Protein AF-A0A661NHG7-F1 (afdb_monomer_lite)

Foldseek 3Di:
DDDDPPDPPPPPPDDDDQFDDDPDLAGPAQWFQDPVRGTDRLAVVQVVLLVPQDADPPQLVVVLVVVLVVVLVVCVVVVVVCVQAFDQDDLVCLVPCNLEDAAQPDQCCLFPVLLVQLLVQLQSRVLRRHFLVVSLVSSLVSLCCCQSPSVNRHRRHPSSSCNNSQSNRQNNVVLSLFLVQLLLAAPDHDPVSLVCNCPSNVSNNVVCVVVVDSPNDDDDADPNRTDPLKPKDKDKDKDWDWDPPPDTWIKIKMKIKMWIANRPQVLGGHWHKDKDQRQRIKMKMWMWIDTDQKIKTKIKIKTFRIWMKTWHAHNVSFTKIKTWGWMWIWIWIWIGHDVDTWTKIKTFATFIWMWMWGDDPPDIDIDIDTDGDIDMDIDDPVLVVVVVVQPDPVSRPPDSNDDPD

Secondary structure (DSSP, 8-state):
-----------------TT-----SSPPBT-EE-TTS-EE-HHHHHHHHHHT----HHHHHHHHHHHHHHHHHHHHHTHHHHTTT-----HHHHTSGGGEE---S-HHIIIIIHHHHHHHHHHHHHHTT--HHHHHHHHHHHHHHIIIIISTTS-EEHHHHHHHHHHHHHHHHHHHHHHHHHH-B-SS--HHHHHHHHHHSHHHHHHHHHHT---BPPS-B-TTS-BSSSEEEEEEEEEEEEEESSSEEEEEEEEEEEEEE--TTTTSSEEEEEEE-S--EEEEEEEEEEETTEEEEEEEEEEEEEEEEEEEE-TTS-EEEEEEEEEEEEEEEEEEETTEEEEEEEEEEEEEEEEEEEEETTEEEEEEEE---EEEEE--HHHHHHHHH--STTTS---TTS---

Radius of gyration: 24.3 Å; chains: 1; bounding box: 63×52×73 Å

Structure (mmCIF, N/CA/C/O backbone):
data_AF-A0A661NHG7-F1
#
_entry.id   AF-A0A661NHG7-F1
#
loop_
_atom_site.group_PDB
_atom_site.id
_atom_site.type_symbol
_atom_site.label_atom_id
_atom_site.label_alt_id
_atom_site.label_comp_id
_atom_site.label_asym_id
_atom_site.label_entity_id
_atom_site.label_seq_id
_atom_site.pdbx_PDB_ins_code
_atom_site.Cartn_x
_atom_site.Cartn_y
_atom_site.Cartn_z
_atom_site.occupancy
_atom_site.B_iso_or_equiv
_atom_site.auth_seq_id
_atom_site.auth_comp_id
_atom_site.auth_asym_id
_atom_site.auth_atom_id
_atom_site.pdbx_PDB_model_num
ATOM 1 N N . MET A 1 1 ? -18.693 26.271 -10.370 1.00 32.28 1 MET A N 1
ATOM 2 C CA . MET A 1 1 ? -17.605 26.913 -11.136 1.00 32.28 1 MET A CA 1
ATOM 3 C C . MET A 1 1 ? -16.540 25.847 -11.310 1.00 32.28 1 MET A C 1
ATOM 5 O O . MET A 1 1 ? -15.818 25.562 -10.369 1.00 32.28 1 MET A O 1
ATOM 9 N N . VAL A 1 2 ? -16.598 25.130 -12.432 1.00 24.67 2 VAL A N 1
ATOM 10 C CA . VAL A 1 2 ? -15.747 23.969 -12.719 1.00 24.67 2 VAL A CA 1
ATOM 11 C C . VAL A 1 2 ? -14.413 24.510 -13.219 1.00 24.67 2 VAL A C 1
ATOM 13 O O . VAL A 1 2 ? -14.357 25.106 -14.290 1.00 24.67 2 VAL A O 1
ATOM 16 N N . LEU A 1 3 ? -13.368 24.384 -12.405 1.00 22.94 3 LEU A N 1
ATOM 17 C CA . LEU A 1 3 ? -11.997 24.658 -12.819 1.00 22.94 3 LEU A CA 1
ATOM 18 C C . LEU A 1 3 ? -11.470 23.400 -13.508 1.00 22.94 3 LEU A C 1
ATOM 20 O O . LEU A 1 3 ? -10.959 22.488 -12.869 1.00 22.94 3 LEU A O 1
ATOM 24 N N . THR A 1 4 ? -11.640 23.347 -14.825 1.00 26.80 4 THR A N 1
ATOM 25 C CA . THR A 1 4 ? -10.845 22.489 -15.701 1.00 26.80 4 THR A CA 1
ATOM 26 C C . THR A 1 4 ? -9.389 22.932 -15.598 1.00 26.80 4 THR A C 1
ATOM 28 O O . THR A 1 4 ? -9.035 24.017 -16.065 1.00 26.80 4 THR A O 1
ATOM 31 N N . LEU A 1 5 ? -8.550 22.112 -14.966 1.00 27.47 5 LEU A N 1
ATOM 32 C CA . LEU A 1 5 ? -7.099 22.197 -15.097 1.00 27.47 5 LEU A CA 1
ATOM 33 C C . LEU A 1 5 ? -6.747 21.737 -16.511 1.00 27.47 5 LEU A C 1
ATOM 35 O O . LEU A 1 5 ? -6.543 20.557 -16.774 1.00 27.47 5 LEU A O 1
ATOM 39 N N . SER A 1 6 ? -6.757 22.687 -17.441 1.00 29.53 6 SER A N 1
ATOM 40 C CA . SER A 1 6 ? -6.206 22.488 -18.772 1.00 29.53 6 SER A CA 1
ATOM 41 C C . SER A 1 6 ? -4.728 22.144 -18.636 1.00 29.53 6 SER A C 1
ATOM 43 O O . SER A 1 6 ? -3.968 22.886 -18.011 1.00 29.53 6 SER A O 1
ATOM 45 N N . SER A 1 7 ? -4.346 21.022 -19.239 1.00 32.25 7 SER A N 1
ATOM 46 C CA . SER A 1 7 ? -2.970 20.602 -19.457 1.00 32.25 7 SER A CA 1
ATOM 47 C C . SER A 1 7 ? -2.106 21.791 -19.876 1.00 32.25 7 SER A C 1
ATOM 49 O O . SER A 1 7 ? -2.339 22.401 -20.926 1.00 32.25 7 SER A O 1
ATOM 51 N N . LEU A 1 8 ? -1.063 22.085 -19.104 1.00 31.55 8 LEU A N 1
ATOM 52 C CA . LEU A 1 8 ? 0.116 22.746 -19.648 1.00 31.55 8 LEU A CA 1
ATOM 53 C C . LEU A 1 8 ? 0.832 21.711 -20.515 1.00 31.55 8 LEU A C 1
ATOM 55 O O . LEU A 1 8 ? 1.840 21.133 -20.126 1.00 31.55 8 LEU A O 1
ATOM 59 N N . ALA A 1 9 ? 0.255 21.458 -21.690 1.00 35.59 9 ALA A N 1
ATOM 60 C CA . ALA A 1 9 ? 0.953 20.844 -22.796 1.00 35.59 9 ALA A CA 1
ATOM 61 C C . ALA A 1 9 ? 2.107 21.790 -23.137 1.00 35.59 9 ALA A C 1
ATOM 63 O O . ALA A 1 9 ? 1.919 22.835 -23.768 1.00 35.59 9 ALA A O 1
ATOM 64 N N . GLY A 1 10 ? 3.293 21.454 -22.632 1.00 32.88 10 GLY A N 1
ATOM 65 C CA . GLY A 1 10 ? 4.533 22.010 -23.129 1.00 32.88 10 GLY A CA 1
ATOM 66 C C . GLY A 1 10 ? 4.544 21.797 -24.634 1.00 32.88 10 GLY A C 1
ATOM 67 O O . GLY A 1 10 ? 4.445 20.672 -25.116 1.00 32.88 10 GLY A O 1
ATOM 68 N N . GLN A 1 11 ? 4.600 22.894 -25.381 1.00 32.38 11 GLN A N 1
ATOM 69 C CA . GLN A 1 11 ? 4.905 22.848 -26.799 1.00 32.38 11 GLN A CA 1
ATOM 70 C C . GLN A 1 11 ? 6.247 22.132 -26.955 1.00 32.38 11 GLN A C 1
ATOM 72 O O . GLN A 1 11 ? 7.293 22.691 -26.625 1.00 32.38 11 GLN A O 1
ATOM 77 N N . ALA A 1 12 ? 6.196 20.897 -27.449 1.00 37.38 12 ALA A N 1
ATOM 78 C CA . ALA A 1 12 ? 7.343 20.192 -27.984 1.00 37.38 12 ALA A CA 1
ATOM 79 C C . ALA A 1 12 ? 7.836 20.969 -29.214 1.00 37.38 12 ALA A C 1
ATOM 81 O O . ALA A 1 12 ? 7.380 20.777 -30.342 1.00 37.38 12 ALA A O 1
ATOM 82 N N . LEU A 1 13 ? 8.742 21.917 -28.978 1.00 37.12 13 LEU A N 1
ATOM 83 C CA . LEU A 1 13 ? 9.694 22.344 -29.991 1.00 37.12 13 LEU A CA 1
ATOM 84 C C . LEU A 1 13 ? 10.563 21.125 -30.292 1.00 37.12 13 LEU A C 1
ATOM 86 O O . LEU A 1 13 ? 11.159 20.567 -29.377 1.00 37.12 13 LEU A O 1
ATOM 90 N N . GLY A 1 14 ? 10.573 20.706 -31.558 1.00 41.03 14 GLY A N 1
ATOM 91 C CA . GLY A 1 14 ? 11.269 19.510 -32.016 1.00 41.03 14 GLY A CA 1
ATOM 92 C C . GLY A 1 14 ? 12.696 19.417 -31.480 1.00 41.03 14 GLY A C 1
ATOM 93 O O . GLY A 1 14 ? 13.563 20.209 -31.845 1.00 41.03 14 GLY A O 1
ATOM 94 N N . SER A 1 15 ? 12.917 18.421 -30.635 1.00 41.69 15 SER A N 1
ATOM 95 C CA . SER A 1 15 ? 14.217 17.847 -30.330 1.00 41.69 15 SER A CA 1
ATOM 96 C C . SER A 1 15 ? 14.134 16.371 -30.697 1.00 41.69 15 SER A C 1
ATOM 98 O O . SER A 1 15 ? 13.107 15.740 -30.448 1.00 41.69 15 SER A O 1
ATOM 100 N N . GLU A 1 16 ? 15.180 15.843 -31.325 1.00 46.25 16 GLU A N 1
ATOM 101 C CA . GLU A 1 16 ? 15.379 14.403 -31.537 1.00 46.25 16 GLU A CA 1
ATOM 102 C C . GLU A 1 16 ? 15.041 13.615 -30.252 1.00 46.25 16 GLU A C 1
ATOM 104 O O . GLU A 1 16 ? 15.240 14.157 -29.155 1.00 46.25 16 GLU A O 1
ATOM 109 N N . PRO A 1 17 ? 14.506 12.380 -30.340 1.00 55.28 17 PRO A N 1
ATOM 110 C CA . PRO A 1 17 ? 14.228 11.602 -29.139 1.00 55.28 17 PRO A CA 1
ATOM 111 C C . PRO A 1 17 ? 15.533 11.459 -28.329 1.00 55.28 17 PRO A C 1
ATOM 113 O O . PRO A 1 17 ? 16.549 11.034 -28.880 1.00 55.28 17 PRO A O 1
ATOM 116 N N . PRO A 1 18 ? 15.553 11.843 -27.037 1.00 65.81 18 PRO A N 1
ATOM 117 C CA . PRO A 1 18 ? 16.789 12.064 -26.272 1.00 65.81 18 PRO A CA 1
ATOM 118 C C . PRO A 1 18 ? 17.635 10.799 -26.064 1.00 65.81 18 PRO A C 1
ATOM 120 O O . PRO A 1 18 ? 18.792 10.887 -25.649 1.00 65.81 18 PRO A O 1
ATOM 123 N N . CYS A 1 19 ? 17.062 9.633 -26.361 1.00 75.31 19 CYS A N 1
ATOM 124 C CA . CYS A 1 19 ? 17.597 8.315 -26.060 1.00 75.31 19 CYS A CA 1
ATOM 125 C C . CYS A 1 19 ? 17.831 7.475 -27.333 1.00 75.31 19 CYS A C 1
ATOM 127 O O . CYS A 1 19 ? 17.554 6.281 -27.338 1.00 75.31 19 CYS A O 1
ATOM 129 N N . GLU A 1 20 ? 18.326 8.071 -28.427 1.00 66.56 20 GLU A N 1
ATOM 130 C CA . GLU A 1 20 ? 18.779 7.290 -29.591 1.00 66.56 20 GLU A CA 1
ATOM 131 C C . GLU A 1 20 ? 20.102 6.544 -29.315 1.00 66.56 20 GLU A C 1
ATOM 133 O O . GLU A 1 20 ? 20.973 7.055 -28.598 1.00 66.56 20 GLU A O 1
ATOM 138 N N . PRO A 1 21 ? 20.295 5.344 -29.899 1.00 55.72 21 PRO A N 1
ATOM 139 C CA . PRO A 1 21 ? 21.520 4.576 -29.738 1.00 55.72 21 PRO A CA 1
ATOM 140 C C . PRO A 1 21 ? 22.687 5.281 -30.434 1.00 55.72 21 PRO A C 1
ATOM 142 O O . PRO A 1 21 ? 22.868 5.197 -31.646 1.00 55.72 21 PRO A O 1
ATOM 145 N N . ALA A 1 22 ? 23.538 5.929 -29.647 1.00 53.41 22 ALA A N 1
ATOM 146 C CA . ALA A 1 22 ? 24.937 6.097 -30.009 1.00 53.41 22 ALA A CA 1
ATOM 147 C C . ALA A 1 22 ? 25.782 5.269 -29.039 1.00 53.41 22 ALA A C 1
ATOM 149 O O . ALA A 1 22 ? 25.380 5.062 -27.893 1.00 53.41 22 ALA A O 1
ATOM 150 N N . ASP A 1 23 ? 26.934 4.787 -29.510 1.00 56.84 23 ASP A N 1
ATOM 151 C CA . ASP A 1 23 ? 27.945 4.040 -28.749 1.00 56.84 23 ASP A CA 1
ATOM 152 C C . ASP A 1 23 ? 28.507 4.880 -27.583 1.00 56.84 23 ASP A C 1
ATOM 154 O O . ASP A 1 23 ? 29.670 5.292 -27.564 1.00 56.84 23 ASP A O 1
ATOM 158 N N . PHE A 1 24 ? 27.672 5.191 -26.593 1.00 56.75 24 PHE A N 1
ATOM 159 C CA . PHE A 1 24 ? 28.050 5.991 -25.452 1.00 56.75 24 PHE A CA 1
ATOM 160 C C . PHE A 1 24 ? 28.531 5.071 -24.320 1.00 56.75 24 PHE A C 1
ATOM 162 O O . PHE A 1 24 ? 27.822 4.148 -23.891 1.00 56.75 24 PHE A O 1
ATOM 169 N N . PRO A 1 25 ? 29.726 5.332 -23.759 1.00 62.66 25 PRO A N 1
ATOM 170 C CA . PRO A 1 25 ? 30.231 4.579 -22.613 1.00 62.66 25 PRO A CA 1
ATOM 171 C C . PRO A 1 25 ? 29.322 4.704 -21.373 1.00 62.66 25 PRO A C 1
ATOM 173 O O . PRO A 1 25 ? 29.355 3.835 -20.502 1.00 62.66 25 PRO A O 1
ATOM 176 N N . GLN A 1 26 ? 28.462 5.728 -21.314 1.00 67.69 26 GLN A N 1
ATOM 177 C CA . GLN A 1 26 ? 27.430 5.955 -20.294 1.00 67.69 26 GLN A CA 1
ATOM 178 C C . GLN A 1 26 ? 26.118 6.394 -20.960 1.00 67.69 26 GLN A C 1
ATOM 180 O O . GLN A 1 26 ? 26.167 6.998 -22.027 1.00 67.69 26 GLN A O 1
ATOM 185 N N . ALA A 1 27 ? 24.965 6.122 -20.341 1.00 72.94 27 ALA A N 1
ATOM 186 C CA . ALA A 1 27 ? 23.686 6.615 -20.854 1.00 72.94 27 ALA A CA 1
ATOM 187 C C . ALA A 1 27 ? 23.687 8.160 -20.929 1.00 72.94 27 ALA A C 1
ATOM 189 O O . ALA A 1 27 ? 24.213 8.802 -20.008 1.00 72.94 27 ALA A O 1
ATOM 190 N N . PRO A 1 28 ? 23.103 8.775 -21.975 1.00 82.88 28 PRO A N 1
ATOM 191 C CA . PRO A 1 28 ? 22.867 10.214 -22.003 1.00 82.88 28 PRO A CA 1
ATOM 192 C C . PRO A 1 28 ? 22.072 10.680 -20.776 1.00 82.88 28 PRO A C 1
ATOM 194 O O . PRO A 1 28 ? 21.264 9.937 -20.214 1.00 82.88 28 PRO A O 1
ATOM 197 N N . LYS A 1 29 ? 22.283 11.933 -20.353 1.00 87.25 29 LYS A N 1
ATOM 198 C CA . LYS A 1 29 ? 21.451 12.540 -19.303 1.00 87.25 29 LYS A CA 1
ATOM 199 C C . LYS A 1 29 ? 19.991 12.547 -19.754 1.00 87.25 29 LYS A C 1
ATOM 201 O O . LYS A 1 29 ? 19.704 13.002 -20.853 1.00 87.25 29 LYS A O 1
ATOM 206 N N . GLY A 1 30 ? 19.100 12.115 -18.872 1.00 91.56 30 GLY A N 1
ATOM 207 C CA . GLY A 1 30 ? 17.677 11.945 -19.152 1.00 91.56 30 GLY A CA 1
ATOM 208 C C . GLY A 1 30 ? 17.290 10.522 -19.549 1.00 91.56 30 GLY A C 1
ATOM 209 O O . GLY A 1 30 ? 16.104 10.249 -19.590 1.00 91.56 30 GLY A O 1
ATOM 210 N N . CYS A 1 31 ? 18.248 9.615 -19.762 1.00 93.56 31 CYS A N 1
ATOM 211 C CA . CYS A 1 31 ? 17.981 8.238 -20.178 1.00 93.56 31 CYS A CA 1
ATOM 212 C C . CYS A 1 31 ? 18.509 7.215 -19.162 1.00 93.56 31 CYS A C 1
ATOM 214 O O . CYS A 1 31 ? 19.413 7.499 -18.361 1.00 93.56 31 CYS A O 1
ATOM 216 N N . PHE A 1 32 ? 17.988 5.993 -19.249 1.00 93.81 32 PHE A N 1
ATOM 217 C CA . PHE A 1 32 ? 18.575 4.804 -18.635 1.00 93.81 32 PHE A CA 1
ATOM 218 C C . PHE A 1 32 ? 18.783 3.700 -19.676 1.00 93.81 32 PHE A C 1
ATOM 220 O O . PHE A 1 32 ? 18.190 3.731 -20.750 1.00 93.81 32 PHE A O 1
ATOM 227 N N . ILE A 1 33 ? 19.670 2.760 -19.365 1.00 91.44 33 ILE A N 1
ATOM 228 C CA . ILE A 1 33 ? 19.903 1.545 -20.145 1.00 91.44 33 ILE A CA 1
ATOM 229 C C . ILE A 1 33 ? 19.070 0.448 -19.494 1.00 91.44 33 ILE A C 1
ATOM 231 O O . ILE A 1 33 ? 19.286 0.146 -18.320 1.00 91.44 33 ILE A O 1
ATOM 235 N N . ASP A 1 34 ? 18.106 -0.111 -20.215 1.00 88.62 34 ASP A N 1
ATOM 236 C CA . ASP A 1 34 ? 17.303 -1.220 -19.709 1.00 88.62 34 ASP A CA 1
ATOM 237 C C . ASP A 1 34 ? 18.105 -2.535 -19.645 1.00 88.62 34 ASP A C 1
ATOM 239 O O . ASP A 1 34 ? 19.319 -2.583 -19.867 1.00 88.62 34 ASP A O 1
ATOM 243 N N . ARG A 1 35 ? 17.433 -3.630 -19.281 1.00 83.19 35 ARG A N 1
ATOM 244 C CA . ARG A 1 35 ? 18.085 -4.938 -19.122 1.00 83.19 35 ARG A CA 1
ATOM 245 C C . ARG A 1 35 ? 18.503 -5.577 -20.446 1.00 83.19 35 ARG A C 1
ATOM 247 O O . ARG A 1 35 ? 19.421 -6.396 -20.431 1.00 83.19 35 ARG A O 1
ATOM 254 N N . ASP A 1 36 ? 17.862 -5.197 -21.546 1.00 83.38 36 ASP A N 1
ATOM 255 C CA . ASP A 1 36 ? 18.183 -5.665 -22.895 1.00 83.38 36 ASP A CA 1
ATOM 256 C C . ASP A 1 36 ? 19.317 -4.832 -23.520 1.00 83.38 36 ASP A C 1
ATOM 258 O O . ASP A 1 36 ? 19.936 -5.234 -24.507 1.00 83.38 36 ASP A O 1
ATOM 262 N N . GLY A 1 37 ? 19.682 -3.725 -22.866 1.00 85.50 37 GLY A N 1
ATOM 263 C CA . GLY A 1 37 ? 20.762 -2.833 -23.264 1.00 85.50 37 GLY A CA 1
ATOM 264 C C . GLY A 1 37 ? 20.285 -1.631 -24.073 1.00 85.50 37 GLY A C 1
ATO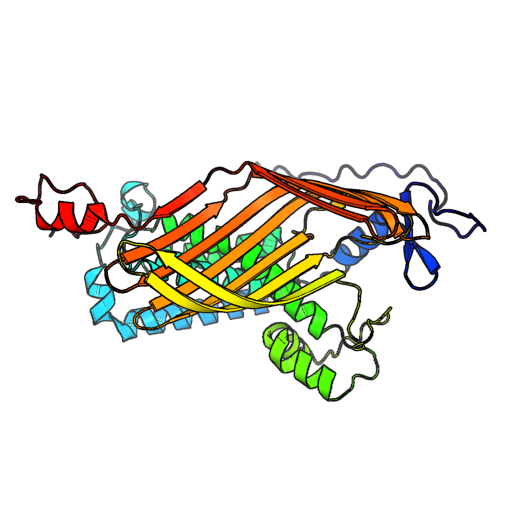M 265 O O . GLY A 1 37 ? 21.130 -0.851 -24.524 1.00 85.50 37 GLY A O 1
ATOM 266 N N . ASP A 1 38 ? 18.972 -1.458 -24.226 1.00 86.94 38 ASP A N 1
ATOM 267 C CA . ASP A 1 38 ? 18.381 -0.367 -24.984 1.00 86.94 38 ASP A CA 1
ATOM 268 C C . ASP A 1 38 ? 18.301 0.906 -24.140 1.00 86.94 38 ASP A C 1
ATOM 270 O O . ASP A 1 38 ? 18.118 0.885 -22.919 1.00 86.94 38 ASP A O 1
ATOM 274 N N . LEU A 1 39 ? 18.448 2.050 -24.807 1.00 90.81 39 LEU A N 1
ATOM 275 C CA . LEU A 1 39 ? 18.260 3.352 -24.183 1.00 90.81 39 LEU A CA 1
ATOM 276 C C . LEU A 1 39 ? 16.768 3.682 -24.113 1.00 90.81 39 LEU A C 1
ATOM 278 O O . LEU A 1 39 ? 16.072 3.678 -25.126 1.00 90.81 39 LEU A O 1
ATOM 282 N N . ARG A 1 40 ? 16.297 4.014 -22.911 1.00 92.00 40 ARG A N 1
ATOM 283 C CA . ARG A 1 40 ? 14.896 4.331 -22.623 1.00 92.00 40 ARG A CA 1
ATOM 284 C C . ARG A 1 40 ? 14.761 5.705 -21.982 1.00 92.00 40 ARG A C 1
ATOM 286 O O . ARG A 1 40 ? 15.602 6.110 -21.172 1.00 92.00 40 ARG A O 1
ATOM 293 N N . ASP A 1 41 ? 13.679 6.396 -22.333 1.00 94.12 41 ASP A N 1
ATOM 294 C CA . ASP A 1 41 ? 13.258 7.640 -21.691 1.00 94.12 41 ASP A CA 1
ATOM 295 C C . ASP A 1 41 ? 12.294 7.300 -20.538 1.00 94.12 41 ASP A C 1
ATOM 297 O O . ASP A 1 41 ? 11.213 6.760 -20.782 1.00 94.12 41 ASP A O 1
ATOM 301 N N . PRO A 1 42 ? 12.651 7.597 -19.278 1.00 95.12 42 PRO A N 1
ATOM 302 C CA . PRO A 1 42 ? 11.833 7.247 -18.125 1.00 95.12 42 PRO A CA 1
ATOM 303 C C . PRO A 1 42 ? 10.481 7.963 -18.102 1.00 95.12 42 PRO A C 1
ATOM 305 O O . PRO A 1 42 ? 9.543 7.409 -17.539 1.00 95.12 42 PRO A O 1
ATOM 308 N N . ALA A 1 43 ? 10.357 9.160 -18.684 1.00 95.25 43 ALA A N 1
ATOM 309 C CA . ALA A 1 43 ? 9.086 9.876 -18.749 1.00 95.25 43 ALA A CA 1
ATOM 310 C C . ALA A 1 43 ? 8.154 9.246 -19.789 1.00 95.25 43 ALA A C 1
ATOM 312 O O . ALA A 1 43 ? 6.990 9.011 -19.484 1.00 95.25 43 ALA A O 1
ATOM 313 N N . LEU A 1 44 ? 8.673 8.885 -20.968 1.00 94.94 44 LEU A N 1
ATOM 314 C CA . LEU A 1 44 ? 7.870 8.200 -21.989 1.00 94.94 44 LEU A CA 1
ATOM 315 C C . LEU A 1 44 ? 7.405 6.816 -21.522 1.00 94.94 44 LEU A C 1
ATOM 317 O O . LEU A 1 44 ? 6.249 6.468 -21.727 1.00 94.94 44 LEU A O 1
ATOM 321 N N . GLU A 1 45 ? 8.277 6.043 -20.869 1.00 93.25 45 GLU A N 1
ATOM 322 C CA . GLU A 1 45 ? 7.909 4.742 -20.291 1.00 93.25 45 GLU A CA 1
ATOM 323 C C . GLU A 1 45 ? 6.876 4.898 -19.160 1.00 93.25 45 GLU A C 1
ATOM 325 O O . GLU A 1 45 ? 5.971 4.075 -19.006 1.00 93.25 45 GLU A O 1
ATOM 330 N N . TYR A 1 46 ? 6.984 5.972 -18.370 1.00 95.75 46 TYR A N 1
ATOM 331 C CA . TYR A 1 46 ? 6.017 6.276 -17.321 1.00 95.75 46 TYR A CA 1
ATOM 332 C C . TYR A 1 46 ? 4.643 6.607 -17.905 1.00 95.75 46 TYR A C 1
ATOM 334 O O . TYR A 1 46 ? 3.663 5.975 -17.515 1.00 95.75 46 TYR A O 1
ATOM 342 N N . ASP A 1 47 ? 4.587 7.539 -18.858 1.00 95.88 47 ASP A N 1
ATOM 343 C CA . ASP A 1 47 ? 3.352 7.985 -19.504 1.00 95.88 47 ASP A CA 1
ATOM 344 C C . ASP A 1 47 ? 2.694 6.844 -20.291 1.00 95.88 47 ASP A C 1
ATOM 346 O O . ASP A 1 47 ? 1.499 6.612 -20.137 1.00 95.88 47 ASP A O 1
ATOM 350 N N . ALA A 1 48 ? 3.472 6.044 -21.029 1.00 93.69 48 ALA A N 1
ATOM 351 C CA . ALA A 1 48 ? 2.957 4.889 -21.766 1.00 93.69 48 ALA A CA 1
ATOM 352 C C . ALA A 1 48 ? 2.264 3.867 -20.851 1.00 93.69 48 ALA A C 1
ATOM 354 O O . ALA A 1 48 ? 1.237 3.298 -21.218 1.00 93.69 48 ALA A O 1
ATOM 355 N N . ARG A 1 49 ? 2.788 3.649 -19.638 1.00 92.00 49 ARG A N 1
ATOM 356 C CA . ARG A 1 49 ? 2.149 2.777 -18.645 1.00 92.00 49 ARG A CA 1
ATOM 357 C C . ARG A 1 49 ? 0.828 3.354 -18.130 1.00 92.00 49 ARG A C 1
ATOM 359 O O . ARG A 1 49 ? -0.075 2.577 -17.834 1.00 92.00 49 ARG A O 1
ATOM 366 N N . LEU A 1 50 ? 0.719 4.675 -17.986 1.00 93.88 50 LEU A N 1
ATOM 367 C CA . LEU A 1 50 ? -0.525 5.324 -17.554 1.00 93.88 50 LEU A CA 1
ATOM 368 C C . LEU A 1 50 ? -1.573 5.338 -18.666 1.00 93.88 50 LEU A C 1
ATOM 370 O O . LEU A 1 50 ? -2.742 5.077 -18.399 1.00 93.88 50 LEU A O 1
ATOM 374 N N . ASP A 1 51 ? -1.144 5.568 -19.905 1.00 95.00 51 ASP A N 1
ATOM 375 C CA . ASP A 1 51 ? -1.999 5.524 -21.093 1.00 95.00 51 ASP A CA 1
ATOM 376 C C . ASP A 1 51 ? -2.521 4.108 -21.387 1.00 95.00 51 ASP A C 1
ATOM 378 O O . ASP A 1 51 ? -3.561 3.954 -22.023 1.00 95.00 51 ASP A O 1
ATOM 382 N N . ALA A 1 52 ? -1.817 3.074 -20.915 1.00 91.50 52 ALA A N 1
ATOM 383 C CA . ALA A 1 52 ? -2.219 1.675 -21.047 1.00 91.50 52 ALA A CA 1
ATOM 384 C C . ALA A 1 52 ? -3.278 1.221 -20.024 1.00 91.50 52 ALA A C 1
ATOM 386 O O . ALA A 1 52 ? -3.724 0.078 -20.098 1.00 91.50 52 ALA A O 1
ATOM 387 N N . LEU A 1 53 ? -3.669 2.061 -19.058 1.00 92.12 53 LEU A N 1
ATOM 388 C CA . LEU A 1 53 ? -4.752 1.727 -18.129 1.00 92.12 53 LEU A CA 1
ATOM 389 C C . LEU A 1 53 ? -6.094 1.659 -18.877 1.00 92.12 53 LEU A C 1
ATOM 391 O O . LEU A 1 53 ? -6.453 2.604 -19.580 1.00 92.12 53 LEU A O 1
ATOM 395 N N . ASP A 1 54 ? -6.862 0.586 -18.666 1.00 93.75 54 ASP A N 1
ATOM 396 C CA . ASP A 1 54 ? -8.209 0.400 -19.231 1.00 93.75 54 ASP A CA 1
ATOM 397 C C . ASP A 1 54 ? -9.245 0.178 -18.113 1.00 93.75 54 ASP A C 1
ATOM 399 O O . ASP A 1 54 ? -9.561 -0.960 -17.761 1.00 93.75 54 ASP A O 1
ATOM 403 N N . PRO A 1 55 ? -9.736 1.254 -17.466 1.00 96.31 55 PRO A N 1
ATOM 404 C CA . PRO A 1 55 ? -10.464 1.099 -16.217 1.00 96.31 55 PRO A CA 1
ATOM 405 C C . PRO A 1 55 ? -11.897 0.565 -16.380 1.00 96.31 55 PRO A C 1
ATOM 407 O O . PRO A 1 55 ? -12.738 1.202 -17.024 1.00 96.31 55 PRO A O 1
ATOM 410 N N . ASP A 1 56 ? -12.236 -0.531 -15.689 1.00 96.56 56 ASP A N 1
ATOM 411 C CA . ASP A 1 56 ? -13.605 -1.074 -15.651 1.00 96.56 56 ASP A CA 1
ATOM 412 C C . ASP A 1 56 ? -14.399 -0.549 -14.444 1.00 96.56 56 ASP A C 1
ATOM 414 O O . ASP A 1 56 ? -14.450 -1.129 -13.351 1.00 96.56 56 ASP A O 1
ATOM 418 N N . HIS A 1 57 ? -15.095 0.565 -14.673 1.00 96.56 57 HIS A N 1
ATOM 419 C CA . HIS A 1 57 ? -15.950 1.188 -13.666 1.00 96.56 57 HIS A CA 1
ATOM 420 C C . HIS A 1 57 ? -17.136 0.314 -13.236 1.00 96.56 57 HIS A C 1
ATOM 422 O O . HIS A 1 57 ? -17.569 0.404 -12.085 1.00 96.56 57 HIS A O 1
ATOM 428 N N . LEU A 1 58 ? -17.719 -0.480 -14.142 1.00 97.19 58 LEU A N 1
ATOM 429 C CA . LEU A 1 58 ? -18.943 -1.230 -13.850 1.00 97.19 58 LEU A CA 1
ATOM 430 C C . LEU A 1 58 ? -18.641 -2.451 -12.991 1.00 97.19 58 LEU A C 1
ATOM 432 O O . LEU A 1 58 ? -19.368 -2.692 -12.024 1.00 97.19 58 LEU A O 1
ATOM 436 N N . ARG A 1 59 ? -17.568 -3.183 -13.307 1.00 96.81 59 ARG A N 1
ATOM 437 C CA . ARG A 1 59 ? -17.095 -4.292 -12.475 1.00 96.81 59 ARG A CA 1
ATOM 438 C C . ARG A 1 59 ? -16.661 -3.782 -11.104 1.00 96.81 59 ARG A C 1
ATOM 440 O O . ARG A 1 59 ? -17.157 -4.308 -10.113 1.00 96.81 59 ARG A O 1
ATOM 447 N N . THR A 1 60 ? -15.903 -2.682 -11.043 1.00 98.00 60 THR A N 1
ATOM 448 C CA . THR A 1 60 ? -15.520 -2.043 -9.768 1.00 98.00 60 THR A CA 1
ATOM 449 C C . THR A 1 60 ? -16.738 -1.697 -8.910 1.00 98.00 60 THR A C 1
ATOM 451 O O . THR A 1 60 ? -16.828 -2.117 -7.761 1.00 98.00 60 THR A O 1
ATOM 454 N N . ILE A 1 61 ? -17.728 -0.977 -9.455 1.00 97.75 61 ILE A N 1
ATOM 455 C CA . ILE A 1 61 ? -18.953 -0.634 -8.708 1.00 97.75 61 ILE A CA 1
ATOM 456 C C . ILE A 1 61 ? -19.702 -1.901 -8.272 1.00 97.75 61 ILE A C 1
ATOM 458 O O . ILE A 1 61 ? -20.234 -1.949 -7.164 1.00 97.75 61 ILE A O 1
ATOM 462 N N . GLY A 1 62 ? -19.757 -2.921 -9.131 1.00 98.06 62 GLY A N 1
ATOM 463 C CA . GLY A 1 62 ? -20.378 -4.205 -8.817 1.00 98.06 62 GLY A CA 1
ATOM 464 C C . GLY A 1 62 ? -19.718 -4.911 -7.632 1.00 98.06 62 GLY A C 1
ATOM 465 O O . GLY A 1 62 ? -20.428 -5.386 -6.747 1.00 98.06 62 GLY A O 1
ATOM 466 N N . GLU A 1 63 ? -18.388 -4.942 -7.588 1.00 97.50 63 GLU A N 1
ATOM 467 C CA . GLU A 1 63 ? -17.591 -5.535 -6.505 1.00 97.50 63 GLU A CA 1
ATOM 468 C C . GLU A 1 63 ? -17.767 -4.785 -5.186 1.00 97.50 63 GLU A C 1
ATOM 470 O O . GLU A 1 63 ? -18.053 -5.403 -4.160 1.00 97.50 63 GLU A O 1
ATOM 475 N N . GLU A 1 64 ? -17.698 -3.455 -5.231 1.00 97.38 64 GLU A N 1
ATOM 476 C CA . GLU A 1 64 ? -17.895 -2.584 -4.070 1.00 97.38 64 GLU A CA 1
ATOM 477 C C . GLU A 1 64 ? -19.304 -2.754 -3.483 1.00 97.38 64 GLU A C 1
ATOM 479 O O . GLU A 1 64 ? -19.474 -2.981 -2.284 1.00 97.38 64 GLU A O 1
ATOM 484 N N . VAL A 1 65 ? -20.343 -2.725 -4.328 1.00 96.56 65 VAL A N 1
ATOM 485 C CA . VAL A 1 65 ? -21.737 -2.927 -3.898 1.00 96.56 65 VAL A CA 1
ATOM 486 C C . VAL A 1 65 ? -21.962 -4.342 -3.377 1.00 96.56 65 VAL A C 1
ATOM 488 O O . VAL A 1 65 ? -22.673 -4.520 -2.385 1.00 96.56 65 VAL A O 1
ATOM 491 N N . PHE A 1 66 ? -21.380 -5.355 -4.022 1.00 96.25 66 PHE A N 1
ATOM 492 C CA . PHE A 1 66 ? -21.466 -6.734 -3.554 1.00 96.25 66 PHE A CA 1
ATOM 493 C C . PHE A 1 66 ? -20.857 -6.871 -2.157 1.00 96.25 66 PHE A C 1
ATOM 495 O O . PHE A 1 66 ? -21.497 -7.437 -1.268 1.00 96.25 66 PHE A O 1
ATOM 502 N N . PHE A 1 67 ? -19.669 -6.305 -1.937 1.00 94.81 67 PHE A N 1
ATOM 503 C CA . PHE A 1 67 ? -18.997 -6.376 -0.647 1.00 94.81 67 PHE A CA 1
ATOM 504 C C . PHE A 1 67 ? -19.727 -5.574 0.437 1.00 94.81 67 PHE A C 1
ATOM 506 O O . PHE A 1 67 ? -19.968 -6.110 1.519 1.00 94.81 67 PHE A O 1
ATOM 513 N N . LEU A 1 68 ? -20.186 -4.353 0.140 1.00 94.31 68 LEU A N 1
ATOM 514 C CA . LEU A 1 68 ? -21.066 -3.589 1.035 1.00 94.31 68 LEU A CA 1
ATOM 515 C C . LEU A 1 68 ? -22.330 -4.384 1.392 1.00 94.31 68 LEU A C 1
ATOM 517 O O . LEU A 1 68 ? -22.768 -4.380 2.540 1.00 94.31 68 LEU A O 1
ATOM 521 N N . GLY A 1 69 ? -22.906 -5.103 0.427 1.00 94.75 69 GLY A N 1
ATOM 522 C CA . GLY A 1 69 ? -24.052 -5.983 0.642 1.00 94.75 69 GLY A CA 1
ATOM 523 C C . GLY A 1 69 ? -23.752 -7.140 1.599 1.00 94.75 69 GLY A C 1
ATOM 524 O O . GLY A 1 69 ? -24.581 -7.441 2.460 1.00 94.75 69 GLY A O 1
ATOM 525 N N . LEU A 1 70 ? -22.572 -7.762 1.492 1.00 93.81 70 LEU A N 1
ATOM 526 C CA . LEU A 1 70 ? -22.116 -8.791 2.434 1.00 93.81 70 LEU A CA 1
ATOM 527 C C . LEU A 1 70 ? -21.902 -8.220 3.836 1.00 93.81 70 LEU A C 1
ATOM 529 O O . LEU A 1 70 ? -22.378 -8.815 4.804 1.00 93.81 70 LEU A O 1
ATOM 533 N N . GLY A 1 71 ? -21.247 -7.062 3.938 1.00 90.38 71 GLY A N 1
ATOM 534 C CA . GLY A 1 71 ? -21.076 -6.345 5.199 1.00 90.38 71 GLY A CA 1
ATOM 535 C C . GLY A 1 71 ? -22.428 -6.051 5.839 1.00 90.38 71 GLY A C 1
ATOM 536 O O . GLY A 1 71 ? -22.658 -6.401 6.993 1.00 90.38 71 GLY A O 1
ATOM 537 N N . ALA A 1 72 ? -23.375 -5.506 5.073 1.00 90.56 72 ALA A N 1
ATOM 538 C CA . ALA A 1 72 ? -24.705 -5.183 5.569 1.00 90.56 72 ALA A CA 1
ATOM 539 C C . ALA A 1 72 ? -25.437 -6.450 6.030 1.00 90.56 72 ALA A C 1
ATOM 541 O O . ALA A 1 72 ? -26.011 -6.477 7.116 1.00 90.56 72 ALA A O 1
ATOM 542 N N . ALA A 1 73 ? -25.389 -7.533 5.250 1.00 91.31 73 ALA A N 1
ATOM 543 C CA . ALA A 1 73 ? -25.977 -8.807 5.652 1.00 91.31 73 ALA A CA 1
ATOM 544 C C . ALA A 1 73 ? -25.385 -9.317 6.976 1.00 91.31 73 ALA A C 1
ATOM 546 O O . ALA A 1 73 ? -26.137 -9.768 7.839 1.00 91.31 73 ALA A O 1
ATOM 547 N N . TRP A 1 74 ? -24.067 -9.202 7.162 1.00 87.81 74 TRP A N 1
ATOM 548 C CA . TRP A 1 74 ? -23.400 -9.562 8.411 1.00 87.81 74 TRP A CA 1
ATOM 549 C C . TRP A 1 74 ? -23.806 -8.649 9.577 1.00 87.81 74 TRP A C 1
ATOM 551 O O . TRP A 1 74 ? -24.170 -9.156 10.636 1.00 87.81 74 TRP A O 1
ATOM 561 N N . TYR A 1 75 ? -23.865 -7.333 9.360 1.00 84.25 75 TYR A N 1
ATOM 562 C CA . TYR A 1 75 ? -24.315 -6.339 10.339 1.00 84.25 75 TYR A CA 1
ATOM 563 C C . TYR A 1 75 ? -25.718 -6.643 10.887 1.00 84.25 75 TYR A C 1
ATOM 565 O O . TYR A 1 75 ? -25.989 -6.519 12.082 1.00 84.25 75 TYR A O 1
ATOM 573 N N . TRP A 1 76 ? -26.627 -7.094 10.025 1.00 85.06 76 TRP A N 1
ATOM 574 C CA . TRP A 1 76 ? -27.974 -7.487 10.439 1.00 85.06 76 TRP A CA 1
ATOM 575 C C . TRP A 1 76 ? -28.057 -8.913 10.991 1.00 85.06 76 TRP A C 1
ATOM 577 O O . TRP A 1 76 ? -28.937 -9.192 11.802 1.00 85.06 76 TRP A O 1
ATOM 587 N N . ALA A 1 77 ? -27.168 -9.816 10.576 1.00 87.50 77 ALA A N 1
ATOM 588 C CA . ALA A 1 77 ? -27.101 -11.171 11.118 1.00 87.50 77 ALA A CA 1
ATOM 589 C C . ALA A 1 77 ? -26.532 -11.200 12.547 1.00 87.50 77 ALA A C 1
ATOM 591 O O . ALA A 1 77 ? -26.989 -11.998 13.361 1.00 87.50 77 ALA A O 1
ATOM 592 N N . ASP A 1 78 ? -25.579 -10.318 12.863 1.00 82.88 78 ASP A N 1
ATOM 593 C CA . ASP A 1 78 ? -24.975 -10.157 14.195 1.00 82.88 78 ASP A CA 1
ATOM 594 C C . ASP A 1 78 ? -25.606 -8.986 14.972 1.00 82.88 78 ASP A C 1
ATOM 596 O O . ASP A 1 78 ? -24.947 -8.239 15.698 1.00 82.88 78 ASP A O 1
ATOM 600 N N . GLN A 1 79 ? -26.921 -8.809 14.800 1.00 79.12 79 GLN A N 1
ATOM 601 C CA . GLN A 1 79 ? -27.671 -7.688 15.365 1.00 79.12 79 GLN A CA 1
ATOM 602 C C . GLN A 1 79 ? -27.486 -7.555 16.884 1.00 79.12 79 GLN A C 1
ATOM 604 O O . GLN A 1 79 ? -27.431 -6.437 17.388 1.00 79.12 79 GLN A O 1
ATOM 609 N N . ASP A 1 80 ? -27.385 -8.665 17.618 1.00 77.38 80 ASP A N 1
ATOM 610 C CA . ASP A 1 80 ? -27.247 -8.643 19.079 1.00 77.38 80 ASP A CA 1
ATOM 611 C C . ASP A 1 80 ? -25.965 -7.938 19.546 1.00 77.38 80 ASP A C 1
ATOM 613 O O . ASP A 1 80 ? -25.968 -7.316 20.610 1.00 77.38 80 ASP A O 1
ATOM 617 N N . ARG A 1 81 ? -24.886 -7.989 18.752 1.00 71.44 81 ARG A N 1
ATOM 618 C CA . ARG A 1 81 ? -23.666 -7.220 19.023 1.00 71.44 81 ARG A CA 1
ATOM 619 C C . ARG A 1 81 ? -23.847 -5.752 18.657 1.00 71.44 81 ARG A C 1
ATOM 621 O O . ARG A 1 81 ? -23.605 -4.903 19.504 1.00 71.44 81 ARG A O 1
ATOM 628 N N . ASN A 1 82 ? -24.375 -5.468 17.468 1.00 72.31 82 ASN A N 1
ATOM 629 C CA . ASN A 1 82 ? -24.488 -4.099 16.945 1.00 72.31 82 ASN A CA 1
ATOM 630 C C . ASN A 1 82 ? -25.559 -3.259 17.668 1.00 72.31 82 ASN A C 1
ATOM 632 O O . ASN A 1 82 ? -25.457 -2.039 17.763 1.00 72.31 82 ASN A O 1
ATOM 636 N N . LEU A 1 83 ? -26.576 -3.896 18.265 1.00 71.25 83 LEU A N 1
ATOM 637 C CA . LEU A 1 83 ? -27.554 -3.231 19.139 1.00 71.25 83 LEU A CA 1
ATOM 638 C C . LEU A 1 83 ? -26.878 -2.459 20.282 1.00 71.25 83 LEU A C 1
ATOM 640 O O . LEU A 1 83 ? -27.412 -1.445 20.745 1.00 71.25 83 LEU A O 1
ATOM 644 N N . ALA A 1 84 ? -25.716 -2.934 20.739 1.00 67.88 84 ALA A N 1
ATOM 645 C CA . ALA A 1 84 ? -24.932 -2.271 21.766 1.00 67.88 84 ALA A CA 1
ATOM 646 C C . ALA A 1 84 ? -24.367 -0.923 21.309 1.00 67.88 84 ALA A C 1
ATOM 648 O O . ALA A 1 84 ? -24.122 -0.098 22.184 1.00 67.88 84 ALA A O 1
ATOM 649 N N . ASP A 1 85 ? -24.308 -0.636 20.008 1.00 67.56 85 ASP A N 1
ATOM 650 C CA . ASP A 1 85 ? -23.680 0.565 19.438 1.00 67.56 85 ASP A CA 1
ATOM 651 C C . ASP A 1 85 ? -24.700 1.532 18.804 1.00 67.56 85 ASP A C 1
ATOM 653 O O . ASP A 1 85 ? -24.450 2.729 18.689 1.00 67.56 85 ASP A O 1
ATOM 657 N N . TRP A 1 86 ? -25.939 1.087 18.554 1.00 79.50 86 TRP A N 1
ATOM 658 C CA . TRP A 1 86 ? -26.997 1.942 17.992 1.00 79.50 86 TRP A CA 1
ATOM 659 C C . TRP A 1 86 ? -27.325 3.164 18.869 1.00 79.50 86 TRP A C 1
ATOM 661 O O . TRP A 1 86 ? -27.659 3.029 20.051 1.00 79.50 86 TRP A O 1
ATOM 671 N N . ASP A 1 87 ? -27.289 4.342 18.245 1.00 75.00 87 ASP A N 1
ATOM 672 C CA . ASP A 1 87 ? -27.440 5.682 18.831 1.00 75.00 87 ASP A CA 1
ATOM 673 C C . ASP A 1 87 ? -28.596 6.495 18.207 1.00 75.00 87 ASP A C 1
ATOM 675 O O . ASP A 1 87 ? -28.983 7.538 18.735 1.00 75.00 87 ASP A O 1
ATOM 679 N N . TYR A 1 88 ? -29.145 6.021 17.084 1.00 84.94 88 TYR A N 1
ATOM 680 C CA . TYR A 1 88 ? -30.294 6.568 16.354 1.00 84.94 88 TYR A CA 1
ATOM 681 C C . TYR A 1 88 ? -30.237 8.085 16.071 1.00 84.94 88 TYR A C 1
ATOM 683 O O . TYR A 1 88 ? -31.185 8.804 16.413 1.00 84.94 88 TYR A O 1
ATOM 691 N N . PRO A 1 89 ? -29.171 8.607 15.430 1.00 83.31 89 PRO A N 1
ATOM 692 C CA . PRO A 1 89 ? -29.159 10.001 14.997 1.00 83.31 89 PRO A CA 1
ATOM 693 C C . PRO A 1 89 ? -30.274 10.261 13.976 1.00 83.31 89 PRO A C 1
ATOM 695 O O . PRO A 1 89 ? -30.612 9.400 13.158 1.00 83.31 89 PRO A O 1
ATOM 698 N N . SER A 1 90 ? -30.840 11.469 13.982 1.00 87.31 90 SER A N 1
ATOM 699 C CA . SER A 1 90 ? -31.759 11.868 12.915 1.00 87.31 90 SER A CA 1
ATOM 700 C C . SER A 1 90 ? -31.005 12.025 11.591 1.00 87.31 90 SER A C 1
ATOM 702 O O . SER A 1 90 ? -29.814 12.334 11.570 1.00 87.31 90 SER A O 1
ATOM 704 N N . TRP A 1 91 ? -31.706 11.876 10.465 1.00 88.00 91 TRP A N 1
ATOM 705 C CA . TRP A 1 91 ? -31.111 12.119 9.146 1.00 88.00 91 TRP A CA 1
ATOM 706 C C . TRP A 1 91 ? -30.503 13.519 9.026 1.00 88.00 91 TRP A C 1
ATOM 708 O O . TRP A 1 91 ? -29.411 13.660 8.489 1.00 88.00 91 TRP A O 1
ATOM 718 N N . GLU A 1 92 ? -31.163 14.540 9.578 1.00 89.44 92 GLU A N 1
ATOM 719 C CA . GLU A 1 92 ? -30.643 15.912 9.596 1.00 89.44 92 GLU A CA 1
ATOM 720 C C . GLU A 1 92 ? -29.324 16.011 10.374 1.00 89.44 92 GLU A C 1
ATOM 722 O O . GLU A 1 92 ? -28.384 16.643 9.899 1.00 89.44 92 GLU A O 1
ATOM 727 N N . GLN A 1 93 ? -29.214 15.330 11.521 1.00 83.81 93 GLN A N 1
ATOM 728 C CA . GLN A 1 93 ? -27.996 15.322 12.340 1.00 83.81 93 GLN A CA 1
ATOM 729 C C . GLN A 1 93 ? -26.801 14.675 11.638 1.00 83.81 93 GLN A C 1
ATOM 731 O O . GLN A 1 93 ? -25.668 15.035 11.939 1.00 83.81 93 GLN A O 1
ATOM 736 N N . ARG A 1 94 ? -27.024 13.747 10.699 1.00 87.38 94 ARG A N 1
ATOM 737 C CA . ARG A 1 94 ? -25.947 13.130 9.902 1.00 87.38 94 ARG A CA 1
ATOM 738 C C . ARG A 1 94 ? -25.311 14.124 8.927 1.00 87.38 94 ARG A C 1
ATOM 740 O O . ARG A 1 94 ? -24.114 14.046 8.667 1.00 87.38 94 ARG A O 1
ATOM 747 N N . PHE A 1 95 ? -26.089 15.092 8.437 1.00 88.50 95 PHE A N 1
ATOM 748 C CA . PHE A 1 95 ? -25.593 16.191 7.600 1.00 88.50 95 PHE A CA 1
ATOM 749 C C . PHE A 1 95 ? -24.974 17.343 8.408 1.00 88.50 95 PHE A C 1
ATOM 751 O O . PHE A 1 95 ? -24.412 18.268 7.820 1.00 88.50 95 PHE A O 1
ATOM 758 N N . THR A 1 96 ? -25.048 17.305 9.741 1.00 85.94 96 THR A N 1
ATOM 759 C CA . THR A 1 96 ? -24.340 18.235 10.628 1.00 85.94 96 THR A CA 1
ATOM 760 C C . THR A 1 96 ? -23.192 17.516 11.337 1.00 85.94 96 THR A C 1
ATOM 762 O O . THR A 1 96 ? -23.132 16.292 11.376 1.00 85.94 96 THR A O 1
ATOM 765 N N . LEU A 1 97 ? -22.268 18.262 11.950 1.00 81.25 97 LEU A N 1
ATOM 766 C CA . LEU A 1 97 ? -21.204 17.664 12.773 1.00 81.25 97 LEU A CA 1
ATOM 767 C C . LEU A 1 97 ? -21.732 17.088 14.107 1.00 81.25 97 LEU A C 1
ATOM 769 O O . LEU A 1 97 ? -20.966 16.554 14.908 1.00 81.25 97 LEU A O 1
ATOM 773 N N . GLU A 1 98 ? -23.041 17.169 14.374 1.00 81.38 98 GLU A N 1
ATOM 774 C CA . GLU A 1 98 ? -23.640 16.691 15.623 1.00 81.38 98 GLU A CA 1
ATOM 775 C C . GLU A 1 98 ? -23.644 15.166 15.734 1.00 81.38 98 GLU A C 1
ATOM 777 O O . GLU A 1 98 ? -23.522 14.661 16.852 1.00 81.38 98 GLU A O 1
ATOM 782 N N . ALA A 1 99 ? -23.723 14.440 14.615 1.00 84.06 99 ALA A N 1
ATOM 783 C CA . ALA A 1 99 ? -23.667 12.979 14.580 1.00 84.06 99 ALA A CA 1
ATOM 784 C C . ALA A 1 99 ? -22.252 12.408 14.388 1.00 84.06 99 ALA A C 1
ATOM 786 O O . ALA A 1 99 ? -22.126 11.200 14.259 1.00 84.06 99 ALA A O 1
ATOM 787 N N . TRP A 1 100 ? -21.198 13.230 14.377 1.00 85.12 100 TRP A N 1
ATOM 788 C CA . TRP A 1 100 ? -19.823 12.773 14.135 1.00 85.12 100 TRP A CA 1
ATOM 789 C C . TRP A 1 100 ? -19.085 12.542 15.448 1.00 85.12 100 TRP A C 1
ATOM 791 O O . TRP A 1 100 ? -18.962 13.464 16.262 1.00 85.12 100 TRP A O 1
ATOM 801 N N . ARG A 1 101 ? -18.591 11.332 15.696 1.00 85.75 101 ARG A N 1
ATOM 802 C CA . ARG A 1 101 ? -17.846 10.993 16.917 1.00 85.75 101 ARG A CA 1
ATOM 803 C C . ARG A 1 101 ? -16.630 10.160 16.565 1.00 85.75 101 ARG A C 1
ATOM 805 O O . ARG A 1 101 ? -16.589 9.526 15.526 1.00 85.75 101 ARG A O 1
ATOM 812 N N . LEU A 1 102 ? -15.631 10.179 17.438 1.00 82.75 102 LEU A N 1
ATOM 813 C CA . LEU A 1 102 ? -14.668 9.088 17.428 1.00 82.75 102 LEU A CA 1
ATOM 814 C C . LEU A 1 102 ? -15.443 7.833 17.846 1.00 82.75 102 LEU A C 1
ATOM 816 O O . LEU A 1 102 ? -16.187 7.881 18.824 1.00 82.75 102 LEU A O 1
ATOM 820 N N . ASP A 1 103 ? -15.319 6.766 17.085 1.00 72.75 103 ASP A N 1
ATOM 821 C CA . ASP A 1 103 ? -15.934 5.487 17.380 1.00 72.75 103 ASP A CA 1
ATOM 822 C C . ASP A 1 103 ? -15.116 4.708 18.422 1.00 72.75 103 ASP A C 1
ATOM 824 O O . ASP A 1 103 ? -13.894 4.849 18.555 1.00 72.75 103 ASP A O 1
ATOM 828 N N . ASN A 1 104 ? -15.833 3.920 19.213 1.00 70.44 104 ASN A N 1
ATOM 829 C CA . ASN A 1 104 ? -15.369 3.167 20.359 1.00 70.44 104 ASN A CA 1
ATOM 830 C C . ASN A 1 104 ? -15.496 1.652 20.207 1.00 70.44 104 ASN A C 1
ATOM 832 O O . ASN A 1 104 ? -15.446 0.949 21.229 1.00 70.44 104 ASN A O 1
ATOM 836 N N . ASN A 1 105 ? -15.651 1.153 18.982 1.00 75.81 105 ASN A N 1
ATOM 837 C CA . ASN A 1 105 ? -15.584 -0.270 18.704 1.00 75.81 105 ASN A CA 1
ATOM 838 C C . ASN A 1 105 ? -14.255 -0.884 19.166 1.00 75.81 105 ASN A C 1
ATOM 840 O O . ASN A 1 105 ? -13.296 -0.231 19.602 1.00 75.81 105 ASN A O 1
ATOM 844 N N . GLN A 1 106 ? -14.208 -2.215 19.142 1.00 81.69 106 GLN A N 1
ATOM 845 C CA . GLN A 1 106 ? -13.030 -2.943 19.593 1.00 81.69 106 GLN A CA 1
ATOM 846 C C . GLN A 1 106 ? -11.799 -2.510 18.794 1.00 81.69 106 GLN A C 1
ATOM 848 O O . GLN A 1 106 ? -11.819 -2.499 17.573 1.00 81.69 106 GLN A O 1
ATOM 853 N N . PHE A 1 107 ? -10.685 -2.243 19.481 1.00 86.75 107 PHE A N 1
ATOM 854 C CA . PHE A 1 107 ? -9.453 -1.760 18.843 1.00 86.75 107 PHE A CA 1
ATOM 855 C C . PHE A 1 107 ? -9.030 -2.528 17.568 1.00 86.75 107 PHE A C 1
ATOM 857 O O . PHE A 1 107 ? -8.639 -1.878 16.601 1.00 86.75 107 PHE A O 1
ATOM 864 N N . PRO A 1 108 ? -9.081 -3.880 17.515 1.00 87.81 108 PRO A N 1
ATOM 865 C CA . PRO A 1 108 ? -8.744 -4.608 16.293 1.00 87.81 108 PRO A CA 1
ATOM 866 C C . PRO A 1 108 ? -9.722 -4.376 15.136 1.00 87.81 108 PRO A C 1
ATOM 868 O O . PRO A 1 108 ? -9.317 -4.544 13.999 1.00 87.81 108 PRO A O 1
ATOM 871 N N . ILE A 1 109 ? -10.972 -3.989 15.385 1.00 87.44 109 ILE A N 1
ATOM 872 C CA . ILE A 1 109 ? -11.894 -3.579 14.320 1.00 87.44 109 ILE A CA 1
ATOM 873 C C . ILE A 1 109 ? -11.397 -2.252 13.731 1.00 87.44 109 ILE A C 1
ATOM 875 O O . ILE A 1 109 ? -10.974 -2.236 12.579 1.00 87.44 109 ILE A O 1
ATOM 879 N N . ASN A 1 110 ? -11.248 -1.207 14.550 1.00 89.44 110 ASN A N 1
ATOM 880 C CA . ASN A 1 110 ? -10.932 0.149 14.061 1.00 89.44 110 ASN A CA 1
ATOM 881 C C . ASN A 1 110 ? -9.518 0.307 13.505 1.00 89.44 110 ASN A C 1
ATOM 883 O O . ASN A 1 110 ? -9.275 1.120 12.620 1.00 89.44 110 ASN A O 1
ATOM 887 N N . PHE A 1 111 ? -8.564 -0.471 14.018 1.00 93.81 111 PHE A N 1
ATOM 888 C CA . PHE A 1 111 ? -7.151 -0.342 13.655 1.00 93.81 111 PHE A CA 1
ATOM 889 C C . PHE A 1 111 ? -6.563 -1.599 13.003 1.00 93.81 111 PHE A C 1
ATOM 891 O O . PHE A 1 111 ? -5.362 -1.649 12.745 1.00 93.81 111 PHE A O 1
ATOM 898 N N . LEU A 1 112 ? -7.363 -2.614 12.680 1.00 94.62 112 LEU A N 1
ATOM 899 C CA . LEU A 1 112 ? -6.902 -3.704 11.812 1.00 94.62 112 LEU A CA 1
ATOM 900 C C . LEU A 1 112 ? -7.963 -4.101 10.784 1.00 94.62 112 LEU A C 1
ATOM 902 O O . LEU A 1 112 ? -7.642 -4.123 9.604 1.00 94.62 112 LEU A O 1
ATOM 906 N N . GLY A 1 113 ? -9.203 -4.360 11.201 1.00 95.00 113 GLY A N 1
ATOM 907 C CA . GLY A 1 113 ? -10.313 -4.707 10.308 1.00 95.00 113 GLY A CA 1
ATOM 908 C C . GLY A 1 113 ? -10.578 -3.614 9.277 1.00 95.00 113 GLY A C 1
ATOM 909 O O . GLY A 1 113 ? -10.328 -3.815 8.094 1.00 95.00 113 GLY A O 1
ATOM 910 N N . HIS A 1 114 ? -10.961 -2.430 9.741 1.00 95.50 114 HIS A N 1
ATOM 911 C CA . HIS A 1 114 ? -11.240 -1.262 8.912 1.00 95.50 114 HIS A CA 1
ATOM 912 C C . HIS A 1 114 ? -10.069 -0.856 7.988 1.00 95.50 114 HIS A C 1
ATOM 914 O O . HIS A 1 114 ? -10.286 -0.717 6.788 1.00 95.50 114 HIS A O 1
ATOM 920 N N . PRO A 1 115 ? -8.798 -0.774 8.435 1.00 97.75 115 PRO A N 1
ATOM 921 C CA . PRO A 1 115 ? -7.658 -0.630 7.522 1.00 97.75 115 PRO A CA 1
ATOM 922 C C . PRO A 1 115 ? -7.590 -1.668 6.392 1.00 97.75 115 PRO A C 1
ATOM 924 O O . PRO A 1 115 ? -7.269 -1.322 5.255 1.00 97.75 115 PRO A O 1
ATOM 927 N N . LEU A 1 116 ? -7.867 -2.942 6.694 1.00 97.75 116 LEU A N 1
ATOM 928 C CA . LEU A 1 116 ? -7.857 -4.018 5.700 1.00 97.75 116 LEU A CA 1
ATOM 929 C C . LEU A 1 116 ? -9.072 -3.948 4.766 1.00 97.75 116 LEU A C 1
ATOM 931 O O . LEU A 1 116 ? -8.930 -4.241 3.582 1.00 97.75 116 LEU A O 1
ATOM 935 N N . GLU A 1 117 ? -10.234 -3.518 5.254 1.00 96.69 117 GLU A N 1
ATOM 936 C CA . GLU A 1 117 ? -11.413 -3.234 4.427 1.00 96.69 117 GLU A CA 1
ATOM 937 C C . GLU A 1 117 ? -11.150 -2.068 3.475 1.00 96.69 117 GLU A C 1
ATOM 939 O O . GLU A 1 117 ? -11.385 -2.184 2.277 1.00 96.69 117 GLU A O 1
ATOM 944 N N . GLY A 1 118 ? -10.556 -0.978 3.964 1.00 97.94 118 GLY A N 1
ATOM 945 C CA . GLY A 1 118 ? -10.142 0.138 3.120 1.00 97.94 118 GLY A CA 1
ATOM 946 C C . GLY A 1 118 ? -9.133 -0.279 2.052 1.00 97.94 118 GLY A C 1
ATOM 947 O O . GLY A 1 118 ? -9.226 0.175 0.908 1.00 97.94 118 GLY A O 1
ATOM 948 N N . ALA A 1 119 ? -8.203 -1.177 2.396 1.00 98.56 119 ALA A N 1
ATOM 949 C CA . ALA A 1 119 ? -7.263 -1.765 1.445 1.00 98.56 119 ALA A CA 1
ATOM 950 C C . ALA A 1 119 ? -7.969 -2.649 0.412 1.00 98.56 119 ALA A C 1
ATOM 952 O O . ALA A 1 119 ? -7.544 -2.682 -0.742 1.00 98.56 119 ALA A O 1
ATOM 953 N N . LEU A 1 120 ? -9.044 -3.337 0.798 1.00 97.75 120 LEU A N 1
ATOM 954 C CA . LEU A 1 120 ? -9.860 -4.151 -0.095 1.00 97.75 120 LEU A CA 1
ATOM 955 C C . LEU A 1 120 ? -10.671 -3.290 -1.075 1.00 97.75 120 LEU A C 1
ATOM 957 O O . LEU A 1 120 ? -10.586 -3.535 -2.274 1.00 97.75 120 LEU A O 1
ATOM 961 N N . TYR A 1 121 ? -11.362 -2.248 -0.601 1.00 97.75 121 TYR A N 1
ATOM 962 C CA . TYR A 1 121 ? -12.074 -1.282 -1.456 1.00 97.75 121 TYR A CA 1
ATOM 963 C C . TYR A 1 121 ? -11.123 -0.638 -2.472 1.00 97.75 121 TYR A C 1
ATOM 965 O O . TYR A 1 121 ? -11.340 -0.659 -3.681 1.00 97.75 121 TYR A O 1
ATOM 973 N N . TYR A 1 122 ? -9.970 -0.170 -1.984 1.00 98.69 122 TYR A N 1
ATOM 974 C CA . TYR A 1 122 ? -8.897 0.341 -2.835 1.00 98.69 122 TYR A CA 1
ATOM 975 C C . TYR A 1 122 ? -8.462 -0.692 -3.890 1.00 98.69 122 TYR A C 1
ATOM 977 O O . TYR A 1 122 ? -8.283 -0.376 -5.067 1.00 98.69 122 TYR A O 1
ATOM 985 N N . SER A 1 123 ? -8.306 -1.944 -3.465 1.00 98.31 123 SER A N 1
ATOM 986 C CA . SER A 1 123 ? -7.843 -3.047 -4.300 1.00 98.31 123 SER A CA 1
ATOM 987 C C . SER A 1 123 ? -8.827 -3.451 -5.393 1.00 98.31 123 SER A C 1
ATOM 989 O O . SER A 1 123 ? -8.357 -3.814 -6.469 1.00 98.31 123 SER A O 1
ATOM 991 N N . PHE A 1 124 ? -10.144 -3.373 -5.168 1.00 98.12 124 PHE A N 1
ATOM 992 C CA . PHE A 1 124 ? -11.136 -3.608 -6.225 1.00 98.12 124 PHE A CA 1
ATOM 993 C C . PHE A 1 124 ? -10.905 -2.642 -7.380 1.00 98.12 124 PHE A C 1
ATOM 995 O O . PHE A 1 124 ? -10.681 -3.071 -8.508 1.00 98.12 124 PHE A O 1
ATOM 1002 N N . ALA A 1 125 ? -10.813 -1.343 -7.093 1.00 98.31 125 ALA A N 1
ATOM 1003 C CA . ALA A 1 125 ? -10.538 -0.353 -8.125 1.00 98.31 125 ALA A CA 1
ATOM 1004 C C . ALA A 1 125 ? -9.186 -0.593 -8.826 1.00 98.31 125 ALA A C 1
ATOM 1006 O O . ALA A 1 125 ? -9.112 -0.568 -10.053 1.00 98.31 125 ALA A O 1
ATOM 1007 N N . ARG A 1 126 ? -8.109 -0.885 -8.084 1.00 97.94 126 ARG A N 1
ATOM 1008 C CA . ARG A 1 126 ? -6.796 -1.140 -8.707 1.00 97.94 126 ARG A CA 1
ATOM 1009 C C . ARG A 1 126 ? -6.752 -2.416 -9.543 1.00 97.94 126 ARG A C 1
ATOM 1011 O O . ARG A 1 126 ? -6.113 -2.424 -10.587 1.00 97.94 126 ARG A O 1
ATOM 1018 N N . ALA A 1 127 ? -7.409 -3.492 -9.113 1.00 96.81 127 ALA A N 1
ATOM 1019 C CA . ALA A 1 127 ? -7.520 -4.731 -9.889 1.00 96.81 127 ALA A CA 1
ATOM 1020 C C . ALA A 1 127 ? -8.375 -4.563 -11.162 1.00 96.81 127 ALA A C 1
ATOM 1022 O O . ALA A 1 127 ? -8.367 -5.439 -12.023 1.00 96.81 127 ALA A O 1
ATOM 1023 N N . ASN A 1 128 ? -9.086 -3.441 -11.270 1.00 96.94 128 ASN A N 1
ATOM 1024 C CA . ASN A 1 128 ? -9.835 -2.978 -12.431 1.00 96.94 128 ASN A CA 1
ATOM 1025 C C . ASN A 1 128 ? -9.104 -1.860 -13.198 1.00 96.94 128 ASN A C 1
ATOM 1027 O O . ASN A 1 128 ? -9.755 -1.050 -13.847 1.00 96.94 128 ASN A O 1
ATOM 1031 N N . ASP A 1 129 ? -7.776 -1.770 -13.072 1.00 95.31 129 ASP A N 1
ATOM 1032 C CA . ASP A 1 129 ? -6.903 -0.811 -13.766 1.00 95.31 129 ASP A CA 1
ATOM 1033 C C . ASP A 1 129 ? -7.213 0.682 -13.534 1.00 95.31 129 ASP A C 1
ATOM 1035 O O . ASP A 1 129 ? -6.680 1.556 -14.217 1.00 95.31 129 ASP A O 1
ATOM 1039 N N . HIS A 1 130 ? -7.989 1.035 -12.504 1.00 98.19 130 HIS A N 1
ATOM 1040 C CA . HIS A 1 130 ? -8.120 2.435 -12.090 1.00 98.19 130 HIS A CA 1
ATOM 1041 C C . HIS A 1 130 ? -6.807 2.965 -11.530 1.00 98.19 130 HIS A C 1
ATOM 1043 O O . HIS A 1 130 ? -6.187 2.284 -10.723 1.00 98.19 130 HIS A O 1
ATOM 1049 N N . SER A 1 131 ? -6.427 4.202 -11.854 1.00 98.12 131 SER A N 1
ATOM 1050 C CA . SER A 1 131 ? -5.269 4.876 -11.249 1.00 98.12 131 SER A CA 1
ATOM 1051 C C . SER A 1 131 ? -5.376 5.003 -9.721 1.00 98.12 131 SER A C 1
ATOM 1053 O O . SER A 1 131 ? -6.463 4.934 -9.139 1.00 98.12 131 SER A O 1
ATOM 1055 N N . VAL A 1 132 ? -4.247 5.219 -9.047 1.00 98.25 132 VAL A N 1
ATOM 1056 C CA . VAL A 1 132 ? -4.139 5.353 -7.587 1.00 98.25 132 VAL A CA 1
ATOM 1057 C C . VAL A 1 132 ? -5.065 6.437 -7.021 1.00 98.25 132 VAL A C 1
ATOM 1059 O O . VAL A 1 132 ? -5.780 6.143 -6.058 1.00 98.25 132 VAL A O 1
ATOM 1062 N N . PRO A 1 133 ? -5.152 7.661 -7.587 1.00 97.88 133 PRO A N 1
ATOM 1063 C CA . PRO A 1 133 ? -6.079 8.673 -7.077 1.00 97.88 133 PRO A CA 1
ATOM 1064 C C . PRO A 1 133 ? -7.553 8.259 -7.200 1.00 97.88 133 PRO A C 1
ATOM 1066 O O . PRO A 1 133 ? -8.371 8.566 -6.326 1.00 97.88 133 PRO A O 1
ATOM 1069 N N . VAL A 1 134 ? -7.902 7.544 -8.274 1.00 98.31 134 VAL A N 1
ATOM 1070 C CA . VAL A 1 134 ? -9.264 7.042 -8.491 1.00 98.31 134 VAL A CA 1
ATOM 1071 C C . VAL A 1 134 ? -9.571 5.922 -7.499 1.00 98.31 134 VAL A C 1
ATOM 1073 O O . VAL A 1 134 ? -10.603 5.971 -6.833 1.00 98.31 134 VAL A O 1
ATOM 1076 N N . ALA A 1 135 ? -8.655 4.975 -7.306 1.00 98.62 135 ALA A N 1
ATOM 1077 C CA . ALA A 1 135 ? -8.801 3.901 -6.327 1.00 98.62 135 ALA A CA 1
ATOM 1078 C C . ALA A 1 135 ? -8.895 4.410 -4.879 1.00 98.62 135 ALA A C 1
ATOM 1080 O O . ALA A 1 135 ? -9.723 3.934 -4.103 1.00 98.62 135 ALA A O 1
ATOM 1081 N N . ALA A 1 136 ? -8.119 5.437 -4.520 1.00 98.31 136 ALA A N 1
ATOM 1082 C CA . ALA A 1 136 ? -8.245 6.111 -3.228 1.00 98.31 136 ALA A CA 1
ATOM 1083 C C . ALA A 1 136 ? -9.636 6.745 -3.046 1.00 98.31 136 ALA A C 1
ATOM 1085 O O . ALA A 1 136 ? -10.199 6.707 -1.952 1.00 98.31 136 ALA A O 1
ATOM 1086 N N . THR A 1 137 ? -10.219 7.281 -4.124 1.00 98.00 137 THR A N 1
ATOM 1087 C CA . THR A 1 137 ? -11.577 7.842 -4.112 1.00 98.00 137 THR A CA 1
ATOM 1088 C C . THR A 1 137 ? -12.636 6.755 -3.945 1.00 98.00 137 THR A C 1
ATOM 1090 O O . THR A 1 137 ? -13.588 6.975 -3.198 1.00 98.00 137 THR A O 1
ATOM 1093 N N . TYR A 1 138 ? -12.476 5.586 -4.575 1.00 98.19 138 TYR A N 1
ATOM 1094 C CA . TYR A 1 138 ? -13.350 4.429 -4.339 1.00 98.19 138 TYR A CA 1
ATOM 1095 C C . TYR A 1 138 ? -13.284 3.984 -2.877 1.00 98.19 138 TYR A C 1
ATOM 1097 O O . TYR A 1 138 ? -14.310 3.982 -2.207 1.00 98.19 138 TYR A O 1
ATOM 1105 N N . SER A 1 139 ? -12.081 3.769 -2.337 1.00 97.94 139 SER A N 1
ATOM 1106 C CA . SER A 1 139 ? -11.886 3.393 -0.929 1.00 97.94 139 SER A CA 1
ATOM 1107 C C . SER A 1 139 ? -12.540 4.375 0.051 1.00 97.94 139 SER A C 1
ATOM 1109 O O . SER A 1 139 ? -13.280 3.968 0.951 1.00 97.94 139 SER A O 1
ATOM 1111 N N . PHE A 1 140 ? -12.348 5.682 -0.163 1.00 97.75 140 PHE A N 1
ATOM 1112 C CA . PHE A 1 140 ? -13.025 6.721 0.615 1.00 97.75 140 PHE A CA 1
ATOM 1113 C C . PHE A 1 140 ? -14.546 6.670 0.454 1.00 97.75 140 PHE A C 1
ATOM 1115 O O . PHE A 1 140 ? -15.266 6.718 1.447 1.00 97.75 140 PHE A O 1
ATOM 1122 N N . THR A 1 141 ? -15.044 6.577 -0.779 1.00 97.25 141 THR A N 1
ATOM 1123 C CA . THR A 1 141 ? -16.484 6.627 -1.065 1.00 97.25 141 THR A CA 1
ATOM 1124 C C . THR A 1 141 ? -17.207 5.408 -0.507 1.00 97.25 141 THR A C 1
ATOM 1126 O O . THR A 1 141 ? -18.271 5.565 0.085 1.00 97.25 141 THR A O 1
ATOM 1129 N N . THR A 1 142 ? -16.631 4.215 -0.640 1.00 96.50 142 THR A N 1
ATOM 1130 C CA . THR A 1 142 ? -17.192 2.974 -0.101 1.00 96.50 142 THR A CA 1
ATOM 1131 C C . THR A 1 142 ? -17.217 3.005 1.424 1.00 96.50 142 THR A C 1
ATOM 1133 O O . THR A 1 142 ? -18.269 2.748 2.009 1.00 96.50 142 THR A O 1
ATOM 1136 N N . SER A 1 143 ? -16.116 3.416 2.070 1.00 95.50 143 SER A N 1
ATOM 1137 C CA . SER A 1 143 ? -16.080 3.629 3.526 1.00 95.50 143 SER A CA 1
ATOM 1138 C C . SER A 1 143 ? -17.134 4.654 3.963 1.00 95.50 143 SER A C 1
ATOM 1140 O O . SER A 1 143 ? -17.930 4.407 4.865 1.00 95.50 143 SER A O 1
ATOM 1142 N N . PHE A 1 144 ? -17.225 5.788 3.261 1.00 95.19 144 PHE A N 1
ATOM 1143 C CA . PHE A 1 144 ? -18.236 6.808 3.528 1.00 95.19 144 PHE A CA 1
ATOM 1144 C C . PHE A 1 144 ? -19.658 6.270 3.369 1.00 95.19 144 PHE A C 1
ATOM 1146 O O . PHE A 1 144 ? -20.520 6.579 4.184 1.00 95.19 144 PHE A O 1
ATOM 1153 N N . MET A 1 145 ? -19.936 5.464 2.344 1.00 95.06 145 MET A N 1
ATOM 1154 C CA . MET A 1 145 ? -21.248 4.847 2.158 1.00 95.06 145 MET A CA 1
ATOM 1155 C C . MET A 1 145 ? -21.580 3.872 3.285 1.00 95.06 145 MET A C 1
ATOM 1157 O O . MET A 1 145 ? -22.718 3.887 3.751 1.00 95.06 145 MET A O 1
ATOM 1161 N N . TRP A 1 146 ? -20.618 3.058 3.728 1.00 94.38 146 TRP A N 1
ATOM 1162 C CA . TRP A 1 146 ? -20.781 2.160 4.871 1.00 94.38 146 TRP A CA 1
ATOM 1163 C C . TRP A 1 146 ? -21.252 2.937 6.105 1.00 94.38 146 TRP A C 1
ATOM 1165 O O . TRP A 1 146 ? -22.381 2.771 6.569 1.00 94.38 146 TRP A O 1
ATOM 1175 N N . GLU A 1 147 ? -20.444 3.901 6.514 1.00 91.69 147 GLU A N 1
ATOM 1176 C CA . GLU A 1 147 ? -20.641 4.701 7.718 1.00 91.69 147 GLU A CA 1
ATOM 1177 C C . GLU A 1 147 ? -21.869 5.600 7.618 1.00 91.69 147 GLU A C 1
ATOM 1179 O O . GLU A 1 147 ? -22.674 5.687 8.540 1.00 91.69 147 GLU A O 1
ATOM 1184 N N . PHE A 1 148 ? -22.066 6.268 6.478 1.00 90.88 148 PHE A N 1
ATOM 1185 C CA . PHE A 1 148 ? -23.139 7.240 6.303 1.00 90.88 148 PHE A CA 1
ATOM 1186 C C . PHE A 1 148 ? -24.499 6.586 6.023 1.00 90.88 148 PHE A C 1
ATOM 1188 O O . PHE A 1 148 ? -25.506 7.084 6.537 1.00 90.88 148 PHE A O 1
ATOM 1195 N N . LEU A 1 149 ? -24.554 5.510 5.229 1.00 90.94 149 LEU A N 1
ATOM 1196 C CA . LEU A 1 149 ? -25.804 4.912 4.735 1.00 90.94 149 LEU A CA 1
ATOM 1197 C C . LEU A 1 149 ? -26.154 3.573 5.388 1.00 90.94 149 LEU A C 1
ATOM 1199 O O . LEU A 1 149 ? -27.336 3.345 5.644 1.00 90.94 149 LEU A O 1
ATOM 1203 N N . PHE A 1 150 ? -25.185 2.686 5.624 1.00 87.12 150 PHE A N 1
ATOM 1204 C CA . PHE A 1 150 ? -25.455 1.329 6.117 1.00 87.12 150 PHE A CA 1
ATOM 1205 C C . PHE A 1 150 ? -25.468 1.263 7.645 1.00 87.12 150 PHE A C 1
ATOM 1207 O O . PHE A 1 150 ? -26.401 0.696 8.216 1.00 87.12 150 PHE A O 1
ATOM 1214 N N . GLU A 1 151 ? -24.561 1.974 8.308 1.00 84.06 151 GLU A N 1
ATOM 1215 C CA . GLU A 1 151 ? -24.548 2.180 9.763 1.00 84.06 151 GLU A CA 1
ATOM 1216 C C . GLU A 1 151 ? -25.399 3.393 10.170 1.00 84.06 151 GLU A C 1
ATOM 1218 O O . GLU A 1 151 ? -25.095 4.172 11.071 1.00 84.06 151 GLU A O 1
ATOM 1223 N N . PHE A 1 152 ? -26.547 3.574 9.510 1.00 84.06 152 PHE A N 1
ATOM 1224 C CA . PHE A 1 152 ? -27.417 4.731 9.741 1.00 84.06 152 PHE A CA 1
ATOM 1225 C C . PHE A 1 152 ? -27.993 4.802 11.167 1.00 84.06 152 PHE A C 1
ATOM 1227 O O . PHE A 1 152 ? -28.488 5.855 11.582 1.00 84.06 152 PHE A O 1
ATOM 1234 N N . ARG A 1 153 ? -27.951 3.693 11.918 1.00 83.62 153 ARG A N 1
ATOM 1235 C CA . ARG A 1 153 ? -28.349 3.639 13.330 1.00 83.62 153 ARG A CA 1
ATOM 1236 C C . ARG A 1 153 ? -27.267 4.110 14.290 1.00 83.62 153 ARG A C 1
ATOM 1238 O O . ARG A 1 153 ? -27.580 4.324 15.459 1.00 83.62 153 ARG A O 1
ATOM 1245 N N . GLU A 1 154 ? -26.049 4.303 13.820 1.00 84.19 154 GLU A N 1
ATOM 1246 C CA . GLU A 1 154 ? -24.893 4.697 14.618 1.00 84.19 154 GLU A CA 1
ATOM 1247 C C . GLU A 1 154 ? -24.464 6.115 14.253 1.00 84.19 154 GLU A C 1
ATOM 1249 O O . GLU A 1 154 ? -24.891 6.682 13.242 1.00 84.19 154 GLU A O 1
ATOM 1254 N N . LYS A 1 155 ? -23.682 6.747 15.125 1.00 86.00 155 LYS A N 1
ATOM 1255 C CA . LYS A 1 155 ? -23.036 8.026 14.810 1.00 86.00 155 LYS A CA 1
ATOM 1256 C C . LYS A 1 155 ? -21.886 7.769 13.838 1.00 86.00 155 LYS A C 1
ATOM 1258 O O . LYS A 1 155 ? -21.256 6.731 13.915 1.00 86.00 155 LYS A O 1
ATOM 1263 N N . ILE A 1 156 ? -21.611 8.726 12.956 1.00 87.19 156 ILE A N 1
ATOM 1264 C CA . ILE A 1 156 ? -20.565 8.588 11.935 1.00 87.19 156 ILE A CA 1
ATOM 1265 C C . ILE A 1 156 ? -19.196 8.568 12.621 1.00 87.19 156 ILE A C 1
ATOM 1267 O O . ILE A 1 156 ? -18.870 9.509 13.365 1.00 87.19 156 ILE A O 1
ATOM 1271 N N . SER A 1 157 ? -18.405 7.535 12.339 1.00 90.50 157 SER A N 1
ATOM 1272 C CA . SER A 1 157 ? -17.074 7.340 12.896 1.00 90.50 157 SER A CA 1
ATOM 1273 C C . SER A 1 157 ? -16.035 8.240 12.231 1.00 90.50 157 SER A C 1
ATOM 1275 O O . SER A 1 157 ? -15.699 8.126 11.053 1.00 90.50 157 SER A O 1
ATOM 1277 N N . ILE A 1 158 ? -15.458 9.153 13.010 1.00 91.12 158 ILE A N 1
ATOM 1278 C CA . ILE A 1 158 ? -14.364 10.017 12.555 1.00 91.12 158 ILE A CA 1
ATOM 1279 C C . ILE A 1 158 ? -13.096 9.194 12.299 1.00 91.12 158 ILE A C 1
ATOM 1281 O O . ILE A 1 158 ? -12.380 9.485 11.343 1.00 91.12 158 ILE A O 1
ATOM 1285 N N . ASN A 1 159 ? -12.782 8.201 13.141 1.00 90.94 159 ASN A N 1
ATOM 1286 C CA . ASN A 1 159 ? -11.603 7.363 12.910 1.00 90.94 159 ASN A CA 1
ATOM 1287 C C . ASN A 1 159 ? -11.771 6.512 11.661 1.00 90.94 159 ASN A C 1
ATOM 1289 O O . ASN A 1 159 ? -10.819 6.449 10.900 1.00 90.94 159 ASN A O 1
ATOM 1293 N N . ASP A 1 160 ? -12.940 5.946 11.384 1.00 92.19 160 ASP A N 1
ATOM 1294 C CA . ASP A 1 160 ? -13.094 5.063 10.220 1.00 92.19 160 ASP A CA 1
ATOM 1295 C C . ASP A 1 160 ? -13.225 5.874 8.920 1.00 92.19 160 ASP A C 1
ATOM 1297 O O . ASP A 1 160 ? -12.752 5.458 7.865 1.00 92.19 160 ASP A O 1
ATOM 1301 N N . MET A 1 161 ? -13.670 7.134 8.998 1.00 94.06 161 MET A N 1
ATOM 1302 C CA . MET A 1 161 ? -13.532 8.098 7.893 1.00 94.06 161 MET A CA 1
ATOM 1303 C C . MET A 1 161 ? -12.090 8.456 7.531 1.00 94.06 161 MET A C 1
ATOM 1305 O O . MET A 1 161 ? -11.839 8.902 6.410 1.00 94.06 161 MET A O 1
ATOM 1309 N N . LEU A 1 162 ? -11.140 8.286 8.449 1.00 95.50 162 LEU A N 1
ATOM 1310 C CA . LEU A 1 162 ? -9.736 8.638 8.228 1.00 95.50 162 LEU A CA 1
ATOM 1311 C C . LEU A 1 162 ? -8.870 7.397 8.011 1.00 95.50 162 LEU A C 1
ATOM 1313 O O . LEU A 1 162 ? -8.169 7.286 7.008 1.00 95.50 162 LEU A O 1
ATOM 1317 N N . VAL A 1 163 ? -8.915 6.473 8.965 1.00 97.06 163 VAL A N 1
ATOM 1318 C CA . VAL A 1 163 ? -8.065 5.290 9.071 1.00 97.06 163 VAL A CA 1
ATOM 1319 C C . VAL A 1 163 ? -8.402 4.274 7.989 1.00 97.06 163 VAL A C 1
ATOM 1321 O O . VAL A 1 163 ? -7.469 3.801 7.349 1.00 97.06 163 VAL A O 1
ATOM 1324 N N . THR A 1 164 ? -9.681 3.992 7.720 1.00 97.31 164 THR A N 1
ATOM 1325 C CA . THR A 1 164 ? -10.099 3.027 6.685 1.00 97.31 164 THR A CA 1
ATOM 1326 C C . THR A 1 164 ? -9.513 3.394 5.318 1.00 97.31 164 THR A C 1
ATOM 1328 O O . THR A 1 164 ? -8.638 2.670 4.836 1.00 97.31 164 THR A O 1
ATOM 1331 N N . PRO A 1 165 ? -9.872 4.534 4.690 1.00 97.62 165 PRO A N 1
ATOM 1332 C CA . PRO A 1 165 ? -9.320 4.870 3.381 1.00 97.62 165 PRO A CA 1
ATOM 1333 C C . PRO A 1 165 ? -7.838 5.256 3.438 1.00 97.62 165 PRO A C 1
ATOM 1335 O O . PRO A 1 165 ? -7.082 4.939 2.522 1.00 97.62 165 PRO A O 1
ATOM 1338 N N . GLY A 1 166 ? -7.393 5.913 4.515 1.00 98.19 166 GLY A N 1
ATOM 1339 C CA . GLY A 1 166 ? -6.014 6.373 4.656 1.00 98.19 166 GLY A CA 1
ATOM 1340 C C . GLY A 1 166 ? -5.007 5.228 4.747 1.00 98.19 166 GLY A C 1
ATOM 1341 O O . GLY A 1 166 ? -3.981 5.263 4.074 1.00 98.19 166 GLY A O 1
ATOM 1342 N N . ALA A 1 167 ? -5.299 4.195 5.541 1.00 98.38 167 ALA A N 1
ATOM 1343 C CA . ALA A 1 167 ? -4.480 2.986 5.612 1.00 98.38 167 ALA A CA 1
ATOM 1344 C C . ALA A 1 167 ? -4.672 2.093 4.379 1.00 98.38 167 ALA A C 1
ATOM 1346 O O . ALA A 1 167 ? -3.747 1.379 3.981 1.00 98.38 167 ALA A O 1
ATOM 1347 N N . GLY A 1 168 ? -5.851 2.171 3.755 1.00 98.12 168 GLY A N 1
ATOM 1348 C CA . GLY A 1 168 ? -6.188 1.419 2.557 1.00 98.12 168 GLY A CA 1
ATOM 1349 C C . GLY A 1 168 ? -5.243 1.675 1.387 1.00 98.12 168 GLY A C 1
ATOM 1350 O O . GLY A 1 168 ? -4.866 0.726 0.708 1.00 98.12 168 GLY A O 1
ATOM 1351 N N . VAL A 1 169 ? -4.780 2.914 1.196 1.00 98.69 169 VAL A N 1
ATOM 1352 C CA . VAL A 1 169 ? -3.862 3.266 0.098 1.00 98.69 169 VAL A CA 1
ATOM 1353 C C . VAL A 1 169 ? -2.506 2.542 0.191 1.00 98.69 169 VAL A C 1
ATOM 1355 O O . VAL A 1 169 ? -2.194 1.781 -0.724 1.00 98.69 169 VAL A O 1
ATOM 1358 N N . PRO A 1 170 ? -1.674 2.708 1.243 1.00 98.62 170 PRO A N 1
ATOM 1359 C CA . PRO A 1 170 ? -0.359 2.064 1.287 1.00 98.62 170 PRO A CA 1
ATOM 1360 C C . PRO A 1 170 ? -0.440 0.531 1.380 1.00 98.62 170 PRO A C 1
ATOM 1362 O O . PRO A 1 170 ? 0.401 -0.157 0.801 1.00 98.62 170 PRO A O 1
ATOM 1365 N N . ILE A 1 171 ? -1.442 -0.022 2.077 1.00 98.81 171 ILE A N 1
ATOM 1366 C CA . ILE A 1 171 ? -1.629 -1.480 2.180 1.00 98.81 171 ILE A CA 1
ATOM 1367 C C . ILE A 1 171 ? -2.117 -2.049 0.843 1.00 98.81 171 ILE A C 1
ATOM 1369 O O . ILE A 1 171 ? -1.547 -3.016 0.332 1.00 98.81 171 ILE A O 1
ATOM 1373 N N . GLY A 1 172 ? -3.163 -1.446 0.279 1.00 98.56 172 GLY A N 1
ATOM 1374 C CA . GLY A 1 172 ? -3.801 -1.882 -0.955 1.00 98.56 172 GLY A CA 1
ATOM 1375 C C . GLY A 1 172 ? -2.897 -1.716 -2.171 1.00 98.56 172 GLY A C 1
ATOM 1376 O O . GLY A 1 172 ? -2.842 -2.617 -3.000 1.00 98.56 172 GLY A O 1
ATOM 1377 N N . GLU A 1 173 ? -2.114 -0.637 -2.267 1.00 98.69 173 GLU A N 1
ATOM 1378 C CA . GLU A 1 173 ? -1.184 -0.462 -3.391 1.00 98.69 173 GLU A CA 1
ATOM 1379 C C . GLU A 1 173 ? -0.039 -1.471 -3.336 1.00 98.69 173 GLU A C 1
ATOM 1381 O O . GLU A 1 173 ? 0.332 -2.031 -4.369 1.00 98.69 173 GLU A O 1
ATOM 1386 N N . PHE A 1 174 ? 0.487 -1.775 -2.143 1.00 98.69 174 PHE A N 1
ATOM 1387 C CA . PHE A 1 174 ? 1.444 -2.870 -2.003 1.00 98.69 174 PHE A CA 1
ATOM 1388 C C . PHE A 1 174 ? 0.833 -4.197 -2.461 1.00 98.69 174 PHE A C 1
ATOM 1390 O O . PHE A 1 174 ? 1.449 -4.911 -3.253 1.00 98.69 174 PHE A O 1
ATOM 1397 N N . ALA A 1 175 ? -0.376 -4.514 -1.990 1.00 98.31 175 ALA A N 1
ATOM 1398 C CA . ALA A 1 175 ? -1.067 -5.747 -2.343 1.00 98.31 175 ALA A CA 1
ATOM 1399 C C . ALA A 1 175 ? -1.324 -5.840 -3.856 1.00 98.31 175 ALA A C 1
ATOM 1401 O O . ALA A 1 175 ? -0.959 -6.838 -4.471 1.00 98.31 175 ALA A O 1
ATOM 1402 N N . HIS A 1 176 ? -1.835 -4.776 -4.479 1.00 98.12 176 HIS A N 1
ATOM 1403 C CA . HIS A 1 176 ? -2.069 -4.711 -5.919 1.00 98.12 176 HIS A CA 1
ATOM 1404 C C . HIS A 1 176 ? -0.784 -4.915 -6.729 1.00 98.12 176 HIS A C 1
ATOM 1406 O O . HIS A 1 176 ? -0.745 -5.792 -7.594 1.00 98.12 176 HIS A O 1
ATOM 1412 N N . LYS A 1 177 ? 0.290 -4.162 -6.440 1.00 97.12 177 LYS A N 1
ATOM 1413 C CA . LYS A 1 177 ? 1.570 -4.323 -7.153 1.00 97.12 177 LYS A CA 1
ATOM 1414 C C . LYS A 1 177 ? 2.146 -5.730 -6.953 1.00 97.12 177 LYS A C 1
ATOM 1416 O O . LYS A 1 177 ? 2.690 -6.305 -7.894 1.00 97.12 177 LYS A O 1
ATOM 1421 N N . PHE A 1 178 ? 1.996 -6.307 -5.758 1.00 96.94 178 PHE A N 1
ATOM 1422 C CA . PHE A 1 178 ? 2.409 -7.680 -5.467 1.00 96.94 178 PHE A CA 1
ATOM 1423 C C . PHE A 1 178 ? 1.625 -8.689 -6.315 1.00 96.94 178 PHE A C 1
ATOM 1425 O O . PHE A 1 178 ? 2.226 -9.527 -6.983 1.00 96.94 178 PHE A O 1
ATOM 1432 N N . TRP A 1 179 ? 0.295 -8.580 -6.363 1.00 96.12 179 TRP A N 1
ATOM 1433 C CA . TRP A 1 179 ? -0.546 -9.445 -7.191 1.00 96.12 179 TRP A CA 1
ATOM 1434 C C . TRP A 1 179 ? -0.222 -9.311 -8.675 1.00 96.12 179 TRP A C 1
ATOM 1436 O O . TRP A 1 179 ? -0.205 -10.317 -9.389 1.00 96.12 179 TRP A O 1
ATOM 1446 N N . ARG A 1 180 ? 0.048 -8.084 -9.135 1.00 93.00 180 ARG A N 1
ATOM 1447 C CA . ARG A 1 180 ? 0.362 -7.787 -10.534 1.00 93.00 180 ARG A CA 1
ATOM 1448 C C . ARG A 1 180 ? 1.673 -8.443 -10.938 1.00 93.00 180 ARG A C 1
ATOM 1450 O O . ARG A 1 180 ? 1.691 -9.157 -11.932 1.00 93.00 180 ARG A O 1
ATOM 1457 N N . HIS A 1 181 ? 2.711 -8.328 -10.111 1.00 92.44 181 HIS A N 1
ATOM 1458 C CA . HIS A 1 181 ? 3.999 -8.985 -10.345 1.00 92.44 181 HIS A CA 1
ATOM 1459 C C . HIS A 1 181 ? 3.864 -10.502 -10.581 1.00 92.44 181 HIS A C 1
ATOM 1461 O O . HIS A 1 181 ? 4.449 -11.027 -11.525 1.00 92.44 181 HIS A O 1
ATOM 1467 N N . PHE A 1 182 ? 3.043 -11.206 -9.791 1.00 92.25 182 PHE A N 1
ATOM 1468 C CA . PHE A 1 182 ? 2.818 -12.647 -9.986 1.00 92.25 182 PHE A CA 1
ATOM 1469 C C . PHE A 1 182 ? 1.922 -12.993 -11.180 1.00 92.25 182 PHE A C 1
ATOM 1471 O O . PHE A 1 182 ? 1.940 -14.138 -11.632 1.00 92.25 182 PHE A O 1
ATOM 1478 N N . ASN A 1 183 ? 1.137 -12.041 -11.688 1.00 91.31 183 ASN A N 1
ATOM 1479 C CA . ASN A 1 183 ? 0.259 -12.251 -12.835 1.00 91.31 183 ASN A CA 1
ATOM 1480 C C . ASN A 1 183 ? 0.891 -11.850 -14.168 1.00 91.31 183 ASN A C 1
ATOM 1482 O O . ASN A 1 183 ? 0.451 -12.348 -15.197 1.00 91.31 183 ASN A O 1
ATOM 1486 N N . GLU A 1 184 ? 1.920 -11.006 -14.196 1.00 88.56 184 GLU A N 1
ATOM 1487 C CA . GLU A 1 184 ? 2.683 -10.679 -15.409 1.00 88.56 184 GLU A CA 1
ATOM 1488 C C . GLU A 1 184 ? 3.546 -11.877 -15.858 1.00 88.56 184 GLU A C 1
ATOM 1490 O O . GLU A 1 184 ? 4.767 -11.921 -15.696 1.00 88.56 184 GLU A O 1
ATOM 1495 N N . LEU A 1 185 ? 2.862 -12.898 -16.375 1.00 87.62 185 LEU A N 1
ATOM 1496 C CA . LEU A 1 185 ? 3.420 -14.180 -16.776 1.00 87.62 185 LEU A CA 1
ATOM 1497 C C . LEU A 1 185 ? 4.129 -14.083 -18.138 1.00 87.62 185 LEU A C 1
ATOM 1499 O O . LEU A 1 185 ? 3.691 -13.329 -19.009 1.00 87.62 185 LEU A O 1
ATOM 1503 N N . PRO A 1 186 ? 5.184 -14.885 -18.371 1.00 88.19 186 PRO A N 1
ATOM 1504 C CA . PRO A 1 186 ? 5.790 -15.009 -19.693 1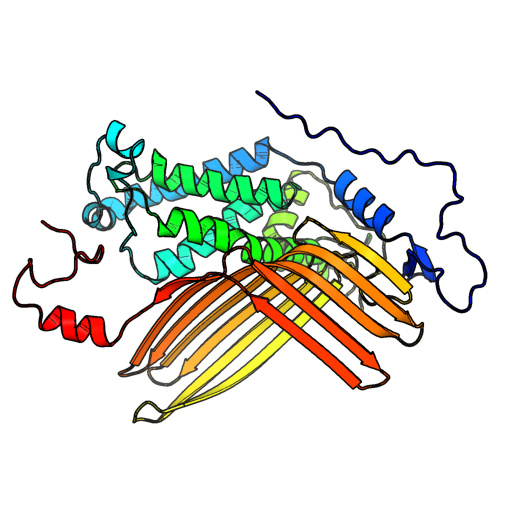.00 88.19 186 PRO A CA 1
ATOM 1505 C C . PRO A 1 186 ? 4.846 -15.712 -20.689 1.00 88.19 186 PRO A C 1
ATOM 1507 O O . PRO A 1 186 ? 3.950 -16.438 -20.258 1.00 88.19 186 PRO A O 1
ATOM 1510 N N . PRO A 1 187 ? 5.081 -15.609 -22.016 1.00 87.06 187 PRO A N 1
ATOM 1511 C CA . PRO A 1 187 ? 4.286 -16.288 -23.052 1.00 87.06 187 PRO A CA 1
ATOM 1512 C C . PRO A 1 187 ? 4.115 -17.802 -22.873 1.00 87.06 187 PRO A C 1
ATOM 1514 O O . PRO A 1 187 ? 3.114 -18.368 -23.298 1.00 87.06 187 PRO A O 1
ATOM 1517 N N . ASN A 1 188 ? 5.080 -18.471 -22.236 1.00 87.56 188 ASN A N 1
ATOM 1518 C CA . ASN A 1 188 ? 5.032 -19.906 -21.953 1.00 87.56 188 ASN A CA 1
ATOM 1519 C C . ASN A 1 188 ? 5.252 -20.159 -20.450 1.00 87.56 188 ASN A C 1
ATOM 1521 O O . ASN A 1 188 ? 6.346 -20.581 -20.062 1.00 87.56 188 ASN A O 1
ATOM 1525 N N . PRO A 1 189 ? 4.256 -19.885 -19.585 1.00 90.06 189 PRO A N 1
ATOM 1526 C CA . PRO A 1 189 ? 4.442 -19.965 -18.145 1.00 90.06 189 PRO A CA 1
ATOM 1527 C C . PRO A 1 189 ? 4.440 -21.414 -17.660 1.00 90.06 189 PRO A C 1
ATOM 1529 O O . PRO A 1 189 ? 3.607 -22.238 -18.049 1.00 90.06 189 PRO A O 1
ATOM 1532 N N . THR A 1 190 ? 5.348 -21.724 -16.741 1.00 91.88 190 THR A N 1
ATOM 1533 C CA . THR A 1 190 ? 5.402 -23.022 -16.060 1.00 91.88 190 THR A CA 1
ATOM 1534 C C . THR A 1 190 ? 4.181 -23.230 -15.158 1.00 91.88 190 THR A C 1
ATOM 1536 O O . THR A 1 190 ? 3.538 -22.278 -14.716 1.00 91.88 190 THR A O 1
ATOM 1539 N N . THR A 1 191 ? 3.882 -24.482 -14.795 1.00 92.88 191 THR A N 1
ATOM 1540 C CA . THR A 1 191 ? 2.813 -24.785 -13.825 1.00 92.88 191 THR A CA 1
ATOM 1541 C C . THR A 1 191 ? 3.034 -24.089 -12.481 1.00 92.88 191 THR A C 1
ATOM 1543 O O . THR A 1 191 ? 2.076 -23.622 -11.876 1.00 92.88 191 THR A O 1
ATOM 1546 N N . ALA A 1 192 ? 4.284 -23.980 -12.021 1.00 92.88 192 ALA A N 1
ATOM 1547 C CA . ALA A 1 192 ? 4.601 -23.297 -10.768 1.00 92.88 192 ALA A CA 1
ATOM 1548 C C . ALA A 1 192 ? 4.234 -21.806 -10.822 1.00 92.88 192 ALA A C 1
ATOM 1550 O O . ALA A 1 192 ? 3.650 -21.289 -9.874 1.00 92.88 192 ALA A O 1
ATOM 1551 N N . GLN A 1 193 ? 4.506 -21.138 -11.946 1.00 92.38 193 GLN A N 1
ATOM 1552 C CA . GLN A 1 193 ? 4.146 -19.733 -12.148 1.00 92.38 193 GLN A CA 1
ATOM 1553 C C . GLN A 1 193 ? 2.631 -19.539 -12.246 1.00 92.38 193 GLN A C 1
ATOM 1555 O O . GLN A 1 193 ? 2.098 -18.617 -11.642 1.00 92.38 193 GLN A O 1
ATOM 1560 N N . GLN A 1 194 ? 1.918 -20.443 -12.923 1.00 92.19 194 GLN A N 1
ATOM 1561 C CA . GLN A 1 194 ? 0.452 -20.405 -12.978 1.00 92.19 194 GLN A CA 1
ATOM 1562 C C . GLN A 1 194 ? -0.179 -20.584 -11.587 1.00 92.19 194 GLN A C 1
ATOM 1564 O O . GLN A 1 194 ? -1.124 -19.881 -11.238 1.00 92.19 194 GLN A O 1
ATOM 1569 N N . VAL A 1 195 ? 0.369 -21.487 -10.764 1.00 94.38 195 VAL A N 1
ATOM 1570 C CA . VAL A 1 195 ? -0.059 -21.660 -9.366 1.00 94.38 195 VAL A CA 1
ATOM 1571 C C . VAL A 1 195 ? 0.271 -20.419 -8.537 1.00 94.38 195 VAL A C 1
ATOM 1573 O O . VAL A 1 195 ? -0.564 -19.981 -7.750 1.00 94.38 195 VAL A O 1
ATOM 1576 N N . ALA A 1 196 ? 1.452 -19.824 -8.719 1.00 93.88 196 ALA A N 1
ATOM 1577 C CA . ALA A 1 196 ? 1.827 -18.592 -8.033 1.00 93.88 196 ALA A CA 1
ATOM 1578 C C . ALA A 1 196 ? 0.889 -17.430 -8.398 1.00 93.88 196 ALA A C 1
ATOM 1580 O O . ALA A 1 196 ? 0.410 -16.756 -7.494 1.00 93.88 196 ALA A O 1
ATOM 1581 N N . ALA A 1 197 ? 0.544 -17.253 -9.676 1.00 92.75 197 ALA A N 1
ATOM 1582 C CA . ALA A 1 197 ? -0.435 -16.259 -10.118 1.00 92.75 197 ALA A CA 1
ATOM 1583 C C . ALA A 1 197 ? -1.797 -16.459 -9.431 1.00 92.75 197 ALA A C 1
ATOM 1585 O O . ALA A 1 197 ? -2.348 -15.519 -8.860 1.00 92.75 197 ALA A O 1
ATOM 1586 N N . ALA A 1 198 ? -2.299 -17.697 -9.400 1.00 93.88 198 ALA A N 1
ATOM 1587 C CA . ALA A 1 198 ? -3.594 -18.015 -8.799 1.00 93.88 198 ALA A CA 1
ATOM 1588 C C . ALA A 1 198 ? -3.623 -17.860 -7.269 1.00 93.88 198 ALA A C 1
ATOM 1590 O O . ALA A 1 198 ? -4.649 -17.478 -6.717 1.00 93.88 198 ALA A O 1
ATOM 1591 N N . VAL A 1 199 ? -2.526 -18.169 -6.570 1.00 95.56 199 VAL A N 1
ATOM 1592 C CA . VAL A 1 199 ? -2.475 -18.148 -5.096 1.00 95.56 199 VAL A CA 1
ATOM 1593 C C . VAL A 1 199 ? -2.020 -16.794 -4.562 1.00 95.56 199 VAL A C 1
ATOM 1595 O O . VAL A 1 199 ? -2.624 -16.259 -3.636 1.00 95.56 199 VAL A O 1
ATOM 1598 N N . LEU A 1 200 ? -0.943 -16.248 -5.123 1.00 94.75 200 LEU A N 1
ATOM 1599 C CA . LEU A 1 200 ? -0.307 -15.022 -4.649 1.00 94.75 200 LEU A CA 1
ATOM 1600 C C . LEU A 1 200 ? -0.845 -13.777 -5.337 1.00 94.75 200 LEU A C 1
ATOM 1602 O O . LEU A 1 200 ? -0.653 -12.703 -4.791 1.00 94.75 200 LEU A O 1
ATOM 1606 N N . GLY A 1 201 ? -1.515 -13.901 -6.484 1.00 94.50 201 GLY A N 1
ATOM 1607 C CA . GLY A 1 201 ? -2.112 -12.788 -7.219 1.00 94.50 201 GLY A CA 1
ATOM 1608 C C . GLY A 1 201 ? -3.586 -13.007 -7.559 1.00 94.50 201 GLY A C 1
ATOM 1609 O O . GLY A 1 201 ? -4.056 -12.530 -8.592 1.00 94.50 201 GLY A O 1
ATOM 1610 N N . PHE A 1 202 ? -4.305 -13.736 -6.700 1.00 94.44 202 PHE A N 1
ATOM 1611 C CA . PHE A 1 202 ? -5.679 -14.187 -6.930 1.00 94.44 202 PHE A CA 1
ATOM 1612 C C . PHE A 1 202 ? -6.630 -13.117 -7.509 1.00 94.44 202 PHE A C 1
ATOM 1614 O O . PHE A 1 202 ? -7.299 -13.440 -8.491 1.00 94.44 202 PHE A O 1
ATOM 1621 N N . PRO A 1 203 ? -6.691 -11.865 -6.996 1.00 93.62 203 PRO A N 1
ATOM 1622 C CA . PRO A 1 203 ? -7.643 -10.872 -7.509 1.00 93.62 203 PRO A CA 1
ATOM 1623 C C . PRO A 1 203 ? -7.436 -10.530 -8.991 1.00 93.62 203 PRO A C 1
ATOM 1625 O O . PRO A 1 203 ? -8.387 -10.477 -9.761 1.00 93.62 203 PRO A O 1
ATOM 1628 N N . ILE A 1 204 ? -6.184 -10.380 -9.427 1.00 94.00 204 ILE A N 1
ATOM 1629 C CA . ILE A 1 204 ? -5.875 -10.108 -10.839 1.00 94.00 204 ILE A CA 1
ATOM 1630 C C . ILE A 1 204 ? -6.053 -11.376 -11.680 1.00 94.00 204 ILE A C 1
ATOM 1632 O O . ILE A 1 204 ? -6.547 -11.317 -12.806 1.00 94.00 204 ILE A O 1
ATOM 1636 N N . TRP A 1 205 ? -5.697 -12.535 -11.123 1.00 94.00 205 TRP A N 1
ATOM 1637 C CA . TRP A 1 205 ? -5.843 -13.820 -11.802 1.00 94.00 205 TRP A CA 1
ATOM 1638 C C . TRP A 1 205 ? -7.306 -14.123 -12.156 1.00 94.00 205 TRP A C 1
ATOM 1640 O O . TRP A 1 205 ? -7.590 -14.547 -13.277 1.00 94.00 205 TRP A O 1
ATOM 1650 N N . ILE A 1 206 ? -8.244 -13.881 -11.231 1.00 93.38 206 ILE A N 1
ATOM 1651 C CA . ILE A 1 206 ? -9.665 -14.145 -11.476 1.00 93.38 206 ILE A CA 1
ATOM 1652 C C . ILE A 1 206 ? -10.272 -13.159 -12.484 1.00 93.38 206 ILE A C 1
ATOM 1654 O O . ILE A 1 206 ? -11.050 -13.594 -13.330 1.00 93.38 206 ILE A O 1
ATOM 1658 N N . HIS A 1 207 ? -9.881 -11.877 -12.473 1.00 93.69 207 HIS A N 1
ATOM 1659 C CA . HIS A 1 207 ? -10.327 -10.903 -13.483 1.00 93.69 207 HIS A CA 1
ATOM 1660 C C . HIS A 1 207 ? -9.885 -11.325 -14.882 1.00 93.69 207 HIS A C 1
ATOM 1662 O O . HIS A 1 207 ? -10.709 -11.464 -15.778 1.00 93.69 207 HIS A O 1
ATOM 1668 N N . ARG A 1 208 ? -8.611 -11.687 -15.039 1.00 90.06 208 ARG A N 1
ATOM 1669 C CA . ARG A 1 208 ? -8.073 -12.184 -16.313 1.00 90.06 208 ARG A CA 1
ATOM 1670 C C . ARG A 1 208 ? -8.760 -13.455 -16.803 1.00 90.06 208 ARG A C 1
ATOM 1672 O O . ARG A 1 208 ? -8.965 -13.620 -18.005 1.00 90.06 208 ARG A O 1
ATOM 1679 N N . LEU A 1 209 ? -9.138 -14.350 -15.885 1.00 90.44 209 LEU A N 1
ATOM 1680 C CA . LEU A 1 209 ? -9.931 -15.537 -16.211 1.00 90.44 209 LEU A CA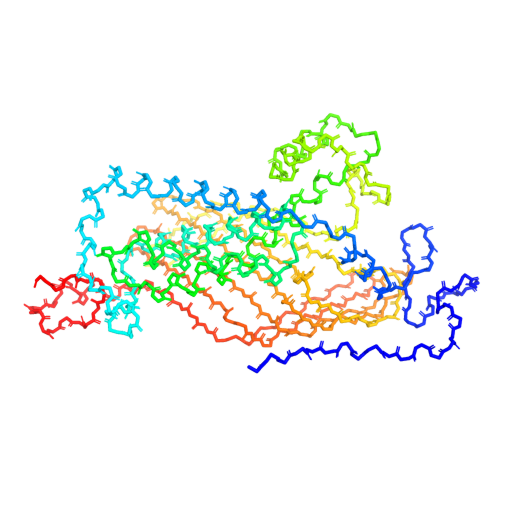 1
ATOM 1681 C C . LEU A 1 209 ? -11.323 -15.158 -16.746 1.00 90.44 209 LEU A C 1
ATOM 1683 O O . LEU A 1 209 ? -11.779 -15.767 -17.712 1.00 90.44 209 LEU A O 1
ATOM 1687 N N . ILE A 1 210 ? -11.985 -14.175 -16.126 1.00 91.69 210 ILE A N 1
ATOM 1688 C CA . ILE A 1 210 ? -13.300 -13.661 -16.543 1.00 91.69 210 ILE A CA 1
ATOM 1689 C C . ILE A 1 210 ? -13.207 -12.982 -17.915 1.00 91.69 210 ILE A C 1
ATOM 1691 O O . ILE A 1 210 ? -14.051 -13.232 -18.776 1.00 91.69 210 ILE A O 1
ATOM 1695 N N . ASP A 1 211 ? -12.156 -12.195 -18.134 1.00 90.25 211 ASP A N 1
ATOM 1696 C CA . ASP A 1 211 ? -11.943 -11.420 -19.360 1.00 90.25 211 ASP A CA 1
ATOM 1697 C C . ASP A 1 211 ? -11.457 -12.294 -20.531 1.00 90.25 211 ASP A C 1
ATOM 1699 O O . ASP A 1 211 ? -11.450 -11.870 -21.686 1.00 90.25 211 ASP A O 1
ATOM 1703 N N . GLY A 1 212 ? -11.058 -13.542 -20.256 1.00 83.88 212 GLY A N 1
ATOM 1704 C CA . GLY A 1 212 ? -10.508 -14.456 -21.256 1.00 83.88 212 GLY A CA 1
ATOM 1705 C C . GLY A 1 212 ? -9.127 -14.038 -21.773 1.00 83.88 212 GLY A C 1
ATOM 1706 O O . GLY A 1 212 ? -8.711 -14.508 -22.833 1.00 83.88 212 GLY A O 1
ATOM 1707 N N . ALA A 1 213 ? -8.420 -13.176 -21.037 1.00 68.31 213 ALA A N 1
ATOM 1708 C CA . ALA A 1 213 ? -7.152 -12.577 -21.434 1.00 68.31 213 ALA A CA 1
ATOM 1709 C C . ALA A 1 213 ? -6.003 -13.066 -20.535 1.00 68.31 213 ALA A C 1
ATOM 1711 O O . ALA A 1 213 ? -5.763 -12.510 -19.461 1.00 68.31 213 ALA A O 1
ATOM 1712 N N . PRO A 1 214 ? -5.230 -14.087 -20.946 1.00 62.59 214 PRO A N 1
ATOM 1713 C CA . PRO A 1 214 ? -3.915 -14.294 -20.375 1.00 62.59 214 PRO A CA 1
ATOM 1714 C C . PRO A 1 214 ? -2.984 -13.278 -21.039 1.00 62.59 214 PRO A C 1
ATOM 1716 O O . PRO A 1 214 ? -2.368 -13.581 -22.058 1.00 62.59 214 PRO A O 1
ATOM 1719 N N . GLU A 1 215 ? -2.905 -12.057 -20.514 1.00 61.97 215 GLU A N 1
ATOM 1720 C CA . GLU A 1 215 ? -1.840 -11.148 -20.936 1.00 61.97 215 GLU A CA 1
ATOM 1721 C C . GLU A 1 215 ? -0.505 -11.731 -20.480 1.00 61.97 215 GLU A C 1
ATOM 1723 O O . GLU A 1 215 ? -0.067 -11.563 -19.338 1.00 61.97 215 GLU A O 1
ATOM 1728 N N . SER A 1 216 ? 0.122 -12.479 -21.383 1.00 68.38 216 SER A N 1
ATOM 1729 C CA . SER A 1 216 ? 1.551 -12.683 -21.323 1.00 68.38 216 SER A CA 1
ATOM 1730 C C . SER A 1 216 ? 2.212 -11.343 -21.591 1.00 68.38 216 SER A C 1
ATOM 1732 O O . SER A 1 216 ? 1.987 -10.750 -22.647 1.00 68.38 216 SER A O 1
ATOM 1734 N N . VAL A 1 217 ? 3.025 -10.877 -20.655 1.00 72.00 217 VAL A N 1
ATOM 1735 C CA . VAL A 1 217 ? 3.790 -9.646 -20.838 1.00 72.00 217 VAL A CA 1
ATOM 1736 C C . VAL A 1 217 ? 5.122 -10.037 -21.450 1.00 72.00 217 VAL A C 1
ATOM 1738 O O . VAL A 1 217 ? 5.863 -10.801 -20.834 1.00 72.00 217 VAL A O 1
ATOM 1741 N N . GLU A 1 218 ? 5.421 -9.565 -22.661 1.00 71.50 218 GLU A N 1
ATOM 1742 C CA . GLU A 1 218 ? 6.773 -9.662 -23.216 1.00 71.50 218 GLU A CA 1
ATOM 1743 C C . GLU A 1 218 ? 7.705 -8.721 -22.446 1.00 71.50 218 GLU A C 1
ATOM 1745 O O . GLU A 1 218 ? 7.357 -7.573 -22.178 1.00 71.50 218 GLU A O 1
ATOM 1750 N N . GLY A 1 219 ? 8.888 -9.203 -22.074 1.00 73.38 219 GLY A N 1
ATOM 1751 C CA . GLY A 1 219 ? 9.882 -8.373 -21.407 1.00 73.38 219 GLY A CA 1
ATOM 1752 C C . GLY A 1 219 ? 10.920 -9.178 -20.635 1.00 73.38 219 GLY A C 1
ATOM 1753 O O . GLY A 1 219 ? 10.908 -10.411 -20.661 1.00 73.38 219 GLY A O 1
ATOM 1754 N N . PRO A 1 220 ? 11.833 -8.493 -19.932 1.00 78.94 220 PRO A N 1
ATOM 1755 C CA . PRO A 1 220 ? 12.824 -9.156 -19.108 1.00 78.94 220 PRO A CA 1
ATOM 1756 C C . PRO A 1 220 ? 12.175 -9.811 -17.885 1.00 78.94 220 PRO A C 1
ATOM 1758 O O . PRO A 1 220 ? 11.429 -9.177 -17.128 1.00 78.94 220 PRO A O 1
ATOM 1761 N N . TYR A 1 221 ? 12.539 -11.069 -17.649 1.00 84.94 221 TYR A N 1
ATOM 1762 C CA . TYR A 1 221 ? 12.123 -11.841 -16.481 1.00 84.94 221 TYR A CA 1
ATOM 1763 C C . TYR A 1 221 ? 13.273 -11.998 -15.479 1.00 84.94 221 TYR A C 1
ATOM 1765 O O . TYR A 1 221 ? 14.451 -11.889 -15.829 1.00 84.94 221 TYR A O 1
ATOM 1773 N N . ASP A 1 222 ? 12.940 -12.228 -14.214 1.00 84.56 222 ASP A N 1
ATOM 1774 C CA . ASP A 1 222 ? 13.910 -12.587 -13.183 1.00 84.56 222 ASP A CA 1
ATOM 1775 C C . ASP A 1 222 ? 14.323 -14.071 -13.258 1.00 84.56 222 ASP A C 1
ATOM 1777 O O . ASP A 1 222 ? 13.898 -14.824 -14.135 1.00 84.56 222 ASP A O 1
ATOM 1781 N N . GLU A 1 223 ? 15.173 -14.511 -12.326 1.00 84.88 223 GLU A N 1
ATOM 1782 C CA . GLU A 1 223 ? 15.653 -15.901 -12.256 1.00 84.88 223 GLU A CA 1
ATOM 1783 C C . GLU A 1 223 ? 14.532 -16.927 -11.997 1.00 84.88 223 GLU A C 1
ATOM 1785 O O . GLU A 1 223 ? 14.708 -18.117 -12.264 1.00 84.88 223 GLU A O 1
ATOM 1790 N N . LEU A 1 224 ? 13.380 -16.479 -11.490 1.00 83.81 224 LEU A N 1
ATOM 1791 C CA . LEU A 1 224 ? 12.177 -17.284 -11.265 1.00 83.81 224 LEU A CA 1
ATOM 1792 C C . LEU A 1 224 ? 11.187 -17.184 -12.443 1.00 83.81 224 LEU A C 1
ATOM 1794 O O . LEU A 1 224 ? 10.137 -17.833 -12.439 1.00 83.81 224 LEU A O 1
ATOM 1798 N N . GLY A 1 225 ? 11.534 -16.407 -13.471 1.00 82.94 225 GLY A N 1
ATOM 1799 C CA . GLY A 1 225 ? 10.756 -16.197 -14.680 1.00 82.94 225 GLY A CA 1
ATOM 1800 C C . GLY A 1 225 ? 9.555 -15.261 -14.504 1.00 82.94 225 GLY A C 1
ATOM 1801 O O . GLY A 1 225 ? 8.646 -15.327 -15.329 1.00 82.94 225 GLY A O 1
ATOM 1802 N N . PHE A 1 226 ? 9.516 -14.432 -13.456 1.00 85.00 226 PHE A N 1
ATOM 1803 C CA . PHE A 1 226 ? 8.493 -13.392 -13.286 1.00 85.00 226 PHE A CA 1
ATOM 1804 C C . PHE A 1 226 ? 8.933 -12.065 -13.904 1.00 85.00 226 PHE A C 1
ATOM 1806 O O . PHE A 1 226 ? 10.127 -11.769 -13.978 1.00 85.00 226 PHE A O 1
ATOM 1813 N N . SER A 1 227 ? 7.962 -11.269 -14.362 1.00 85.94 227 SER A N 1
ATOM 1814 C CA . SER A 1 227 ? 8.197 -9.945 -14.945 1.00 85.94 227 SER A CA 1
ATOM 1815 C C . SER A 1 227 ? 9.000 -9.043 -14.012 1.00 85.94 227 SER A C 1
ATOM 1817 O O . SER A 1 227 ? 8.786 -8.998 -12.796 1.00 85.94 227 SER A O 1
ATOM 1819 N N . THR A 1 228 ? 9.906 -8.274 -14.610 1.00 85.69 228 THR A N 1
ATOM 1820 C CA . THR A 1 228 ? 10.721 -7.285 -13.896 1.00 85.69 228 THR A CA 1
ATOM 1821 C C . THR A 1 228 ? 10.235 -5.851 -14.092 1.00 85.69 228 THR A C 1
ATOM 1823 O O . THR A 1 228 ? 10.910 -4.924 -13.645 1.00 85.69 228 THR A O 1
ATOM 1826 N N . ALA A 1 229 ? 9.051 -5.670 -14.691 1.00 85.50 229 ALA A N 1
ATOM 1827 C CA . ALA A 1 229 ? 8.398 -4.368 -14.837 1.00 85.50 229 ALA A CA 1
ATOM 1828 C C . ALA A 1 229 ? 8.105 -3.709 -13.478 1.00 85.50 229 ALA A C 1
ATOM 1830 O O . ALA A 1 229 ? 8.179 -2.489 -13.343 1.00 85.50 229 ALA A O 1
ATOM 1831 N N . ILE A 1 230 ? 7.834 -4.522 -12.450 1.00 91.62 230 ILE A N 1
ATOM 1832 C CA . ILE A 1 230 ? 7.792 -4.083 -11.055 1.00 91.62 230 ILE A CA 1
ATOM 1833 C C . ILE A 1 230 ? 9.100 -4.502 -10.382 1.00 91.62 230 ILE A C 1
ATOM 1835 O O . ILE A 1 230 ? 9.335 -5.679 -10.086 1.00 91.62 230 ILE A O 1
ATOM 1839 N N . GLY A 1 231 ? 9.952 -3.515 -10.110 1.00 91.94 231 GLY A N 1
ATOM 1840 C CA . GLY A 1 231 ? 11.140 -3.692 -9.291 1.00 91.94 231 GLY A CA 1
ATOM 1841 C C . GLY A 1 231 ? 10.737 -4.139 -7.890 1.00 91.94 231 GLY A C 1
ATOM 1842 O O . GLY A 1 231 ? 9.894 -3.514 -7.250 1.00 91.94 231 GLY A O 1
ATOM 1843 N N . HIS A 1 232 ? 11.326 -5.226 -7.401 1.00 92.62 232 HIS A N 1
ATOM 1844 C CA . HIS A 1 232 ? 10.934 -5.817 -6.129 1.00 92.62 232 HIS A CA 1
ATOM 1845 C C . HIS A 1 232 ? 12.144 -6.188 -5.268 1.00 92.62 232 HIS A C 1
ATOM 1847 O O . HIS A 1 232 ? 13.195 -6.613 -5.747 1.00 92.62 232 HIS A O 1
ATOM 1853 N N . ARG A 1 233 ? 11.978 -6.052 -3.954 1.00 92.69 233 ARG A N 1
ATOM 1854 C CA . ARG A 1 233 ? 12.823 -6.671 -2.934 1.00 92.69 233 ARG A CA 1
ATOM 1855 C C . ARG A 1 233 ? 11.905 -7.314 -1.916 1.00 92.69 233 ARG A C 1
ATOM 1857 O O . ARG A 1 233 ? 11.258 -6.601 -1.156 1.00 92.69 233 ARG A O 1
ATOM 1864 N N . LEU A 1 234 ? 11.854 -8.639 -1.926 1.00 93.75 234 LEU A N 1
ATOM 1865 C CA . LEU A 1 234 ? 11.066 -9.430 -0.990 1.00 93.75 234 LEU A CA 1
ATOM 1866 C C . LEU A 1 234 ? 12.006 -10.063 0.031 1.00 93.75 234 LEU A C 1
ATOM 1868 O O . LEU A 1 234 ? 13.047 -10.616 -0.319 1.00 93.75 234 LEU A O 1
ATOM 1872 N N . GLU A 1 235 ? 11.645 -9.957 1.298 1.00 95.62 235 GLU A N 1
ATOM 1873 C CA . GLU A 1 235 ? 12.439 -10.413 2.425 1.00 95.62 235 GLU A CA 1
ATOM 1874 C C . GLU A 1 235 ? 11.551 -11.213 3.373 1.00 95.62 235 GLU A C 1
ATOM 1876 O O . GLU A 1 235 ? 10.392 -10.883 3.617 1.00 95.62 235 GLU A O 1
ATOM 1881 N N . ALA A 1 236 ? 12.108 -12.274 3.934 1.00 97.12 236 ALA A N 1
ATOM 1882 C CA . ALA A 1 236 ? 11.472 -13.041 4.985 1.00 97.12 236 ALA A CA 1
ATOM 1883 C C . ALA A 1 236 ? 12.526 -13.386 6.025 1.00 97.12 236 ALA A C 1
ATOM 1885 O O . ALA A 1 236 ? 13.693 -13.614 5.695 1.00 97.12 236 ALA A O 1
ATOM 1886 N N . GLY A 1 237 ? 12.124 -13.448 7.285 1.00 97.81 237 GLY A N 1
ATOM 1887 C CA . GLY A 1 237 ? 13.055 -13.787 8.340 1.00 97.81 237 GLY A CA 1
ATOM 1888 C C . GLY A 1 237 ? 12.381 -14.314 9.584 1.00 97.81 237 GLY A C 1
ATOM 1889 O O . GLY A 1 237 ? 11.200 -14.099 9.846 1.00 97.81 237 GLY A O 1
ATOM 1890 N N . TYR A 1 238 ? 13.189 -15.007 10.368 1.00 98.00 238 TYR A N 1
ATOM 1891 C CA . TYR A 1 238 ? 12.852 -15.399 11.720 1.00 98.00 238 TYR A CA 1
ATOM 1892 C C . TYR A 1 238 ? 13.343 -14.330 12.698 1.00 98.00 238 TYR A C 1
ATOM 1894 O O . TYR A 1 238 ? 14.405 -13.734 12.504 1.00 98.00 238 TYR A O 1
ATOM 1902 N N . GLN A 1 239 ? 12.576 -14.091 13.755 1.00 96.25 239 GLN A N 1
ATOM 1903 C CA . GLN A 1 239 ? 12.939 -13.194 14.844 1.00 96.25 239 GLN A CA 1
ATOM 1904 C C . GLN A 1 239 ? 12.749 -13.896 16.187 1.00 96.25 239 GLN A C 1
ATOM 1906 O O . GLN A 1 239 ? 11.747 -14.574 16.406 1.00 96.25 239 GLN A O 1
ATOM 1911 N N . ALA A 1 240 ? 13.701 -13.699 17.093 1.00 96.56 240 ALA A N 1
ATOM 1912 C CA . ALA A 1 240 ? 13.568 -14.042 18.500 1.00 96.56 240 ALA A CA 1
ATOM 1913 C C . ALA A 1 240 ? 13.765 -12.756 19.306 1.00 96.56 240 ALA A C 1
ATOM 1915 O O . ALA A 1 240 ? 14.777 -12.074 19.129 1.00 96.56 240 ALA A O 1
ATOM 1916 N N . LYS A 1 241 ? 12.794 -12.401 20.145 1.00 94.81 241 LYS A N 1
ATOM 1917 C CA . LYS A 1 241 ? 12.845 -11.203 20.986 1.00 94.81 241 LYS A CA 1
ATOM 1918 C C . LYS A 1 241 ? 12.733 -11.605 22.446 1.00 94.81 241 LYS A C 1
ATOM 1920 O O . LYS A 1 241 ? 11.924 -12.466 22.788 1.00 94.81 241 LYS A O 1
ATOM 1925 N N . LEU A 1 242 ? 13.521 -10.943 23.281 1.00 93.56 242 LEU A N 1
ATOM 1926 C CA . LEU A 1 242 ? 13.399 -11.000 24.727 1.00 93.56 242 LEU A CA 1
ATOM 1927 C C . LEU A 1 242 ? 12.802 -9.677 25.192 1.00 93.56 242 LEU A C 1
ATOM 1929 O O . LEU A 1 242 ? 13.359 -8.617 24.903 1.00 93.56 242 LEU A O 1
ATOM 1933 N N . HIS A 1 243 ? 11.679 -9.756 25.887 1.00 89.25 243 HIS A N 1
ATOM 1934 C CA . HIS A 1 243 ? 11.014 -8.617 26.498 1.00 89.25 243 HIS A CA 1
ATOM 1935 C C . HIS A 1 243 ? 11.173 -8.699 28.013 1.00 89.25 243 HIS A C 1
ATOM 1937 O O . HIS A 1 243 ? 11.162 -9.794 28.575 1.00 89.25 243 HIS A O 1
ATOM 1943 N N . ASP A 1 244 ? 11.331 -7.551 28.662 1.00 86.44 244 ASP A N 1
ATOM 1944 C CA . ASP A 1 244 ? 11.477 -7.453 30.113 1.00 86.44 244 ASP A CA 1
ATOM 1945 C C . ASP A 1 244 ? 10.482 -6.418 30.644 1.00 86.44 244 ASP A C 1
ATOM 1947 O O . ASP A 1 244 ? 10.637 -5.214 30.422 1.00 86.44 244 ASP A O 1
ATOM 1951 N N . PHE A 1 245 ? 9.437 -6.913 31.308 1.00 77.38 245 PHE A N 1
ATOM 1952 C CA . PHE A 1 245 ? 8.406 -6.105 31.967 1.00 77.38 245 PHE A CA 1
ATOM 1953 C C . PHE A 1 245 ? 8.393 -6.336 33.488 1.00 77.38 245 PHE A C 1
ATOM 1955 O O . PHE A 1 245 ? 7.382 -6.096 34.145 1.00 77.38 245 PHE A O 1
ATOM 1962 N N . GLY A 1 246 ? 9.503 -6.825 34.053 1.00 77.50 246 GLY A N 1
ATOM 1963 C CA . GLY A 1 246 ? 9.596 -7.341 35.423 1.00 77.50 246 GLY A CA 1
ATOM 1964 C C . GLY A 1 246 ? 9.748 -8.863 35.463 1.00 77.50 246 GLY A C 1
ATOM 1965 O O . GLY A 1 246 ? 10.524 -9.362 36.274 1.00 77.50 246 GLY A O 1
ATOM 1966 N N . ASP A 1 247 ? 9.095 -9.564 34.531 1.00 79.44 247 ASP A N 1
ATOM 1967 C CA . ASP A 1 247 ? 9.367 -10.956 34.167 1.00 79.44 247 ASP A CA 1
ATOM 1968 C C . ASP A 1 247 ? 9.871 -11.014 32.717 1.00 79.44 247 ASP A C 1
ATOM 1970 O O . ASP A 1 247 ? 9.465 -10.219 31.861 1.00 79.44 247 ASP A O 1
ATOM 1974 N N . GLN A 1 248 ? 10.781 -11.952 32.440 1.00 88.88 248 GLN A N 1
ATOM 1975 C CA . GLN A 1 248 ? 11.342 -12.131 31.103 1.00 88.88 248 GLN A CA 1
ATOM 1976 C C . GLN A 1 248 ? 10.424 -12.984 30.235 1.00 88.88 248 GLN A C 1
ATOM 1978 O O . GLN A 1 248 ? 10.178 -14.152 30.533 1.00 88.88 248 GLN A O 1
ATOM 1983 N N . VAL A 1 249 ? 9.991 -12.415 29.113 1.00 90.69 249 VAL A N 1
ATOM 1984 C CA . VAL A 1 249 ? 9.132 -13.084 28.136 1.00 90.69 249 VAL A CA 1
ATOM 1985 C C . VAL A 1 249 ? 9.878 -13.202 26.813 1.00 90.69 249 VAL A C 1
ATOM 1987 O O 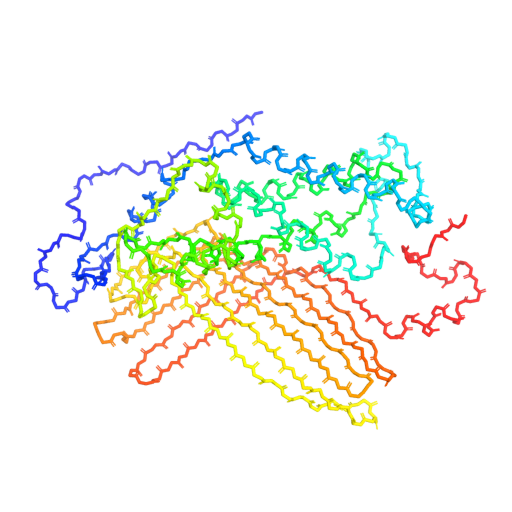. VAL A 1 249 ? 10.281 -12.207 26.209 1.00 90.69 249 VAL A O 1
ATOM 1990 N N . ALA A 1 250 ? 10.061 -14.434 26.343 1.00 94.00 250 ALA A N 1
ATOM 1991 C CA . ALA A 1 250 ? 10.653 -14.715 25.040 1.00 94.00 250 ALA A CA 1
ATOM 1992 C C . ALA A 1 250 ? 9.558 -14.938 23.990 1.00 94.00 250 ALA A C 1
ATOM 1994 O O . ALA A 1 250 ? 8.610 -15.688 24.212 1.00 94.00 250 ALA A O 1
ATOM 1995 N N . THR A 1 251 ? 9.716 -14.319 22.821 1.00 95.88 251 THR A N 1
ATOM 1996 C CA . THR A 1 251 ? 8.844 -14.535 21.659 1.00 95.88 251 THR A CA 1
ATOM 1997 C C . THR A 1 251 ? 9.662 -14.968 20.454 1.00 95.88 251 THR A C 1
ATOM 1999 O O . THR A 1 251 ? 10.748 -14.447 20.191 1.00 95.88 251 THR A O 1
ATOM 2002 N N . HIS A 1 252 ? 9.119 -15.922 19.709 1.00 97.81 252 HIS A N 1
ATOM 2003 C CA . HIS A 1 252 ? 9.663 -16.455 18.471 1.00 97.81 252 HIS A CA 1
ATOM 2004 C C . HIS A 1 252 ? 8.669 -16.186 17.352 1.00 97.81 252 HIS A C 1
ATOM 2006 O O . HIS A 1 252 ? 7.466 -16.395 17.511 1.00 97.81 252 HIS A O 1
ATOM 2012 N N . GLY A 1 253 ? 9.150 -15.695 16.219 1.00 97.38 253 GLY A N 1
ATOM 2013 C CA . GLY A 1 253 ? 8.262 -15.191 15.190 1.00 97.38 253 GLY A CA 1
ATOM 2014 C C . GLY A 1 253 ? 8.851 -15.193 13.799 1.00 97.38 253 GLY A C 1
ATOM 2015 O O . GLY A 1 253 ? 10.043 -15.418 13.594 1.00 97.38 253 GLY A O 1
ATOM 2016 N N . LEU A 1 254 ? 7.979 -14.893 12.849 1.00 98.19 254 LEU A N 1
ATOM 2017 C CA . LEU A 1 254 ? 8.316 -14.681 11.454 1.00 98.19 254 LEU A CA 1
ATOM 2018 C C . LEU A 1 254 ? 7.977 -13.244 11.084 1.0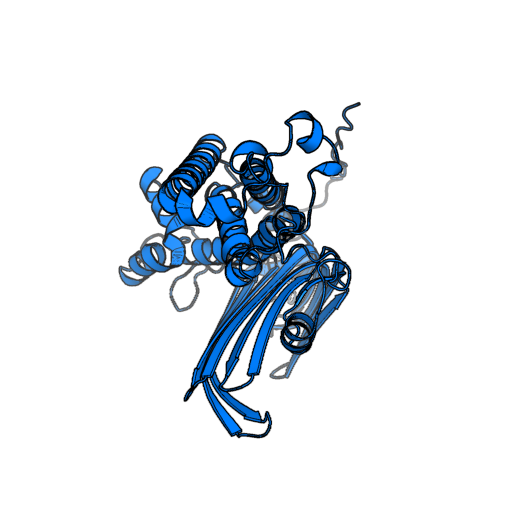0 98.19 254 LEU A C 1
ATOM 2020 O O . LEU A 1 254 ? 7.028 -12.651 11.603 1.00 98.19 254 LEU A O 1
ATOM 2024 N N . TRP A 1 255 ? 8.746 -12.688 10.165 1.00 97.81 255 TRP A N 1
ATOM 2025 C CA . TRP A 1 255 ? 8.410 -11.445 9.502 1.00 97.81 255 TRP A CA 1
ATOM 2026 C C . TRP A 1 255 ? 8.571 -11.605 7.997 1.00 97.81 255 TRP A C 1
ATOM 2028 O O . TRP A 1 255 ? 9.452 -12.323 7.526 1.00 97.81 255 TRP A O 1
ATOM 2038 N N . LEU A 1 256 ? 7.695 -10.930 7.266 1.00 98.06 256 LEU A N 1
ATOM 2039 C CA . LEU A 1 256 ? 7.710 -10.801 5.817 1.00 98.06 256 LEU A CA 1
ATOM 2040 C C . LEU A 1 256 ? 7.808 -9.312 5.506 1.00 98.06 256 LEU A C 1
ATOM 2042 O O . LEU A 1 256 ? 7.142 -8.501 6.147 1.00 98.06 256 LEU A O 1
ATOM 2046 N N . GLY A 1 257 ? 8.659 -8.943 4.566 1.00 97.81 257 GLY A N 1
ATOM 2047 C CA . GLY A 1 257 ? 8.882 -7.571 4.149 1.00 97.81 257 GLY A CA 1
ATOM 2048 C C . GLY A 1 257 ? 8.954 -7.484 2.637 1.00 97.81 257 GLY A C 1
ATOM 2049 O O . GLY A 1 257 ? 9.426 -8.403 1.972 1.00 97.81 257 GLY A O 1
ATOM 2050 N N . GLY A 1 258 ? 8.499 -6.371 2.088 1.00 97.19 258 GLY A N 1
ATOM 2051 C CA . GLY A 1 258 ? 8.616 -6.097 0.673 1.00 97.19 258 GLY A CA 1
ATOM 2052 C C . GLY A 1 258 ? 8.808 -4.617 0.410 1.00 97.19 258 GLY A C 1
ATOM 2053 O O . GLY A 1 258 ? 8.202 -3.773 1.069 1.00 97.19 258 GLY A O 1
ATOM 2054 N N . ARG A 1 259 ? 9.617 -4.314 -0.599 1.00 97.19 259 ARG A N 1
ATOM 2055 C CA . ARG A 1 259 ? 9.617 -3.033 -1.294 1.00 97.19 259 ARG A CA 1
ATOM 2056 C C . ARG A 1 259 ? 9.307 -3.298 -2.759 1.00 97.19 259 ARG A C 1
ATOM 2058 O O . ARG A 1 259 ? 10.033 -4.063 -3.389 1.00 97.19 259 ARG A O 1
ATOM 2065 N N . LEU A 1 260 ? 8.270 -2.655 -3.282 1.00 97.44 260 LEU A N 1
ATOM 2066 C CA . LEU A 1 260 ? 7.911 -2.708 -4.697 1.00 97.44 260 LEU A CA 1
ATOM 2067 C C . LEU A 1 260 ? 8.021 -1.316 -5.305 1.00 97.44 260 LEU A C 1
ATOM 2069 O O . LEU A 1 260 ? 7.813 -0.306 -4.624 1.00 97.44 260 LEU A O 1
ATOM 2073 N N . SER A 1 261 ? 8.386 -1.276 -6.578 1.00 96.69 261 SER A N 1
ATOM 2074 C CA . SER A 1 261 ? 8.591 -0.044 -7.309 1.00 96.69 261 SER A CA 1
ATOM 2075 C C . SER A 1 261 ? 8.223 -0.186 -8.772 1.00 96.69 261 SER A C 1
ATOM 2077 O O . SER A 1 261 ? 8.670 -1.114 -9.439 1.00 96.69 261 SER A O 1
ATOM 2079 N N . SER A 1 262 ? 7.434 0.754 -9.270 1.00 95.88 262 SER A N 1
ATOM 2080 C CA . SER A 1 262 ? 7.084 0.869 -10.686 1.00 95.88 262 SER A CA 1
ATOM 2081 C C . SER A 1 262 ? 7.702 2.102 -11.348 1.00 95.88 262 SER A C 1
ATOM 2083 O O . SER A 1 262 ? 7.204 2.566 -12.367 1.00 95.88 262 SER A O 1
ATOM 2085 N N . ILE A 1 263 ? 8.782 2.641 -10.770 1.00 97.12 263 ILE A N 1
ATOM 2086 C CA . ILE A 1 263 ? 9.588 3.704 -11.381 1.00 97.12 263 ILE A CA 1
ATOM 2087 C C . ILE A 1 263 ? 10.390 3.120 -12.560 1.00 97.12 263 ILE A C 1
ATOM 2089 O O . ILE A 1 263 ? 11.259 2.271 -12.326 1.00 97.12 263 ILE A O 1
ATOM 2093 N N . PRO A 1 264 ? 10.163 3.579 -13.808 1.00 94.81 264 PRO A N 1
ATOM 2094 C CA . PRO A 1 264 ? 10.941 3.135 -14.958 1.00 94.81 264 PRO A CA 1
ATOM 2095 C C . PRO A 1 264 ? 12.430 3.422 -14.769 1.00 94.81 264 PRO A C 1
ATOM 2097 O O . PRO A 1 264 ? 12.824 4.534 -14.417 1.00 94.81 264 PRO A O 1
ATOM 2100 N N . GLY A 1 265 ? 13.258 2.402 -14.983 1.00 93.12 265 GLY A N 1
ATOM 2101 C CA . GLY A 1 265 ? 14.711 2.524 -14.898 1.00 93.12 265 GLY A CA 1
ATOM 2102 C C . GLY A 1 265 ? 15.291 2.606 -13.485 1.00 93.12 265 GLY A C 1
ATOM 2103 O O . GLY A 1 265 ? 16.507 2.774 -13.372 1.00 93.12 265 GLY A O 1
ATOM 2104 N N . GLU A 1 266 ? 14.492 2.461 -12.415 1.00 94.94 266 GLU A N 1
ATOM 2105 C CA . GLU A 1 266 ? 15.029 2.482 -11.046 1.00 94.94 266 GLU A CA 1
ATOM 2106 C C . GLU A 1 266 ? 16.157 1.456 -10.887 1.00 94.94 266 GLU A C 1
ATOM 2108 O O . GLU A 1 266 ? 15.997 0.253 -11.114 1.00 94.94 266 GLU A O 1
ATOM 2113 N N . GLY A 1 267 ? 17.317 1.947 -10.452 1.00 92.81 267 GLY A N 1
ATOM 2114 C CA . GLY A 1 267 ? 18.477 1.102 -10.183 1.00 92.81 267 GLY A CA 1
ATOM 2115 C C . GLY A 1 267 ? 19.235 0.651 -11.434 1.00 92.81 267 GLY A C 1
ATOM 2116 O O . GLY A 1 267 ? 20.292 0.035 -11.289 1.00 92.81 267 GLY A O 1
ATOM 2117 N N . GLN A 1 268 ? 18.734 0.954 -12.634 1.00 93.25 268 GLN A N 1
ATOM 2118 C CA . GLN A 1 268 ? 19.424 0.683 -13.893 1.00 93.25 268 GLN A CA 1
ATOM 2119 C C . GLN A 1 268 ? 20.484 1.754 -14.188 1.00 93.25 268 GLN A C 1
ATOM 2121 O O . GLN A 1 268 ? 20.359 2.881 -13.702 1.00 93.25 268 GLN A O 1
ATOM 2126 N N . PRO A 1 269 ? 21.529 1.451 -14.981 1.00 95.19 269 PRO A N 1
ATOM 2127 C CA . PRO A 1 269 ? 22.524 2.444 -15.376 1.00 95.19 269 PRO A CA 1
ATOM 2128 C C . PRO A 1 269 ? 21.875 3.623 -16.107 1.00 95.19 269 PRO A C 1
ATOM 2130 O O . PRO A 1 269 ? 21.211 3.446 -17.124 1.00 95.19 269 PRO A O 1
ATOM 2133 N N . GLY A 1 270 ? 22.081 4.839 -15.616 1.00 94.56 270 GLY A N 1
ATOM 2134 C CA . GLY A 1 270 ? 21.440 6.030 -16.159 1.00 94.56 270 GLY A CA 1
ATOM 2135 C C . GLY A 1 270 ? 21.440 7.199 -15.191 1.00 94.56 270 GLY A C 1
ATOM 2136 O O . GLY A 1 270 ? 21.537 7.019 -13.973 1.00 94.56 270 GLY A O 1
ATOM 2137 N N . SER A 1 271 ? 21.314 8.409 -15.733 1.00 95.69 271 SER A N 1
ATOM 2138 C CA . SER A 1 271 ? 21.141 9.619 -14.932 1.00 95.69 271 SER A CA 1
ATOM 2139 C C . SER A 1 271 ? 19.918 10.383 -15.401 1.00 95.69 271 SER A C 1
ATOM 2141 O O . SER A 1 271 ? 19.936 10.980 -16.475 1.00 95.69 271 SER A O 1
ATOM 2143 N N . PHE A 1 272 ? 18.865 10.372 -14.590 1.00 96.38 272 PHE A N 1
ATOM 2144 C CA . PHE A 1 272 ? 17.585 10.979 -14.928 1.00 96.38 272 PHE A CA 1
ATOM 2145 C C . PHE A 1 272 ? 16.848 11.482 -13.686 1.00 96.38 272 PHE A C 1
ATOM 2147 O O . PHE A 1 272 ? 17.195 11.153 -12.549 1.00 96.38 272 PHE A O 1
ATOM 2154 N N . ALA A 1 273 ? 15.822 12.290 -13.933 1.00 97.31 273 ALA A N 1
ATOM 2155 C CA . ALA A 1 273 ? 14.829 12.686 -12.952 1.00 97.31 273 ALA A CA 1
ATOM 2156 C C . ALA A 1 273 ? 13.439 12.411 -13.534 1.00 97.31 273 ALA A C 1
ATOM 2158 O O . ALA A 1 273 ? 13.211 12.669 -14.712 1.00 97.31 273 ALA A O 1
ATOM 2159 N N . LEU A 1 274 ? 12.533 11.902 -12.709 1.00 97.88 274 LEU A N 1
ATOM 2160 C CA . LEU A 1 274 ? 11.161 11.570 -13.071 1.00 97.88 274 LEU A CA 1
ATOM 2161 C C . LEU A 1 274 ? 10.226 12.080 -11.979 1.00 97.88 274 LEU A C 1
ATOM 2163 O O . LEU A 1 274 ? 10.453 11.819 -10.798 1.00 97.88 274 LEU A O 1
ATOM 2167 N N . PHE A 1 275 ? 9.170 12.787 -12.367 1.00 98.44 275 PHE A N 1
ATOM 2168 C CA . PHE A 1 275 ? 8.056 13.059 -11.468 1.00 98.44 275 PHE A CA 1
ATOM 2169 C C . PHE A 1 275 ? 7.029 11.935 -11.598 1.00 98.44 275 PHE A C 1
ATOM 2171 O O . PHE A 1 275 ? 6.642 11.587 -12.708 1.00 98.44 275 PHE A O 1
ATOM 2178 N N . PHE A 1 276 ?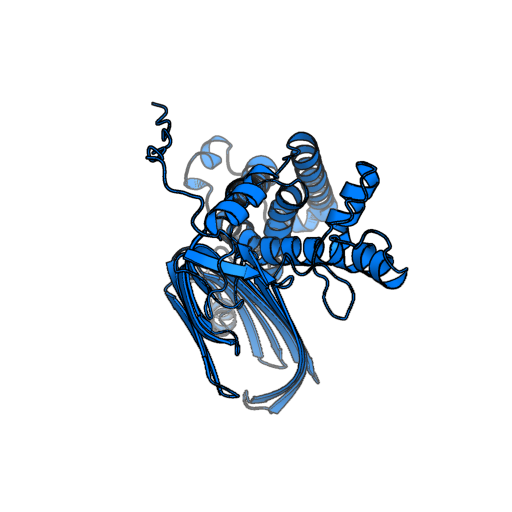 6.582 11.390 -10.474 1.00 98.31 276 PHE A N 1
ATOM 2179 C CA . PHE A 1 276 ? 5.600 10.314 -10.419 1.00 98.31 276 PHE A CA 1
ATOM 2180 C C . PHE A 1 276 ? 4.430 10.704 -9.509 1.00 98.31 276 PHE A C 1
ATOM 2182 O O . PHE A 1 276 ? 4.588 11.524 -8.600 1.00 98.31 276 PHE A O 1
ATOM 2189 N N . HIS A 1 277 ? 3.256 10.122 -9.746 1.00 97.94 277 HIS A N 1
ATOM 2190 C CA . HIS A 1 277 ? 2.014 10.446 -9.039 1.00 97.94 277 HIS A CA 1
ATOM 2191 C C . HIS A 1 277 ? 1.077 9.248 -8.805 1.00 97.94 277 HIS A C 1
ATOM 2193 O O . HIS A 1 277 ? -0.085 9.440 -8.457 1.00 97.94 277 HIS A O 1
ATOM 2199 N N . GLU A 1 278 ? 1.583 8.021 -8.954 1.00 98.00 278 GLU A N 1
ATOM 2200 C CA . GLU A 1 278 ? 0.791 6.784 -8.894 1.00 98.00 278 GLU A CA 1
ATOM 2201 C C . GLU A 1 278 ? 1.279 5.837 -7.789 1.00 98.00 278 GLU A C 1
ATOM 2203 O O . GLU A 1 278 ? 1.385 4.622 -7.982 1.00 98.00 278 GLU A O 1
ATOM 2208 N N . ALA A 1 279 ? 1.639 6.408 -6.629 1.00 98.06 279 ALA A N 1
ATOM 2209 C CA . ALA A 1 279 ? 2.169 5.673 -5.477 1.00 98.06 279 ALA A CA 1
ATOM 2210 C C . ALA A 1 279 ? 3.217 4.619 -5.878 1.00 98.06 279 ALA A C 1
ATOM 2212 O O . ALA A 1 279 ? 3.175 3.452 -5.486 1.00 98.06 279 ALA A O 1
ATOM 2213 N N . ASP A 1 280 ? 4.142 5.019 -6.753 1.00 98.25 280 ASP A N 1
ATOM 2214 C CA . ASP A 1 280 ? 4.992 4.080 -7.479 1.00 98.25 280 ASP A CA 1
ATOM 2215 C C . ASP A 1 280 ? 5.983 3.347 -6.587 1.00 98.25 280 ASP A C 1
ATOM 2217 O O . ASP A 1 280 ? 6.493 2.311 -6.987 1.00 98.25 280 ASP A O 1
ATOM 2221 N N . ILE A 1 281 ? 6.214 3.846 -5.374 1.00 98.00 281 ILE A N 1
ATOM 2222 C CA . ILE A 1 281 ? 7.115 3.278 -4.379 1.00 98.00 281 ILE A CA 1
ATOM 2223 C C . ILE A 1 281 ? 6.298 2.892 -3.155 1.00 98.00 281 ILE A C 1
ATOM 2225 O O . ILE A 1 281 ? 5.763 3.759 -2.465 1.00 98.00 281 ILE A O 1
ATOM 2229 N N . VAL A 1 282 ? 6.242 1.593 -2.870 1.00 98.38 282 VAL A N 1
ATOM 2230 C CA . VAL A 1 282 ? 5.505 1.040 -1.729 1.00 98.38 282 VAL A CA 1
ATOM 2231 C C . VAL A 1 282 ? 6.376 0.091 -0.925 1.00 98.38 282 VAL A C 1
ATOM 2233 O O . VAL A 1 282 ? 7.204 -0.650 -1.468 1.00 98.38 282 VAL A O 1
ATOM 2236 N N . THR A 1 283 ? 6.173 0.096 0.384 1.00 98.44 283 THR A N 1
ATOM 2237 C CA . THR A 1 283 ? 6.779 -0.858 1.306 1.00 98.44 283 THR A CA 1
ATOM 2238 C C . THR A 1 283 ? 5.727 -1.425 2.239 1.00 98.44 283 THR A C 1
ATOM 2240 O O . THR A 1 283 ? 4.796 -0.730 2.642 1.00 98.44 283 THR A O 1
ATOM 2243 N N . LEU A 1 284 ? 5.882 -2.699 2.583 1.00 98.62 284 LEU A N 1
ATOM 2244 C CA . LEU A 1 284 ? 5.032 -3.370 3.552 1.00 98.62 284 LEU A CA 1
ATOM 2245 C C . LEU A 1 284 ? 5.862 -4.360 4.361 1.00 98.62 284 LEU A C 1
ATOM 2247 O O . LEU A 1 284 ? 6.685 -5.094 3.815 1.00 98.62 284 LEU A O 1
ATOM 2251 N N . ARG A 1 285 ? 5.646 -4.392 5.672 1.00 98.56 285 ARG A N 1
ATOM 2252 C CA . ARG A 1 285 ? 6.232 -5.364 6.589 1.00 98.56 285 ARG A CA 1
ATOM 2253 C C . ARG A 1 285 ? 5.151 -5.928 7.490 1.00 98.56 285 ARG A C 1
ATOM 2255 O O . ARG A 1 285 ? 4.482 -5.185 8.199 1.00 98.56 285 ARG A O 1
ATOM 2262 N N . LEU A 1 286 ? 5.048 -7.247 7.512 1.00 98.31 286 LEU A N 1
ATOM 2263 C CA . LEU A 1 286 ? 4.221 -8.009 8.435 1.00 98.31 286 LEU A CA 1
ATOM 2264 C C . LEU A 1 286 ? 5.126 -8.758 9.403 1.00 98.31 286 LEU A C 1
ATOM 2266 O O . LEU A 1 286 ? 6.178 -9.269 9.024 1.00 98.31 286 LEU A O 1
ATOM 2270 N N . SER A 1 287 ? 4.724 -8.849 10.662 1.00 98.25 287 SER A N 1
ATOM 2271 C CA . SER A 1 287 ? 5.416 -9.671 11.648 1.00 98.25 287 SER A CA 1
ATOM 2272 C C . SER A 1 287 ? 4.428 -10.310 12.602 1.00 98.25 287 SER A C 1
ATOM 2274 O O . SER A 1 287 ? 3.488 -9.654 13.038 1.00 98.25 287 SER A O 1
ATOM 2276 N N . ALA A 1 288 ? 4.661 -11.570 12.943 1.00 98.00 288 ALA A N 1
ATOM 2277 C CA . ALA A 1 288 ? 3.890 -12.299 13.936 1.00 98.00 288 ALA A CA 1
ATOM 2278 C C . ALA A 1 288 ? 4.851 -13.039 14.867 1.00 98.00 288 ALA A C 1
ATOM 2280 O O . ALA A 1 288 ? 5.876 -13.558 14.417 1.00 98.00 288 ALA A O 1
ATOM 2281 N N . GLY A 1 289 ? 4.543 -13.073 16.159 1.00 97.44 289 GLY A N 1
ATOM 2282 C CA . GLY A 1 289 ? 5.368 -13.723 17.174 1.00 97.44 289 GLY A CA 1
ATOM 2283 C C . GLY A 1 289 ? 4.521 -14.418 18.229 1.00 97.44 289 GLY A C 1
ATOM 2284 O O . GLY A 1 289 ? 3.442 -13.940 18.570 1.00 97.44 289 GLY A O 1
ATOM 2285 N N . LEU A 1 290 ? 5.016 -15.545 18.735 1.00 97.12 290 LEU A N 1
ATOM 2286 C CA . LEU A 1 290 ? 4.399 -16.325 19.804 1.00 97.12 290 LEU A CA 1
ATOM 2287 C C . LEU A 1 290 ? 5.445 -16.687 20.863 1.00 97.12 290 LEU A C 1
ATOM 2289 O O . LEU A 1 290 ? 6.613 -16.918 20.551 1.00 97.12 290 LEU A O 1
ATOM 2293 N N . GLY A 1 291 ? 5.012 -16.758 22.112 1.00 94.31 291 GLY A N 1
ATOM 2294 C CA . GLY A 1 291 ? 5.783 -17.220 23.260 1.00 94.31 291 GLY A CA 1
ATOM 2295 C C . GLY A 1 291 ? 4.857 -17.815 24.318 1.00 94.31 291 GLY A C 1
ATOM 2296 O O . GLY A 1 291 ? 3.641 -17.875 24.131 1.00 94.31 291 GLY A O 1
ATOM 2297 N N . GLU A 1 292 ? 5.420 -18.267 25.433 1.00 92.56 292 GLU A N 1
ATOM 2298 C CA . GLU A 1 292 ? 4.624 -18.716 26.578 1.00 92.56 292 GLU A CA 1
ATOM 2299 C C . GLU A 1 292 ? 3.837 -17.523 27.144 1.00 92.56 292 GLU A C 1
ATOM 2301 O O . GLU A 1 292 ? 4.438 -16.533 27.551 1.00 92.56 292 GLU A O 1
ATOM 2306 N N . GLY A 1 293 ? 2.501 -17.568 27.057 1.00 89.19 293 GLY A N 1
ATOM 2307 C CA . GLY A 1 293 ? 1.636 -16.448 27.463 1.00 89.19 293 GLY A CA 1
ATOM 2308 C C . GLY A 1 293 ? 1.793 -15.176 26.615 1.00 89.19 293 GLY A C 1
ATOM 2309 O O . GLY A 1 293 ? 1.382 -14.101 27.038 1.00 89.19 293 GLY A O 1
ATOM 2310 N N . ALA A 1 294 ? 2.408 -15.269 25.429 1.00 93.12 294 ALA A N 1
ATOM 2311 C CA . ALA A 1 294 ? 2.823 -14.106 24.652 1.00 93.12 294 ALA A CA 1
ATOM 2312 C C . ALA A 1 294 ? 2.423 -14.201 23.179 1.00 93.12 294 ALA A C 1
ATOM 2314 O O . ALA A 1 294 ? 2.678 -15.204 22.509 1.00 93.12 294 ALA A O 1
ATOM 2315 N N . ARG A 1 295 ? 1.851 -13.123 22.640 1.00 95.75 295 ARG A N 1
ATOM 2316 C CA . ARG A 1 295 ? 1.516 -12.988 21.219 1.00 95.75 295 ARG A CA 1
ATOM 2317 C C . ARG A 1 295 ? 1.792 -11.579 20.712 1.00 95.75 295 ARG A C 1
ATOM 2319 O O . ARG A 1 295 ? 1.515 -10.589 21.383 1.00 95.75 295 ARG A O 1
ATOM 2326 N N . GLU A 1 296 ? 2.309 -11.501 19.495 1.00 95.69 296 GLU A N 1
ATOM 2327 C CA . GLU A 1 296 ? 2.615 -10.250 18.810 1.00 95.69 296 GLU A CA 1
ATOM 2328 C C . GLU A 1 296 ? 2.099 -10.283 17.370 1.00 95.69 296 GLU A C 1
ATOM 2330 O O . GLU A 1 296 ? 2.244 -11.289 16.672 1.00 95.69 296 GLU A O 1
ATOM 2335 N N . LEU A 1 297 ? 1.573 -9.153 16.906 1.00 97.25 297 LEU A N 1
ATOM 2336 C CA . LEU A 1 297 ? 1.268 -8.893 15.503 1.00 97.25 297 LEU A CA 1
ATOM 2337 C C . LEU A 1 297 ? 1.708 -7.467 15.162 1.00 97.25 297 LEU A C 1
ATOM 2339 O O . LEU A 1 297 ? 1.499 -6.535 15.937 1.00 97.25 297 LEU A O 1
ATOM 2343 N N . GLY A 1 298 ? 2.324 -7.291 14.001 1.00 97.88 298 GLY A N 1
ATOM 2344 C CA . GLY A 1 298 ? 2.750 -5.990 13.508 1.00 97.88 298 GLY A CA 1
ATOM 2345 C C . GLY A 1 298 ? 2.547 -5.878 12.008 1.00 97.88 298 GLY A C 1
ATOM 2346 O O . GLY A 1 298 ? 2.839 -6.823 11.276 1.00 97.88 298 GLY A O 1
ATOM 2347 N N . LEU A 1 299 ? 2.080 -4.716 11.573 1.00 98.56 299 LEU A N 1
ATOM 2348 C CA . LEU A 1 299 ? 1.963 -4.322 10.176 1.00 98.56 299 LEU A CA 1
ATOM 2349 C C . LEU A 1 299 ? 2.517 -2.905 10.047 1.00 98.56 299 LEU A C 1
ATOM 2351 O O . LEU A 1 299 ? 2.155 -2.021 10.818 1.00 98.56 299 LEU A O 1
ATOM 2355 N N . VAL A 1 300 ? 3.403 -2.692 9.084 1.00 98.62 300 VAL A N 1
ATOM 2356 C CA . VAL A 1 300 ? 3.873 -1.365 8.681 1.00 98.62 300 VAL A CA 1
ATOM 2357 C C . VAL A 1 300 ? 3.717 -1.275 7.174 1.00 98.62 300 VAL A C 1
ATOM 2359 O O . VAL A 1 300 ? 4.194 -2.163 6.474 1.00 98.62 300 VAL A O 1
ATOM 2362 N N . ALA A 1 301 ? 3.059 -0.234 6.685 1.00 98.75 301 ALA A N 1
ATOM 2363 C CA . ALA A 1 301 ? 2.905 0.058 5.268 1.00 98.75 301 ALA A CA 1
ATOM 2364 C C . ALA A 1 301 ? 3.259 1.527 5.016 1.00 98.75 301 ALA A C 1
ATOM 2366 O O . ALA A 1 301 ? 2.882 2.395 5.799 1.00 98.75 301 ALA A O 1
ATOM 2367 N N . ASP A 1 302 ? 3.989 1.816 3.947 1.00 98.25 302 ASP A N 1
ATOM 2368 C CA . ASP A 1 302 ? 4.447 3.171 3.622 1.00 98.25 302 ASP A CA 1
ATOM 2369 C C . ASP A 1 302 ? 4.552 3.352 2.109 1.00 98.25 302 ASP A C 1
ATOM 2371 O O . ASP A 1 302 ? 4.948 2.430 1.387 1.00 98.25 302 ASP A O 1
ATOM 2375 N N . THR A 1 303 ? 4.195 4.543 1.632 1.00 98.56 303 THR A N 1
ATOM 2376 C CA . THR A 1 303 ? 4.314 4.923 0.227 1.00 98.56 303 THR A CA 1
ATOM 2377 C C . THR A 1 303 ? 4.584 6.415 0.057 1.00 98.56 303 THR A C 1
ATOM 2379 O O . THR A 1 303 ? 4.179 7.233 0.885 1.00 98.56 303 THR A O 1
ATOM 2382 N N . HIS A 1 304 ? 5.217 6.786 -1.057 1.00 98.50 304 HIS A N 1
ATOM 2383 C CA . HIS A 1 304 ? 5.143 8.153 -1.579 1.00 98.50 304 HIS A CA 1
ATOM 2384 C C . HIS A 1 304 ? 3.983 8.224 -2.558 1.00 98.50 304 HIS A C 1
ATOM 2386 O O . HIS A 1 304 ? 4.060 7.594 -3.602 1.00 98.50 304 HIS A O 1
ATOM 2392 N N . LEU A 1 305 ? 2.949 9.008 -2.258 1.00 98.25 305 LEU A N 1
ATOM 2393 C CA . LEU A 1 305 ? 1.792 9.211 -3.136 1.00 98.25 305 LEU A CA 1
ATOM 2394 C C . LEU A 1 305 ? 2.209 9.819 -4.480 1.00 98.25 305 LEU A C 1
ATOM 2396 O O . LEU A 1 305 ? 1.775 9.377 -5.539 1.00 98.25 305 LEU A O 1
ATOM 2400 N N . LEU A 1 306 ? 3.071 10.833 -4.410 1.00 98.50 306 LEU A N 1
ATOM 2401 C CA . LEU A 1 306 ? 3.647 11.541 -5.546 1.00 98.50 306 LEU A CA 1
ATOM 2402 C C . LEU A 1 306 ? 4.984 12.157 -5.141 1.00 98.50 306 LEU A C 1
ATOM 2404 O O . LEU A 1 306 ? 5.196 12.479 -3.967 1.00 98.50 306 LEU A O 1
ATOM 2408 N N . GLY A 1 307 ? 5.873 12.372 -6.101 1.00 98.31 307 GLY A N 1
ATOM 2409 C CA . GLY A 1 307 ? 7.172 12.969 -5.827 1.00 98.31 307 GLY A CA 1
ATOM 2410 C C . GLY A 1 307 ? 8.109 12.965 -7.021 1.00 98.31 307 GLY A C 1
ATOM 2411 O O . GLY A 1 307 ? 7.752 12.569 -8.126 1.00 98.31 307 GLY A O 1
ATOM 2412 N N . SER A 1 308 ? 9.335 13.408 -6.773 1.00 98.56 308 SER A N 1
ATOM 2413 C CA . SER A 1 308 ? 10.418 13.360 -7.748 1.00 98.56 308 SER A CA 1
ATOM 2414 C C . SER A 1 308 ? 11.392 12.253 -7.375 1.00 98.56 308 SER A C 1
ATOM 2416 O O . SER A 1 308 ? 11.968 12.274 -6.286 1.00 98.56 308 SER A O 1
ATOM 2418 N N . TYR A 1 309 ? 11.591 11.317 -8.295 1.00 98.69 309 TYR A N 1
ATOM 2419 C CA . TYR A 1 309 ? 12.665 10.337 -8.274 1.00 98.69 309 TYR A CA 1
ATOM 2420 C C . TYR A 1 309 ? 13.847 10.872 -9.085 1.00 98.69 309 TYR A C 1
ATOM 2422 O O . TYR A 1 309 ? 13.669 11.379 -10.191 1.00 98.69 309 TYR A O 1
ATOM 2430 N N . ILE A 1 310 ? 15.060 10.780 -8.553 1.00 98.25 310 ILE A N 1
ATOM 2431 C CA . ILE A 1 310 ? 16.285 11.220 -9.228 1.00 98.25 310 ILE A CA 1
ATOM 2432 C C . ILE A 1 310 ? 17.334 10.138 -9.045 1.00 98.25 310 ILE A C 1
ATOM 2434 O O . ILE A 1 310 ? 17.537 9.679 -7.924 1.00 98.25 310 ILE A O 1
ATOM 2438 N N . GLN A 1 311 ? 18.051 9.781 -10.107 1.00 97.69 311 GLN A N 1
ATOM 2439 C CA . GLN A 1 311 ? 19.193 8.880 -10.004 1.00 97.69 311 GLN A CA 1
ATOM 2440 C C . GLN A 1 311 ? 20.384 9.313 -10.857 1.00 97.69 311 GLN A C 1
ATOM 2442 O O . GLN A 1 311 ? 20.256 10.029 -11.853 1.00 97.69 311 GLN A O 1
ATOM 2447 N N . ALA A 1 312 ? 21.556 8.836 -10.459 1.00 97.12 312 ALA A N 1
ATOM 2448 C CA . ALA A 1 312 ? 22.770 8.812 -11.257 1.00 97.12 312 ALA A CA 1
ATOM 2449 C C . ALA A 1 312 ? 23.527 7.529 -10.906 1.00 97.12 312 ALA A C 1
ATOM 2451 O O . ALA A 1 312 ? 24.147 7.445 -9.844 1.00 97.12 312 ALA A O 1
ATOM 2452 N N . ILE A 1 313 ? 23.417 6.527 -11.777 1.00 96.06 313 ILE A N 1
ATOM 2453 C CA . ILE A 1 313 ? 23.957 5.179 -11.585 1.00 96.06 313 ILE A CA 1
ATOM 2454 C C . ILE A 1 313 ? 24.798 4.813 -12.806 1.00 96.06 313 ILE A C 1
ATOM 2456 O O . ILE A 1 313 ? 24.367 4.997 -13.945 1.00 96.06 313 ILE A O 1
ATOM 2460 N N . ASP A 1 314 ? 26.012 4.321 -12.584 1.00 94.00 314 ASP A N 1
ATOM 2461 C CA . ASP A 1 314 ? 26.908 3.882 -13.649 1.00 94.00 314 ASP A CA 1
ATOM 2462 C C . ASP A 1 314 ? 26.644 2.427 -14.088 1.00 94.00 314 ASP A C 1
ATOM 2464 O O . ASP A 1 314 ? 25.806 1.716 -13.534 1.00 94.00 314 ASP A O 1
ATOM 2468 N N . ARG A 1 315 ? 27.378 1.952 -15.104 1.00 90.81 315 ARG A N 1
ATOM 2469 C CA . ARG A 1 315 ? 27.246 0.571 -15.609 1.00 90.81 315 ARG A CA 1
ATOM 2470 C C . ARG A 1 315 ? 27.705 -0.504 -14.611 1.00 90.81 315 ARG A C 1
ATOM 2472 O O . ARG A 1 315 ? 27.341 -1.662 -14.784 1.00 90.81 315 ARG A O 1
ATOM 2479 N N . ALA A 1 316 ? 28.498 -0.154 -13.596 1.00 91.12 316 ALA A N 1
ATOM 2480 C CA . ALA A 1 316 ? 28.855 -1.066 -12.508 1.00 91.12 316 ALA A CA 1
ATOM 2481 C C . ALA A 1 316 ? 27.744 -1.154 -11.439 1.00 91.12 316 ALA A C 1
ATOM 2483 O O . ALA A 1 316 ? 27.788 -2.022 -10.560 1.00 91.12 316 ALA A O 1
ATOM 2484 N N . GLY A 1 317 ? 26.723 -0.295 -11.536 1.00 91.75 317 GLY A N 1
ATOM 2485 C CA . GLY A 1 317 ? 25.637 -0.170 -10.573 1.00 91.75 317 GLY A CA 1
ATOM 2486 C C . GLY A 1 317 ? 25.995 0.714 -9.378 1.00 91.75 317 GLY A C 1
ATOM 2487 O O . GLY A 1 317 ? 25.269 0.689 -8.383 1.00 91.75 317 GLY A O 1
ATOM 2488 N N . ASP A 1 318 ? 27.097 1.458 -9.453 1.00 96.12 318 ASP A N 1
ATOM 2489 C CA . ASP A 1 318 ? 27.525 2.401 -8.427 1.00 96.12 318 ASP A CA 1
ATOM 2490 C C . ASP A 1 318 ? 26.916 3.779 -8.695 1.00 96.12 318 ASP A C 1
ATOM 2492 O O . ASP A 1 318 ? 26.766 4.214 -9.837 1.00 96.12 318 ASP A O 1
ATOM 2496 N N . GLY A 1 319 ? 26.534 4.480 -7.631 1.00 97.00 319 GLY A N 1
ATOM 2497 C CA . GLY A 1 319 ? 25.849 5.757 -7.748 1.00 97.00 319 GLY A CA 1
ATOM 2498 C C . GLY A 1 319 ? 24.881 6.041 -6.612 1.00 97.00 319 GLY A C 1
ATOM 2499 O O . GLY A 1 319 ? 24.998 5.506 -5.505 1.00 97.00 319 GLY A O 1
ATOM 2500 N N . HIS A 1 320 ? 23.920 6.914 -6.889 1.00 97.81 320 HIS A N 1
ATOM 2501 C CA . HIS A 1 320 ? 22.891 7.308 -5.936 1.00 97.81 320 HIS A CA 1
ATOM 2502 C C . HIS A 1 320 ? 21.519 7.441 -6.589 1.00 97.81 320 HIS A C 1
ATOM 2504 O O . HIS A 1 320 ? 21.401 7.735 -7.778 1.00 97.81 320 HIS A O 1
ATOM 2510 N N . ALA A 1 321 ? 20.490 7.276 -5.767 1.00 98.19 321 ALA A N 1
ATOM 2511 C CA . ALA A 1 321 ? 19.113 7.588 -6.094 1.00 98.19 321 ALA A CA 1
ATOM 2512 C C . ALA A 1 321 ? 18.444 8.295 -4.913 1.00 98.19 321 ALA A C 1
ATOM 2514 O O . ALA A 1 321 ? 18.801 8.060 -3.758 1.00 98.19 321 ALA A O 1
ATOM 2515 N N . ALA A 1 322 ? 17.476 9.157 -5.189 1.00 98.44 322 ALA A N 1
ATOM 2516 C CA . ALA A 1 322 ? 16.720 9.872 -4.179 1.00 98.44 322 ALA A CA 1
ATOM 2517 C C . ALA A 1 322 ? 15.256 10.020 -4.587 1.00 98.44 322 ALA A C 1
ATOM 2519 O O . ALA A 1 322 ? 14.943 10.184 -5.764 1.00 98.44 322 ALA A O 1
ATOM 2520 N N . VAL A 1 323 ? 14.380 10.021 -3.590 1.00 98.56 323 VAL A N 1
ATOM 2521 C CA . VAL A 1 323 ? 12.964 10.361 -3.706 1.00 98.56 323 VAL A CA 1
ATOM 2522 C C . VAL A 1 323 ? 12.693 11.511 -2.760 1.00 98.56 323 VAL A C 1
ATOM 2524 O O . VAL A 1 323 ? 13.100 11.454 -1.601 1.00 98.56 323 VAL A O 1
ATOM 2527 N N . ILE A 1 324 ? 11.995 12.537 -3.232 1.00 98.44 324 ILE A N 1
ATOM 2528 C CA . ILE A 1 324 ? 11.418 13.582 -2.383 1.00 98.44 324 ILE A CA 1
ATOM 2529 C C . ILE A 1 324 ? 9.963 13.741 -2.801 1.00 98.44 324 ILE A C 1
ATOM 2531 O O . ILE A 1 324 ? 9.683 13.988 -3.976 1.00 98.44 324 ILE A O 1
ATOM 2535 N N . GLY A 1 325 ? 9.040 13.595 -1.857 1.00 98.25 325 GLY A N 1
ATOM 2536 C CA . GLY A 1 325 ? 7.624 13.532 -2.187 1.00 98.25 325 GLY A CA 1
ATOM 2537 C C . GLY A 1 325 ? 6.688 13.689 -1.001 1.00 98.25 325 GLY A C 1
ATOM 2538 O O . GLY A 1 325 ? 7.096 13.994 0.123 1.00 98.25 325 GLY A O 1
ATOM 2539 N N . LEU A 1 326 ? 5.405 13.497 -1.286 1.00 98.56 326 LEU A N 1
ATOM 2540 C CA . LEU A 1 326 ? 4.341 13.425 -0.297 1.00 98.56 326 LEU A CA 1
ATOM 2541 C C . LEU A 1 326 ? 4.161 11.961 0.115 1.00 98.56 326 LEU A C 1
ATOM 2543 O O . LEU A 1 326 ? 3.721 11.142 -0.685 1.00 98.56 326 LEU A O 1
ATOM 2547 N N . SER A 1 327 ? 4.504 11.642 1.356 1.00 98.38 327 SER A N 1
ATOM 2548 C CA . SER A 1 327 ? 4.389 10.302 1.935 1.00 98.38 327 SER A CA 1
ATOM 2549 C C . SER A 1 327 ? 3.068 10.093 2.670 1.00 98.38 327 SER A C 1
ATOM 2551 O O . SER A 1 327 ? 2.515 11.044 3.222 1.00 98.38 327 SER A O 1
ATOM 2553 N N . LEU A 1 328 ? 2.599 8.849 2.701 1.00 98.62 328 LEU A N 1
ATOM 2554 C CA . LEU A 1 328 ? 1.455 8.359 3.469 1.00 98.62 328 LEU A CA 1
ATOM 2555 C C . LEU A 1 328 ? 1.824 6.981 4.030 1.00 98.62 328 LEU A C 1
ATOM 2557 O O . LEU A 1 328 ? 2.411 6.161 3.319 1.00 98.62 328 LEU A O 1
ATOM 2561 N N . GLY A 1 329 ? 1.471 6.707 5.283 1.00 98.44 329 GLY A N 1
ATOM 2562 C CA . GLY A 1 329 ? 1.833 5.442 5.914 1.00 98.44 329 GLY A CA 1
ATOM 2563 C C . GLY A 1 329 ? 0.842 4.976 6.965 1.00 98.44 329 GLY A C 1
ATOM 2564 O O . GLY A 1 329 ? 0.009 5.734 7.457 1.00 98.44 329 GLY A O 1
ATOM 2565 N N . TYR A 1 330 ? 0.957 3.706 7.321 1.00 98.69 330 TYR A N 1
ATOM 2566 C CA . TYR A 1 330 ? 0.154 3.073 8.348 1.00 98.69 330 TYR A CA 1
ATOM 2567 C C . TYR A 1 330 ? 0.994 2.121 9.194 1.00 98.69 330 TYR A C 1
ATOM 2569 O O . TYR A 1 330 ? 1.785 1.333 8.672 1.00 98.69 330 TYR A O 1
ATOM 2577 N N . GLN A 1 331 ? 0.788 2.162 10.505 1.00 98.38 331 GLN A N 1
ATOM 2578 C CA . GLN A 1 331 ? 1.424 1.265 11.454 1.00 98.38 331 GLN A CA 1
ATOM 2579 C C . GLN A 1 331 ? 0.380 0.662 12.387 1.00 98.38 331 GLN A C 1
ATOM 2581 O O . GLN A 1 331 ? -0.349 1.375 13.066 1.00 98.38 331 GLN A O 1
ATOM 2586 N N . TYR A 1 332 ? 0.386 -0.659 12.497 1.00 98.06 332 TYR A N 1
ATOM 2587 C CA . TYR A 1 332 ? -0.352 -1.403 13.503 1.00 98.06 332 TYR A CA 1
ATOM 2588 C C . TYR A 1 332 ? 0.606 -2.254 14.332 1.00 98.06 332 TYR A C 1
ATOM 2590 O O . TYR A 1 332 ? 1.487 -2.935 13.800 1.00 98.06 332 TYR A O 1
ATOM 2598 N N . ARG A 1 333 ? 0.421 -2.241 15.649 1.00 96.31 333 ARG A N 1
ATOM 2599 C CA . ARG A 1 333 ? 1.116 -3.107 16.597 1.00 96.31 333 ARG A CA 1
ATOM 2600 C C . ARG A 1 333 ? 0.123 -3.630 17.620 1.00 96.31 333 ARG A C 1
ATOM 2602 O O . ARG A 1 333 ? -0.628 -2.873 18.226 1.00 96.31 333 ARG A O 1
ATOM 2609 N N . PHE A 1 334 ? 0.194 -4.928 17.848 1.00 94.94 334 PHE A N 1
ATOM 2610 C CA . PHE A 1 334 ? -0.502 -5.630 18.905 1.00 94.94 334 PHE A CA 1
ATOM 2611 C C . PHE A 1 334 ? 0.509 -6.484 19.664 1.00 94.94 334 PHE A C 1
ATOM 2613 O O . PHE A 1 334 ? 1.257 -7.254 19.058 1.00 94.94 334 PHE A O 1
ATOM 2620 N N . GLN A 1 335 ? 0.534 -6.330 20.981 1.00 92.75 335 GLN A N 1
ATOM 2621 C CA . GLN A 1 335 ? 1.353 -7.109 21.898 1.00 92.75 335 GLN A CA 1
ATOM 2622 C C . GLN A 1 335 ? 0.491 -7.482 23.099 1.00 92.75 335 GLN A C 1
ATOM 2624 O O . GLN A 1 335 ? -0.117 -6.620 23.729 1.00 92.75 335 GLN A O 1
ATOM 2629 N N . ASP A 1 336 ? 0.421 -8.766 23.401 1.00 91.69 336 ASP A N 1
ATOM 2630 C CA . ASP A 1 336 ? -0.287 -9.279 24.567 1.00 91.69 336 ASP A CA 1
ATOM 2631 C C . ASP A 1 336 ? 0.609 -10.312 25.236 1.00 91.69 336 ASP A C 1
ATOM 2633 O O . ASP A 1 336 ? 0.917 -11.357 24.659 1.00 91.69 336 ASP A O 1
ATOM 2637 N N . PHE A 1 337 ? 1.083 -9.936 26.415 1.00 89.25 337 PHE A N 1
ATOM 2638 C CA . PHE A 1 337 ? 1.952 -10.685 27.304 1.00 89.25 337 PHE A CA 1
ATOM 2639 C C . PHE A 1 337 ? 1.242 -10.833 28.652 1.00 89.25 337 PHE A C 1
ATOM 2641 O O . PHE A 1 337 ? 0.437 -9.975 29.035 1.00 89.25 337 PHE A O 1
ATOM 2648 N N . ASP A 1 338 ? 1.585 -11.867 29.417 1.00 82.31 338 ASP A N 1
ATOM 2649 C CA . ASP A 1 338 ? 1.090 -12.025 30.785 1.00 82.31 338 ASP A CA 1
ATOM 2650 C C . ASP A 1 338 ? 1.417 -10.774 31.625 1.00 82.31 338 ASP A C 1
ATOM 2652 O O . ASP A 1 338 ? 2.565 -10.489 31.957 1.00 82.31 338 ASP A O 1
ATOM 2656 N N . GLY A 1 339 ? 0.387 -9.976 31.930 1.00 74.00 339 GLY A N 1
ATOM 2657 C CA . GLY A 1 339 ? 0.509 -8.728 32.693 1.00 74.00 339 GLY A CA 1
ATOM 2658 C C . GLY A 1 339 ? 0.804 -7.457 31.882 1.00 74.00 339 GLY A C 1
ATOM 2659 O O . GLY A 1 339 ? 0.745 -6.369 32.457 1.00 74.00 339 GLY A O 1
ATOM 2660 N N . TYR A 1 340 ? 1.040 -7.540 30.567 1.00 81.94 340 TYR A N 1
ATOM 2661 C CA . TYR A 1 340 ? 1.232 -6.368 29.703 1.00 81.94 340 TYR A CA 1
ATOM 2662 C C . TYR A 1 340 ? 0.503 -6.511 28.368 1.00 81.94 340 TYR A C 1
ATOM 2664 O O . TYR A 1 340 ? 0.768 -7.406 27.577 1.00 81.94 340 TYR A O 1
ATOM 2672 N N . ASN A 1 341 ? -0.393 -5.571 28.091 1.00 86.31 341 ASN A N 1
ATOM 2673 C CA . ASN A 1 341 ? -1.106 -5.474 26.827 1.00 86.31 341 ASN A CA 1
ATOM 2674 C C . ASN A 1 341 ? -0.813 -4.112 26.202 1.00 86.31 341 ASN A C 1
ATOM 2676 O O . ASN A 1 341 ? -0.995 -3.088 26.859 1.00 86.31 341 ASN A O 1
ATOM 2680 N N . ASP A 1 342 ? -0.406 -4.093 24.937 1.00 89.06 342 ASP A N 1
ATOM 2681 C CA . ASP A 1 342 ? -0.232 -2.875 24.154 1.00 89.06 342 ASP A CA 1
ATOM 2682 C C . ASP A 1 342 ? -0.864 -3.016 22.770 1.00 89.06 342 ASP A C 1
ATOM 2684 O O . ASP A 1 342 ? -0.789 -4.056 22.107 1.00 89.06 342 ASP A O 1
ATOM 2688 N N . ARG A 1 343 ? -1.523 -1.944 22.339 1.00 92.19 343 ARG A N 1
ATOM 2689 C CA . ARG A 1 343 ? -2.145 -1.840 21.023 1.00 92.19 343 ARG A CA 1
ATOM 2690 C C . ARG A 1 343 ? -1.931 -0.436 20.500 1.00 92.19 343 ARG A C 1
ATOM 2692 O O . ARG A 1 343 ? -2.203 0.543 21.192 1.00 92.19 343 ARG A O 1
ATOM 2699 N N . LEU A 1 344 ? -1.471 -0.357 19.266 1.00 94.19 344 LEU A N 1
ATOM 2700 C CA . LEU A 1 344 ? -1.144 0.884 18.596 1.00 94.19 344 LEU A CA 1
ATOM 2701 C C . LEU A 1 344 ? -1.602 0.785 17.147 1.00 94.19 344 LEU A C 1
ATOM 2703 O O . LEU A 1 344 ? -1.295 -0.189 16.466 1.00 94.19 344 LEU A O 1
ATOM 2707 N N . GLY A 1 345 ? -2.324 1.793 16.691 1.00 96.62 345 GLY A N 1
ATOM 2708 C CA . GLY A 1 345 ? -2.696 1.978 15.300 1.00 96.62 345 GLY A CA 1
ATOM 2709 C C . GLY A 1 345 ? -2.437 3.431 14.952 1.00 96.62 345 GLY A C 1
ATOM 2710 O O . GLY A 1 345 ? -2.974 4.309 15.618 1.00 96.62 345 GLY A O 1
ATOM 2711 N N . ILE A 1 346 ? -1.582 3.696 13.974 1.00 97.81 346 ILE A N 1
ATOM 2712 C CA . ILE A 1 346 ? -1.208 5.045 13.559 1.00 97.81 346 ILE A CA 1
ATOM 2713 C C . ILE A 1 346 ? -1.416 5.154 12.058 1.00 97.81 346 ILE A C 1
ATOM 2715 O O . ILE A 1 346 ? -0.782 4.439 11.285 1.00 97.81 346 ILE A O 1
ATOM 2719 N N . LEU A 1 347 ? -2.268 6.089 11.655 1.00 98.56 347 LEU A N 1
ATOM 2720 C CA . LEU A 1 347 ? -2.273 6.630 10.308 1.00 98.56 347 LEU A CA 1
ATOM 2721 C C . LEU A 1 347 ? -1.311 7.819 10.264 1.00 98.56 347 LEU A C 1
ATOM 2723 O O . LEU A 1 347 ? -1.578 8.861 10.867 1.00 98.56 347 LEU A O 1
ATOM 2727 N N . HIS A 1 348 ? -0.215 7.663 9.529 1.00 98.44 348 HIS A N 1
ATOM 2728 C CA . HIS A 1 348 ? 0.695 8.751 9.196 1.00 98.44 348 HIS A CA 1
ATOM 2729 C C . HIS A 1 348 ? 0.076 9.537 8.041 1.00 98.44 348 HIS A C 1
ATOM 2731 O O . HIS A 1 348 ? 0.119 9.094 6.893 1.00 98.44 348 HIS A O 1
ATOM 2737 N N . LEU A 1 349 ? -0.538 10.681 8.346 1.00 98.19 349 LEU A N 1
ATOM 2738 C CA . LEU A 1 349 ? -1.226 11.542 7.380 1.00 98.19 349 LEU A CA 1
ATOM 2739 C C . LEU A 1 349 ? -0.263 12.045 6.293 1.00 98.19 349 LEU A C 1
ATOM 2741 O O . LEU A 1 349 ? 0.945 12.108 6.539 1.00 98.19 349 LEU A O 1
ATOM 2745 N N . PRO A 1 350 ? -0.769 12.475 5.119 1.00 98.38 350 PRO A N 1
ATOM 2746 C CA . PRO A 1 350 ? 0.069 13.012 4.055 1.00 98.38 350 PRO A CA 1
ATOM 2747 C C . PRO A 1 350 ? 1.070 14.066 4.554 1.00 98.38 350 PRO A C 1
ATOM 2749 O O . PRO A 1 350 ? 0.680 15.088 5.122 1.00 98.38 350 PRO A O 1
ATOM 2752 N N . GLY A 1 351 ? 2.363 13.820 4.343 1.00 98.25 351 GLY A N 1
ATOM 2753 C CA . GLY A 1 351 ? 3.442 14.683 4.832 1.00 98.25 351 GLY A CA 1
ATOM 2754 C C . GLY A 1 351 ? 4.755 14.506 4.062 1.00 98.25 351 GLY A C 1
ATOM 2755 O O . GLY A 1 351 ? 4.906 13.519 3.339 1.00 98.25 351 GLY A O 1
ATOM 2756 N N . PRO A 1 352 ? 5.712 15.451 4.153 1.00 98.44 352 PRO A N 1
ATOM 2757 C CA . PRO A 1 352 ? 6.985 15.347 3.444 1.00 98.44 352 PRO A CA 1
ATOM 2758 C C . PRO A 1 352 ? 7.734 14.045 3.755 1.00 98.44 352 PRO A C 1
ATOM 2760 O O . PRO A 1 352 ? 7.961 13.704 4.917 1.00 98.44 352 PRO A O 1
ATOM 2763 N N . GLY A 1 353 ? 8.154 13.343 2.707 1.00 98.25 353 GLY A N 1
ATOM 2764 C CA . GLY A 1 353 ? 8.976 12.143 2.782 1.00 98.25 353 GLY A CA 1
ATOM 2765 C C . GLY A 1 353 ? 10.211 12.261 1.897 1.00 98.25 353 GLY A C 1
ATOM 2766 O O . GLY A 1 353 ? 10.172 12.879 0.831 1.00 98.25 353 GLY A O 1
ATOM 2767 N N . ALA A 1 354 ? 11.309 11.648 2.333 1.00 98.38 354 ALA A N 1
ATOM 2768 C CA . ALA A 1 354 ? 12.514 11.513 1.533 1.00 98.38 354 ALA A CA 1
ATOM 2769 C C . ALA A 1 354 ? 13.137 10.124 1.691 1.00 98.38 354 ALA A C 1
ATOM 2771 O O . ALA A 1 354 ? 13.271 9.630 2.812 1.00 98.38 354 ALA A O 1
ATOM 2772 N N . ASP A 1 355 ? 13.556 9.533 0.576 1.00 98.12 355 ASP A N 1
ATOM 2773 C CA . ASP A 1 355 ? 14.376 8.323 0.547 1.00 98.12 355 ASP A CA 1
ATOM 2774 C C . ASP A 1 355 ? 15.676 8.616 -0.195 1.00 98.12 355 ASP A C 1
ATOM 2776 O O . ASP A 1 355 ? 15.673 9.303 -1.213 1.00 98.12 355 ASP A O 1
ATOM 2780 N N . TYR A 1 356 ? 16.794 8.099 0.298 1.00 98.25 356 TYR A N 1
ATOM 2781 C CA . TYR A 1 356 ? 18.093 8.211 -0.351 1.00 98.25 356 TYR A CA 1
ATOM 2782 C C . TYR A 1 356 ? 18.787 6.858 -0.355 1.00 98.25 356 TYR A C 1
ATOM 2784 O O . TYR A 1 356 ? 18.910 6.204 0.682 1.00 98.25 356 TYR A O 1
ATOM 2792 N N . PHE A 1 357 ? 19.284 6.466 -1.520 1.00 97.06 357 PHE A N 1
ATOM 2793 C CA . PHE A 1 357 ? 20.026 5.241 -1.741 1.00 97.06 357 PHE A CA 1
ATOM 2794 C C . PHE A 1 357 ? 21.389 5.581 -2.325 1.00 97.06 357 PHE A C 1
ATOM 2796 O O . PHE A 1 357 ? 21.503 6.379 -3.251 1.00 97.06 357 PHE A O 1
ATOM 2803 N N . PHE A 1 358 ? 22.427 4.942 -1.807 1.00 97.44 358 PHE A N 1
ATOM 2804 C CA . PHE A 1 358 ? 23.783 5.043 -2.321 1.00 97.44 358 PHE A CA 1
ATOM 2805 C C . PHE A 1 358 ? 24.400 3.655 -2.425 1.00 97.44 358 PHE A C 1
ATOM 2807 O O . PHE A 1 358 ? 24.236 2.820 -1.529 1.00 97.44 358 PHE A O 1
ATOM 2814 N N . ARG A 1 359 ? 25.142 3.427 -3.505 1.00 96.69 359 ARG A N 1
ATOM 2815 C CA . ARG A 1 359 ? 25.909 2.208 -3.738 1.00 96.69 359 ARG A CA 1
ATOM 2816 C C . ARG A 1 359 ? 27.295 2.553 -4.273 1.00 96.69 359 ARG A C 1
ATOM 2818 O O . ARG A 1 359 ? 27.424 3.365 -5.180 1.00 96.69 359 ARG A O 1
ATOM 2825 N N . SER A 1 360 ? 28.322 1.925 -3.708 1.00 96.38 360 SER A N 1
ATOM 2826 C CA . SER A 1 360 ? 29.684 1.954 -4.246 1.00 96.38 360 SER A CA 1
ATOM 2827 C C . SER A 1 360 ? 30.401 0.646 -3.916 1.00 96.38 360 SER A C 1
ATOM 2829 O O . SER A 1 360 ? 30.646 0.330 -2.744 1.00 96.38 360 SER A O 1
ATOM 2831 N N . GLY A 1 361 ? 30.689 -0.153 -4.942 1.00 94.06 361 GLY A N 1
ATOM 2832 C CA . GLY A 1 361 ? 31.174 -1.519 -4.819 1.00 94.06 361 GLY A CA 1
ATOM 2833 C C . GLY A 1 361 ? 30.235 -2.380 -3.968 1.00 94.06 361 GLY A C 1
ATOM 2834 O O . GLY A 1 361 ? 29.066 -2.594 -4.298 1.00 94.06 361 GLY A O 1
ATOM 2835 N N . SER A 1 362 ? 30.752 -2.886 -2.847 1.00 94.75 362 SER A N 1
ATOM 2836 C CA . SER A 1 362 ? 29.982 -3.668 -1.870 1.00 94.75 362 SER A CA 1
ATOM 2837 C C . SER A 1 362 ? 29.247 -2.813 -0.831 1.00 94.75 362 SER A C 1
ATOM 2839 O O . SER A 1 362 ? 28.403 -3.338 -0.103 1.00 94.75 362 SER A O 1
ATOM 2841 N N . THR A 1 363 ? 29.536 -1.512 -0.752 1.00 96.25 363 THR A N 1
ATOM 2842 C CA . THR A 1 363 ? 28.916 -0.607 0.221 1.00 96.25 363 THR A CA 1
ATOM 2843 C C . THR A 1 363 ? 27.548 -0.164 -0.277 1.00 96.25 363 THR A C 1
ATOM 2845 O O . THR A 1 363 ? 27.422 0.334 -1.395 1.00 96.25 363 THR A O 1
ATOM 2848 N N . LYS A 1 364 ? 26.526 -0.309 0.570 1.00 95.88 364 LYS A N 1
ATOM 2849 C CA . LYS A 1 364 ? 25.170 0.196 0.328 1.00 95.88 364 LYS A CA 1
ATOM 2850 C C . LYS A 1 364 ? 24.712 1.010 1.534 1.00 95.88 364 LYS A C 1
ATOM 2852 O O . LYS A 1 364 ? 24.880 0.568 2.667 1.00 95.88 364 LYS A O 1
ATOM 2857 N N . LEU A 1 365 ? 24.123 2.171 1.285 1.00 96.69 365 LEU A N 1
ATOM 2858 C CA . LEU A 1 365 ? 23.477 3.012 2.289 1.00 96.69 365 LEU A CA 1
ATOM 2859 C C . LEU A 1 365 ? 22.046 3.293 1.832 1.00 96.69 365 LEU A C 1
ATOM 2861 O O . LEU A 1 365 ? 21.827 3.639 0.674 1.00 96.69 365 LEU A O 1
ATOM 2865 N N . ALA A 1 366 ? 21.095 3.155 2.749 1.00 95.75 366 ALA A N 1
ATOM 2866 C CA . ALA A 1 366 ? 19.716 3.578 2.561 1.00 95.75 366 ALA A CA 1
ATOM 2867 C C . ALA A 1 366 ? 19.317 4.467 3.743 1.00 95.75 366 ALA A C 1
ATOM 2869 O O . ALA A 1 366 ? 19.592 4.126 4.895 1.00 95.75 366 ALA A O 1
ATOM 2870 N N . VAL A 1 367 ? 18.711 5.613 3.453 1.00 97.25 367 VAL A N 1
ATOM 2871 C CA . VAL A 1 367 ? 18.189 6.560 4.442 1.00 97.25 367 VAL A CA 1
ATOM 2872 C C . VAL A 1 367 ? 16.740 6.844 4.091 1.00 97.25 367 VAL A C 1
ATOM 2874 O O . VAL A 1 367 ? 16.435 7.153 2.943 1.00 97.25 367 VAL A O 1
ATOM 2877 N N . HIS A 1 368 ? 15.870 6.765 5.091 1.00 96.69 368 HIS A N 1
ATOM 2878 C CA . HIS A 1 368 ? 14.442 7.030 4.965 1.00 96.69 368 HIS A CA 1
ATOM 2879 C C . HIS A 1 368 ? 14.052 8.064 6.016 1.00 96.69 368 HIS A C 1
ATOM 2881 O O . HIS A 1 368 ? 14.398 7.917 7.190 1.00 96.69 368 HIS A O 1
ATOM 2887 N N . ALA A 1 369 ? 13.355 9.114 5.601 1.00 97.50 369 ALA A N 1
ATOM 2888 C CA . ALA A 1 369 ? 12.862 10.166 6.476 1.00 97.50 369 ALA A CA 1
ATOM 2889 C C . ALA A 1 369 ? 11.397 10.462 6.157 1.00 97.50 369 ALA A C 1
ATOM 2891 O O . ALA A 1 369 ? 10.998 10.529 4.991 1.00 97.50 369 ALA A O 1
ATOM 2892 N N . ARG A 1 370 ? 10.602 10.627 7.210 1.00 97.56 370 ARG A N 1
ATOM 2893 C CA . ARG A 1 370 ? 9.160 10.864 7.160 1.00 97.56 370 ARG A CA 1
ATOM 2894 C C . ARG A 1 370 ? 8.826 11.968 8.160 1.00 97.56 370 ARG A C 1
ATOM 2896 O O . ARG A 1 370 ? 9.309 11.933 9.292 1.00 97.56 370 ARG A O 1
ATOM 2903 N N . PHE A 1 371 ? 8.072 12.974 7.731 1.00 98.00 371 PHE A N 1
ATOM 2904 C CA . PHE A 1 371 ? 7.566 14.048 8.582 1.00 98.00 371 PHE A CA 1
ATOM 2905 C C . PHE A 1 371 ? 6.057 14.162 8.373 1.00 98.00 371 PHE A C 1
ATOM 2907 O O . PHE A 1 371 ? 5.585 14.881 7.495 1.00 98.00 371 PHE A O 1
ATOM 2914 N N . ASN A 1 372 ? 5.305 13.413 9.173 1.00 97.81 372 ASN A N 1
ATOM 2915 C CA . ASN A 1 372 ? 3.859 13.275 9.045 1.00 97.81 372 ASN A CA 1
ATOM 2916 C C . ASN A 1 372 ? 3.170 13.771 10.319 1.00 97.81 372 ASN A C 1
ATOM 2918 O O . ASN A 1 372 ? 3.743 13.739 11.409 1.00 97.81 372 ASN A O 1
ATOM 2922 N N . GLY A 1 373 ? 1.936 14.249 10.171 1.00 98.12 373 GLY A N 1
ATOM 2923 C CA . GLY A 1 373 ? 1.016 14.320 11.303 1.00 98.12 373 GLY A CA 1
ATOM 2924 C C . GLY A 1 373 ? 0.412 12.939 11.538 1.00 98.12 373 GLY A C 1
ATOM 2925 O O . GLY A 1 373 ? 0.124 12.240 10.572 1.00 98.12 373 GLY A O 1
ATOM 2926 N N . ASP A 1 374 ? 0.181 12.566 12.792 1.00 97.56 374 ASP A N 1
ATOM 2927 C CA . ASP A 1 374 ? -0.327 11.237 13.131 1.00 97.56 374 ASP A CA 1
ATOM 2928 C C . ASP A 1 374 ? -1.764 11.310 13.651 1.00 97.56 374 ASP A C 1
ATOM 2930 O O . ASP A 1 374 ? -2.078 12.088 14.556 1.00 97.56 374 ASP A O 1
ATOM 2934 N N . PHE A 1 375 ? -2.629 10.453 13.111 1.00 96.62 375 PHE A N 1
ATOM 2935 C CA . PHE A 1 375 ? -3.899 10.099 13.734 1.00 96.62 375 PHE A CA 1
ATOM 2936 C C . PHE A 1 375 ? -3.755 8.708 14.350 1.00 96.62 375 PHE A C 1
ATOM 2938 O O . PHE A 1 375 ? -3.556 7.728 13.632 1.00 96.62 375 PHE A O 1
ATOM 2945 N N . ALA A 1 376 ? -3.813 8.622 15.680 1.00 94.31 376 ALA A N 1
ATOM 2946 C CA . ALA A 1 376 ? -3.428 7.415 16.400 1.00 94.31 376 ALA A CA 1
ATOM 2947 C C . ALA A 1 376 ? -4.502 6.920 17.373 1.00 94.31 376 ALA A C 1
ATOM 2949 O O . ALA A 1 376 ? -5.009 7.671 18.208 1.00 94.31 376 ALA A O 1
ATOM 2950 N N . GLY A 1 377 ? -4.770 5.619 17.316 1.00 91.56 377 GLY A N 1
ATOM 2951 C CA . GLY A 1 377 ? -5.364 4.853 18.399 1.00 91.56 377 GLY A CA 1
ATOM 2952 C C . GLY A 1 377 ? -4.265 4.285 19.279 1.00 91.56 377 GLY A C 1
ATOM 2953 O O . GLY A 1 377 ? -3.384 3.569 18.800 1.00 91.56 377 GLY A O 1
ATOM 2954 N N . ILE A 1 378 ? -4.328 4.576 20.576 1.00 89.25 378 ILE A N 1
ATOM 2955 C CA . ILE A 1 378 ? -3.372 4.065 21.561 1.00 89.25 378 ILE A CA 1
ATOM 2956 C C . ILE A 1 378 ? -4.107 3.332 22.677 1.00 89.25 378 ILE A C 1
ATOM 2958 O O . ILE A 1 378 ? -5.101 3.822 23.218 1.00 89.25 378 ILE A O 1
ATOM 2962 N N . HIS A 1 379 ? -3.608 2.160 23.053 1.00 85.06 379 HIS A N 1
ATOM 2963 C CA . HIS A 1 379 ? -3.981 1.547 24.314 1.00 85.06 379 HIS A CA 1
ATOM 2964 C C . HIS A 1 379 ? -3.224 2.234 25.453 1.00 85.06 379 HIS A C 1
ATOM 2966 O O . HIS A 1 379 ? -2.004 2.366 25.414 1.00 85.06 379 HIS A O 1
ATOM 2972 N N . SER A 1 380 ? -3.945 2.668 26.486 1.00 77.94 380 SER A N 1
ATOM 2973 C CA . SER A 1 380 ? -3.335 3.192 27.706 1.00 77.94 380 SER A CA 1
ATOM 2974 C C . SER A 1 380 ? -3.517 2.187 28.845 1.00 77.94 380 SER A C 1
ATOM 2976 O O . SER A 1 380 ? -4.645 2.021 29.318 1.00 77.94 380 SER A O 1
ATOM 2978 N N . PRO A 1 381 ? -2.434 1.563 29.349 1.00 72.81 381 PRO A N 1
ATOM 2979 C CA . PRO A 1 381 ? -2.506 0.691 30.522 1.00 72.81 381 PRO A CA 1
ATOM 2980 C C . PRO A 1 381 ? -3.028 1.414 31.772 1.00 72.81 381 PRO A C 1
ATOM 2982 O O . PRO A 1 381 ? -3.664 0.809 32.628 1.00 72.81 381 PRO A O 1
ATOM 2985 N N . ALA A 1 382 ? -2.812 2.731 31.869 1.00 74.56 382 ALA A N 1
ATOM 2986 C CA . ALA A 1 382 ? -3.331 3.547 32.965 1.00 74.56 382 ALA A CA 1
ATOM 2987 C C . ALA A 1 382 ? -4.846 3.791 32.860 1.00 74.56 382 ALA A C 1
ATOM 2989 O O . ALA A 1 382 ? -5.493 4.061 33.872 1.00 74.56 382 ALA A O 1
ATOM 2990 N N . TYR A 1 383 ? -5.426 3.691 31.658 1.00 73.69 383 TYR A N 1
ATOM 2991 C CA . TYR A 1 383 ? -6.854 3.922 31.455 1.00 73.69 383 TYR A CA 1
ATOM 2992 C C . TYR A 1 383 ? -7.714 2.859 32.138 1.00 73.69 383 TYR A C 1
ATOM 2994 O O . TYR A 1 383 ? -8.743 3.205 32.705 1.00 73.69 383 TYR A O 1
ATOM 3002 N N . SER A 1 384 ? -7.307 1.586 32.130 1.00 68.06 384 SER A N 1
ATOM 3003 C CA . SER A 1 384 ? -8.067 0.510 32.784 1.00 68.06 384 SER A CA 1
ATOM 3004 C C . SER A 1 384 ? -8.110 0.682 34.305 1.00 68.06 384 SER A C 1
ATOM 3006 O O . SER A 1 384 ? -9.174 0.523 34.901 1.00 68.06 384 SER A O 1
ATOM 3008 N N . VAL A 1 385 ? -6.987 1.080 34.910 1.00 72.69 385 VAL A N 1
ATOM 3009 C CA . VAL A 1 385 ? -6.878 1.399 36.343 1.00 72.69 385 VAL A CA 1
ATOM 3010 C C . VAL A 1 385 ? -7.747 2.608 36.685 1.00 72.69 385 VAL A C 1
ATOM 3012 O O . VAL A 1 385 ? -8.634 2.522 37.527 1.00 72.69 385 VAL A O 1
ATOM 3015 N N . TRP A 1 386 ? -7.571 3.713 35.956 1.00 73.38 386 TRP A N 1
ATOM 3016 C CA . TRP A 1 386 ? -8.362 4.926 36.157 1.00 73.38 386 TRP A CA 1
ATOM 3017 C C . TRP A 1 386 ? -9.876 4.672 35.963 1.00 73.38 386 TRP A C 1
ATOM 3019 O O . TRP A 1 386 ? -10.694 5.149 36.748 1.00 73.38 386 TRP A O 1
ATOM 3029 N N . ALA A 1 387 ? -10.271 3.875 34.963 1.00 66.50 387 ALA A N 1
ATOM 3030 C CA . ALA A 1 387 ? -11.673 3.559 34.685 1.00 66.50 387 ALA A CA 1
ATOM 3031 C C . ALA A 1 387 ? -12.315 2.660 35.754 1.00 66.50 387 ALA A C 1
ATOM 3033 O O . ALA A 1 387 ? -13.530 2.746 35.963 1.00 66.50 387 ALA A O 1
ATOM 3034 N N . ALA A 1 388 ? -11.526 1.806 36.412 1.00 69.19 388 ALA A N 1
ATOM 3035 C CA . ALA A 1 388 ? -11.969 1.003 37.549 1.00 69.19 388 ALA A CA 1
ATOM 3036 C C . ALA A 1 388 ? -12.209 1.868 38.801 1.00 69.19 388 ALA A C 1
ATOM 3038 O O . ALA A 1 388 ? -13.171 1.623 39.528 1.00 69.19 388 ALA A O 1
ATOM 3039 N N . ASP A 1 389 ? -11.401 2.915 38.989 1.00 69.94 389 ASP A N 1
ATOM 3040 C CA . ASP A 1 389 ? -11.466 3.826 40.140 1.00 69.94 389 ASP A CA 1
ATOM 3041 C C . ASP A 1 389 ? -12.478 4.979 39.970 1.00 69.94 389 ASP A C 1
ATOM 3043 O O . ASP A 1 389 ? -12.793 5.689 40.926 1.00 69.94 389 ASP A O 1
ATOM 3047 N N . ALA A 1 390 ? -13.023 5.187 38.767 1.00 64.44 390 ALA A N 1
ATOM 3048 C CA . ALA A 1 390 ? -13.963 6.271 38.484 1.00 64.44 390 ALA A CA 1
ATOM 3049 C C . ALA A 1 390 ? -15.351 6.045 39.133 1.00 64.44 390 ALA A C 1
ATOM 3051 O O . ALA A 1 390 ? -16.207 5.312 38.610 1.00 64.44 390 ALA A O 1
ATOM 3052 N N . VAL A 1 391 ? -15.575 6.741 40.257 1.00 51.62 391 VAL A N 1
ATOM 3053 C CA . VAL A 1 391 ? -16.700 6.580 41.203 1.00 51.62 391 VAL A CA 1
ATOM 3054 C C . VAL A 1 391 ? -18.060 7.062 40.664 1.00 51.62 391 VAL A C 1
ATOM 3056 O O . VAL A 1 391 ? -19.095 6.560 41.102 1.00 51.62 391 VAL A O 1
ATOM 3059 N N . GLY A 1 392 ? -18.104 7.970 39.680 1.00 55.97 392 GLY A N 1
ATOM 3060 C CA . GLY A 1 392 ? -19.357 8.525 39.146 1.00 55.97 392 GLY A CA 1
ATOM 3061 C C . GLY A 1 392 ? -19.374 8.716 37.620 1.00 55.97 392 GLY A C 1
ATOM 3062 O O . GLY A 1 392 ? -18.315 8.839 37.009 1.00 55.97 392 GLY A O 1
ATOM 3063 N N . PRO A 1 393 ? -20.557 8.781 36.969 1.00 49.62 393 PRO A N 1
ATOM 3064 C CA . PRO A 1 393 ? -20.678 9.017 35.521 1.00 49.62 393 PRO A CA 1
ATOM 3065 C C . PRO A 1 393 ? -20.056 10.336 35.037 1.00 49.62 393 PRO A C 1
ATOM 3067 O O . PRO A 1 393 ? -19.698 10.436 33.870 1.00 49.62 393 PRO A O 1
ATOM 3070 N N . ALA A 1 394 ? -19.947 11.333 35.922 1.00 48.09 394 ALA A N 1
ATOM 3071 C CA . ALA A 1 394 ? -19.429 12.671 35.627 1.00 48.09 394 ALA A CA 1
ATOM 3072 C C . ALA A 1 394 ? -17.901 12.801 35.773 1.00 48.09 394 ALA A C 1
ATOM 3074 O O . ALA A 1 394 ? -17.318 13.691 35.163 1.00 48.09 394 ALA A O 1
ATOM 3075 N N . ASP A 1 395 ? -17.266 11.913 36.546 1.00 43.75 395 ASP A N 1
ATOM 3076 C CA . ASP A 1 395 ? -15.807 11.896 36.748 1.00 43.75 395 ASP A CA 1
ATOM 3077 C C . ASP A 1 395 ? -15.090 11.039 35.705 1.00 43.75 395 ASP A C 1
ATOM 3079 O O . ASP A 1 395 ? -13.863 11.018 35.638 1.00 43.75 395 ASP A O 1
ATOM 3083 N N . ARG A 1 396 ? -15.860 10.325 34.878 1.00 46.84 396 ARG A N 1
ATOM 3084 C CA . ARG A 1 396 ? -15.352 9.599 33.720 1.00 46.84 396 ARG A CA 1
ATOM 3085 C C . ARG A 1 396 ? -15.091 10.606 32.595 1.00 46.84 396 ARG A C 1
ATOM 3087 O O . ARG A 1 396 ? -15.919 11.500 32.416 1.00 46.84 396 ARG A O 1
ATOM 3094 N N . PRO A 1 397 ? -13.983 10.517 31.826 1.00 42.84 397 PRO A N 1
ATOM 3095 C CA . PRO A 1 397 ? -13.816 11.347 30.654 1.00 42.84 397 PRO A CA 1
ATOM 3096 C C . PRO A 1 397 ? -15.055 11.152 29.793 1.00 42.84 397 PRO A C 1
ATOM 3098 O O . PRO A 1 397 ? -15.643 10.065 29.773 1.00 42.84 397 PRO A O 1
ATOM 3101 N N . LYS A 1 398 ? -15.423 12.201 29.054 1.00 44.12 398 LYS A N 1
ATOM 3102 C CA . LYS A 1 398 ? -16.260 12.058 27.863 1.00 44.12 398 LYS A CA 1
ATOM 3103 C C . LYS A 1 398 ? -15.465 11.237 26.856 1.00 44.12 398 LYS A C 1
ATOM 3105 O O . LYS A 1 398 ? -14.834 11.752 25.944 1.00 44.12 398 LYS A O 1
ATOM 3110 N N . SER A 1 399 ? -15.402 9.957 27.146 1.00 42.72 399 SER A N 1
ATOM 3111 C CA . SER A 1 399 ? -14.787 8.924 26.372 1.00 42.72 399 SER A CA 1
ATOM 3112 C C . SER A 1 399 ? -15.939 8.268 25.657 1.00 42.72 399 SER A C 1
ATOM 3114 O O . SER A 1 399 ? -16.889 7.790 26.271 1.00 42.72 399 SER A O 1
ATOM 3116 N N . ILE A 1 400 ? -15.825 8.264 24.346 1.00 45.09 400 ILE A N 1
ATOM 3117 C CA . ILE A 1 400 ? -16.601 7.427 23.442 1.00 45.09 400 ILE A CA 1
ATOM 3118 C C . ILE A 1 400 ? -16.643 5.957 23.927 1.00 45.09 400 ILE A C 1
ATOM 3120 O O . ILE A 1 400 ? -17.625 5.279 23.700 1.00 45.09 400 ILE A O 1
ATOM 3124 N N . LEU A 1 401 ? -15.673 5.490 24.734 1.00 38.44 401 LEU A N 1
ATOM 3125 C CA . LEU A 1 401 ? -15.562 4.115 25.254 1.00 38.44 401 LEU A CA 1
ATOM 3126 C C . LEU A 1 401 ? -16.617 3.688 26.294 1.00 38.44 401 LEU A C 1
ATOM 3128 O O . LEU A 1 401 ? -16.556 2.553 26.770 1.00 38.44 401 LEU A O 1
ATOM 3132 N N . ARG A 1 402 ? -17.568 4.541 26.694 1.00 38.72 402 ARG A N 1
ATOM 3133 C CA . ARG A 1 402 ? -18.769 4.087 27.419 1.00 38.72 402 ARG A CA 1
ATOM 3134 C C . ARG A 1 402 ? -20.001 4.876 26.991 1.00 38.72 402 ARG A C 1
ATOM 3136 O O . ARG A 1 402 ? -20.072 6.079 27.237 1.00 38.72 402 ARG A O 1
ATOM 3143 N N . LYS A 1 403 ? -21.001 4.153 26.469 1.00 38.19 403 LYS A N 1
ATOM 3144 C CA . LYS A 1 403 ? -22.375 4.634 26.280 1.00 38.19 403 LYS A CA 1
ATOM 3145 C C . LYS A 1 403 ? -22.848 5.374 27.533 1.00 38.19 403 LYS A C 1
ATOM 3147 O O . LYS A 1 403 ? -22.892 4.814 28.631 1.00 38.19 403 LYS A O 1
ATOM 3152 N N . HIS A 1 404 ? -23.190 6.648 27.367 1.00 33.19 404 HIS A N 1
ATOM 3153 C CA . HIS A 1 404 ? -24.065 7.319 28.316 1.00 33.19 404 HIS A CA 1
ATOM 3154 C C . HIS A 1 404 ? -25.460 6.721 28.104 1.00 33.19 404 HIS A C 1
ATOM 3156 O O . HIS A 1 404 ? -26.038 6.917 27.039 1.00 33.19 404 HIS A O 1
ATOM 3162 N N . ASN A 1 405 ? -25.915 5.928 29.080 1.00 34.47 405 ASN A N 1
ATOM 3163 C CA . ASN A 1 405 ? -27.256 5.334 29.122 1.00 34.47 405 ASN A CA 1
ATOM 3164 C C . ASN A 1 405 ? -28.369 6.363 28.920 1.00 34.47 405 ASN A C 1
ATOM 3166 O O . ASN A 1 405 ? -28.236 7.477 29.485 1.00 34.47 405 ASN A O 1
#

pLDDT: mean 86.92, std 16.78, range [22.94, 98.81]

Sequence (405 aa):
MVLTLSSLAGQALGSEPPCEPADFPQAPKGCFIDRDGDLRDPALEYDARLDALDPDHLRTIGEEVFFLGLGAAWYWADQDRNLADWDYPSWEQRFTLEAWRLDNNQFPINFLGHPLEGALYYSFARANDHSVPVAATYSFTTSFMWEFLFEFREKISINDMLVTPGAGVPIGEFAHKFWRHFNELPPNPTTAQQVAAAVLGFPIWIHRLIDGAPESVEGPYDELGFSTAIGHRLEAGYQAKLHDFGDQVATHGLWLGGRLSSIPGEGQPGSFALFFHEADIVTLRLSAGLGEGARELGLVADTHLLGSYIQAIDRAGDGHAAVIGLSLGYQYRFQDFDGYNDRLGILHLPGPGADYFFRSGSTKLAVHARFNGDFAGIHSPAYSVWAADAVGPADRPKSILRKHN